Protein AF-A0A962JYR1-F1 (afdb_monomer_lite)

Radius of gyration: 22.57 Å; chains: 1; bounding box: 61×52×55 Å

Secondary structure (DSSP, 8-state):
-HHHHHHHHHHHHHHHHT-TT--HHHHHHHHHHHHHHHHHHHT-S---HHHHHHHHHHHHHHHHHHHHH--TT--HHHHHHHHHHHHHHHHHHHHTT----HHHHHHHHHHHHHHHHHHHHTS-HHHHTTPPP-TT-HHHHHHHHHHHHH-HHHHHHHHHHSPEEEE--TTTTGGGGSHHHHHHHHHHHHHHHIIIII--S---------S-TTS--SPPPEE-TT-TTEEEETTEEEEEEEEEEEE--TTS-SEEEE-TTSPEEEEETTEEEEEEE--S-HHHHHHHHHHTT-EEEE-TTSEEEEE-GGG-EEEEEE-----TT------SEEEE---S-TTSTT--EEEEETTS-EEEEEE--S-TTHHHHHHHTT--EEEETTTTEEEETTTEEEEEEEEEEPPPHHHHHHHHHH--TTS-EEEEE-SSSSSSPEEEEEETTEEEEEEE-

Sequence (453 aa):
QALEFLSTATNALSKTSTATSSTLAANTEILKGISSAISSLSSRTDLTTAQKTTLTNLVSTTVSSSTTLIKNDSPRSQVLGSVDSISTLLTSLKGTGTTIPDTLRNQAAELGKSAGVAVTNSLPSSITGGSAFDVNSIDSINALKSLAVSKPAVTQIIEKAAPKLCEKEPNLFLELLNPGLYYYKKQEYDDCIASGGIVDDSIIFDPDANGSVLAATAEKPVVLSGNANLVQYAGNKYPASASSLRISSDLLSDGFYTLADGRTLYVNNGRSMDLTGDAINPVAMNSAISNAGFTLSGQQNGSLQIDLGSAGRFAGAFALSSVGSAGTTCDSVTFAAPTGNPTSSNYVFTMTCNDGLVQRITPFPDSSVFFDTVINAGFNLSTDRNTGVISIEGVGNVRPSFFVTPLTLADTAYLNANKTTEGIAVRSSDVNGDGKVDFEVISDNGVQVMYGL

Foldseek 3Di:
DLLVLLVVLLVVLLVLLPDPPHALVVNLVSLLVNLVSLLVLLQDQPDDPVNLVSLLVSLLSLLLSNLSNQDLQHDLVSLLSSLASNLSSLQSSVSNVHQNDVSSLVSLLSSLLSSLLNQLQLFDCLLLVVDRADSPDPVSLVSLLVSVQVFLQSVQSSVSSFRFQAFQDQFLQVCLVPVVVSVVSVVVRVVSVCSVPPDPPDPDDDAADDDDPPDFDPHDWDQDPPQNLWIDDRQFTWRKHWGTKGQHHPSYDATWDAHQQGWIWGDDDRMIITIFHADLDVSQVQVQQVVVVWGWGGGSSQWIKIQPDQQAIFIWHWARDTLGPDDSPQVHWDKDAADDDQQWLRRWIWIAGPVGRIITIFGGDPDPCVSVVLRNVNWGWHARNSRQWIQTPPQGIWHKDRGFHADDPVLVVQQVVAPDPSSWHKDWDQPPPPPDIWIWIRGNRHTMITHHD

pLDDT: mean 82.05, std 17.56, range [23.2, 98.12]

Structure (mmCIF, N/CA/C/O backbone):
data_AF-A0A962JYR1-F1
#
_entry.id   AF-A0A962JYR1-F1
#
loop_
_atom_site.group_PDB
_atom_site.id
_atom_site.type_symbol
_atom_site.label_atom_id
_atom_site.label_alt_id
_atom_site.label_comp_id
_atom_site.label_asym_id
_atom_site.label_entity_id
_atom_site.label_seq_id
_atom_site.pdbx_PDB_ins_code
_atom_site.Cartn_x
_atom_site.Cartn_y
_atom_site.Cartn_z
_atom_site.occupancy
_atom_site.B_iso_or_equiv
_atom_site.auth_seq_id
_atom_site.auth_comp_id
_atom_site.auth_asym_id
_atom_site.auth_atom_id
_atom_site.pdbx_PDB_model_num
ATOM 1 N N . GLN A 1 1 ? -36.182 0.760 13.831 1.00 76.44 1 GLN A N 1
ATOM 2 C CA . GLN A 1 1 ? -35.800 0.128 12.548 1.00 76.44 1 GLN A CA 1
ATOM 3 C C . GLN A 1 1 ? -34.282 0.086 12.351 1.00 76.44 1 GLN A C 1
ATOM 5 O O . GLN A 1 1 ? -33.700 -0.832 12.898 1.00 76.44 1 GLN A O 1
ATOM 10 N N . ALA A 1 2 ? -33.594 1.035 11.693 1.00 78.88 2 ALA A N 1
ATOM 11 C CA . ALA A 1 2 ? -32.137 0.900 11.451 1.00 78.88 2 ALA A CA 1
ATOM 12 C C . ALA A 1 2 ? -31.296 0.744 12.740 1.00 78.88 2 ALA A C 1
ATOM 14 O O . ALA A 1 2 ? -30.514 -0.192 12.861 1.00 78.88 2 ALA A O 1
ATOM 15 N N . LEU A 1 3 ? -31.525 1.590 13.752 1.00 80.31 3 LEU A N 1
ATOM 16 C CA . LEU A 1 3 ? -30.851 1.482 15.061 1.00 80.31 3 LEU A CA 1
ATOM 17 C C . LEU A 1 3 ? -31.197 0.198 15.834 1.00 80.31 3 LEU A C 1
ATOM 19 O O . LEU A 1 3 ? -30.401 -0.285 16.628 1.00 80.31 3 LEU A O 1
ATOM 23 N N . GLU A 1 4 ? -32.378 -0.362 15.599 1.00 83.75 4 GLU A N 1
ATOM 24 C CA . GLU A 1 4 ? -32.855 -1.584 16.254 1.00 83.75 4 GLU A CA 1
ATOM 25 C C . GLU A 1 4 ? -32.236 -2.832 15.615 1.00 83.75 4 GLU A C 1
ATOM 27 O O . GLU A 1 4 ? -31.785 -3.736 16.321 1.00 83.75 4 GLU A O 1
ATOM 32 N N . PHE A 1 5 ? -32.119 -2.835 14.283 1.00 85.56 5 PHE A N 1
ATOM 33 C CA . PHE A 1 5 ? -31.319 -3.808 13.546 1.00 85.56 5 PHE A CA 1
ATOM 34 C C . PHE A 1 5 ? -29.859 -3.768 14.006 1.00 85.56 5 PHE A C 1
ATOM 36 O O . PHE A 1 5 ? -29.314 -4.804 14.379 1.00 85.56 5 PHE A O 1
ATOM 43 N N . LEU A 1 6 ? -29.255 -2.573 14.057 1.00 87.50 6 LEU A N 1
ATOM 44 C CA . LEU A 1 6 ? -27.880 -2.392 14.527 1.00 87.50 6 LEU A CA 1
ATOM 45 C C . LEU A 1 6 ? -27.706 -2.902 15.959 1.00 87.50 6 LEU A C 1
ATOM 47 O O . LEU A 1 6 ? -26.793 -3.674 16.217 1.00 87.50 6 LEU A O 1
ATOM 51 N N . SER A 1 7 ? -28.612 -2.549 16.874 1.00 87.50 7 SER A N 1
ATOM 52 C CA . SER A 1 7 ? -28.570 -3.053 18.249 1.00 87.50 7 SER A CA 1
ATOM 53 C C . SER A 1 7 ? -28.643 -4.580 18.310 1.00 87.50 7 SER A C 1
ATOM 55 O O . SER A 1 7 ? -27.864 -5.205 19.028 1.00 87.50 7 SER A O 1
ATOM 57 N N . THR A 1 8 ? -29.519 -5.199 17.517 1.00 88.44 8 THR A N 1
ATOM 58 C CA . THR A 1 8 ? -29.648 -6.662 17.450 1.00 88.44 8 THR A CA 1
ATOM 59 C C . THR A 1 8 ? -28.374 -7.318 16.913 1.00 88.44 8 THR A C 1
ATOM 61 O O . THR A 1 8 ? -27.875 -8.270 17.515 1.00 88.44 8 THR A O 1
ATOM 64 N N . ALA A 1 9 ? -27.818 -6.787 15.822 1.00 86.56 9 ALA A N 1
ATOM 65 C CA . ALA A 1 9 ? -26.601 -7.296 15.198 1.00 86.56 9 ALA A CA 1
ATOM 66 C C . ALA A 1 9 ? -25.371 -7.126 16.107 1.00 86.56 9 ALA A C 1
ATOM 68 O O . ALA A 1 9 ? -24.619 -8.079 16.305 1.00 86.56 9 ALA A O 1
ATOM 69 N N . THR A 1 10 ? -25.202 -5.957 16.733 1.00 86.00 10 THR A N 1
ATOM 70 C CA . THR A 1 10 ? -24.125 -5.700 17.700 1.00 86.00 10 THR A CA 1
ATOM 71 C C . THR A 1 10 ? -24.240 -6.622 18.917 1.00 86.00 10 THR A C 1
ATOM 73 O O . THR A 1 10 ? -23.244 -7.207 19.334 1.00 86.00 10 THR A O 1
ATOM 76 N N . ASN A 1 11 ? -25.449 -6.847 19.444 1.00 86.88 11 ASN A N 1
ATOM 77 C CA . ASN A 1 11 ? -25.662 -7.789 20.547 1.00 86.88 11 ASN A CA 1
ATOM 78 C C . ASN A 1 11 ? -25.331 -9.238 20.156 1.00 86.88 11 ASN A C 1
ATOM 80 O O . ASN A 1 11 ? -24.789 -9.987 20.971 1.00 86.88 11 ASN A O 1
ATOM 84 N N . ALA A 1 12 ? -25.661 -9.650 18.927 1.00 85.06 12 ALA A N 1
ATOM 85 C CA . ALA A 1 12 ? -25.280 -10.963 18.413 1.00 85.06 12 ALA A CA 1
ATOM 86 C C . ALA A 1 12 ? -23.752 -11.093 18.334 1.00 85.06 12 ALA A C 1
ATOM 88 O O . ALA A 1 12 ? -23.198 -12.065 18.849 1.00 85.06 12 ALA A O 1
ATOM 89 N N . LEU A 1 13 ? -23.071 -10.076 17.797 1.00 86.31 13 LEU A N 1
ATOM 90 C CA . LEU A 1 13 ? -21.613 -10.035 17.724 1.00 86.31 13 LEU A CA 1
ATOM 91 C C . LEU A 1 13 ? -20.970 -10.154 19.115 1.00 86.31 13 LEU A C 1
ATOM 93 O O . LEU A 1 13 ? -20.136 -11.032 19.320 1.00 86.31 13 LEU A O 1
ATOM 97 N N . SER A 1 14 ? -21.403 -9.361 20.098 1.00 85.75 14 SER A N 1
ATOM 98 C CA . SER A 1 14 ? -20.852 -9.419 21.464 1.00 85.75 14 SER A CA 1
ATOM 99 C C . SER A 1 14 ? -21.074 -10.768 22.155 1.00 85.75 14 SER A C 1
ATOM 101 O O . SER A 1 14 ? -20.221 -11.243 22.904 1.00 85.75 14 SER A O 1
ATOM 103 N N . LYS A 1 15 ? -22.203 -11.437 21.894 1.00 84.94 15 LYS A N 1
ATOM 104 C CA . LYS A 1 15 ? -22.424 -12.804 22.393 1.00 84.94 15 LYS A CA 1
ATOM 105 C C . LYS A 1 15 ? -21.452 -13.792 21.759 1.00 84.94 15 LYS A C 1
ATOM 107 O O . LYS A 1 15 ? -20.889 -14.627 22.456 1.00 84.94 15 LYS A O 1
ATOM 112 N N . THR A 1 16 ? -21.227 -13.695 20.450 1.00 82.62 16 THR A N 1
ATOM 113 C CA . THR A 1 16 ? -20.279 -14.591 19.774 1.00 82.62 16 THR A CA 1
ATOM 114 C C . THR A 1 16 ? -18.834 -14.331 20.188 1.00 82.62 16 THR A C 1
ATOM 116 O O . THR A 1 16 ? -18.062 -15.279 20.284 1.00 82.62 16 THR A O 1
ATOM 119 N N . SER A 1 17 ? -18.462 -13.087 20.493 1.00 78.69 17 SER A N 1
ATOM 120 C CA . SER A 1 17 ? -17.087 -12.735 20.857 1.00 78.69 17 SER A CA 1
ATOM 121 C C . SER A 1 17 ? -16.636 -13.294 22.208 1.00 78.69 17 SER A C 1
ATOM 123 O O . SER A 1 17 ? -15.440 -13.401 22.470 1.00 78.69 17 SER A O 1
ATOM 125 N N . THR A 1 18 ? -17.588 -13.714 23.042 1.00 78.44 18 THR A N 1
ATOM 126 C CA . THR A 1 18 ? -17.345 -14.394 24.322 1.00 78.44 18 THR A CA 1
ATOM 127 C C . THR A 1 18 ? -17.519 -15.915 24.241 1.00 78.44 18 THR A C 1
ATOM 129 O O . THR A 1 18 ? -17.223 -16.619 25.205 1.00 78.44 18 THR A O 1
ATOM 132 N N . ALA A 1 19 ? -17.972 -16.444 23.100 1.00 74.69 19 ALA A N 1
ATOM 133 C CA . ALA A 1 19 ? -18.158 -17.875 22.895 1.00 74.69 19 ALA A CA 1
ATOM 134 C C . ALA A 1 19 ? -16.833 -18.564 22.532 1.00 74.69 19 ALA A C 1
ATOM 136 O O . ALA A 1 19 ? -16.066 -18.074 21.710 1.00 74.69 19 ALA A O 1
ATOM 137 N N . THR A 1 20 ? -16.590 -19.748 23.093 1.00 63.88 20 THR A N 1
ATOM 138 C CA . THR A 1 20 ? -15.362 -20.535 22.872 1.00 63.88 20 THR A CA 1
ATOM 139 C C . THR A 1 20 ? -15.251 -21.157 21.478 1.00 63.88 20 THR A C 1
ATOM 141 O O . THR A 1 20 ? -14.164 -21.569 21.091 1.00 63.88 20 THR A O 1
ATOM 144 N N . SER A 1 21 ? -16.351 -21.237 20.722 1.00 60.84 21 SER A N 1
ATOM 145 C CA . SER A 1 21 ? -16.417 -21.884 19.403 1.00 60.84 21 SER A CA 1
ATOM 146 C C . SER A 1 21 ? -16.699 -20.918 18.246 1.00 60.84 21 SER A C 1
ATOM 148 O O . SER A 1 21 ? -17.033 -21.369 17.150 1.00 60.84 21 SER A O 1
ATOM 150 N N . SER A 1 22 ? -16.657 -19.602 18.474 1.00 63.78 22 SER A N 1
ATOM 151 C CA . SER A 1 22 ? -16.900 -18.628 17.408 1.00 63.78 22 SER A CA 1
ATOM 152 C C . SER A 1 22 ? -15.677 -18.496 16.503 1.00 63.78 22 SER A C 1
ATOM 154 O O . SER A 1 22 ? -14.534 -18.510 16.956 1.00 63.78 22 SER A O 1
ATOM 156 N N . THR A 1 23 ? -15.920 -18.381 15.199 1.00 70.06 23 THR A N 1
ATOM 157 C CA . THR A 1 23 ? -14.867 -18.135 14.213 1.00 70.06 23 THR A CA 1
ATOM 158 C C . THR A 1 23 ? -14.927 -16.684 13.762 1.00 70.06 23 THR A C 1
ATOM 160 O O . THR A 1 23 ? -16.011 -16.121 13.582 1.00 70.06 23 THR A O 1
ATOM 163 N N . LEU A 1 24 ? -13.760 -16.075 13.546 1.00 76.25 24 LEU A N 1
ATOM 164 C CA . LEU A 1 24 ? -13.665 -14.723 12.995 1.00 76.25 24 LEU A CA 1
ATOM 165 C C . LEU A 1 24 ? -14.414 -14.623 11.652 1.00 76.25 24 LEU A C 1
ATOM 167 O O . LEU A 1 24 ? -15.156 -13.668 11.441 1.00 76.25 24 LEU A O 1
ATOM 171 N N . ALA A 1 25 ? -14.328 -15.667 10.818 1.00 73.00 25 ALA A N 1
ATOM 172 C CA . ALA A 1 25 ? -15.036 -15.789 9.542 1.00 73.00 25 ALA A CA 1
ATOM 173 C C . ALA A 1 25 ? -16.557 -15.568 9.632 1.00 73.00 25 ALA A C 1
ATOM 175 O O . ALA A 1 25 ? -17.108 -14.778 8.868 1.00 73.00 25 ALA A O 1
ATOM 176 N N . ALA A 1 26 ? -17.245 -16.248 10.559 1.00 72.56 26 ALA A N 1
ATOM 177 C CA . ALA A 1 26 ? -18.700 -16.123 10.704 1.00 72.56 26 ALA A CA 1
ATOM 178 C C . ALA A 1 26 ? -19.114 -14.708 11.145 1.00 72.56 26 ALA A C 1
ATOM 180 O O . ALA A 1 26 ? -20.188 -14.220 10.793 1.00 72.56 26 ALA A O 1
ATOM 181 N N . ASN A 1 27 ? -18.234 -14.029 11.880 1.00 78.62 27 ASN A N 1
ATOM 182 C CA . ASN A 1 27 ? -18.478 -12.695 12.408 1.00 78.62 27 ASN A CA 1
ATOM 183 C C . ASN A 1 27 ? -18.119 -11.579 11.421 1.00 78.62 27 ASN A C 1
ATOM 185 O O . ASN A 1 27 ? -18.691 -10.493 11.515 1.00 78.62 27 ASN A O 1
ATOM 189 N N . THR A 1 28 ? -17.260 -11.840 10.429 1.00 77.06 28 THR A N 1
ATOM 190 C CA . THR A 1 28 ? -16.979 -10.892 9.340 1.00 77.06 28 THR A CA 1
ATOM 191 C C . THR A 1 28 ? -18.252 -10.514 8.574 1.00 77.06 28 THR A C 1
ATOM 193 O O . THR A 1 28 ? -18.435 -9.348 8.235 1.00 77.06 28 THR A O 1
ATOM 196 N N . GLU A 1 29 ? -19.182 -11.447 8.354 1.00 79.06 29 GLU A N 1
ATOM 197 C CA . GLU A 1 29 ? -20.455 -11.141 7.681 1.00 79.06 29 GLU A CA 1
ATOM 198 C C . GLU A 1 29 ? -21.394 -10.285 8.547 1.00 79.06 29 GLU A C 1
ATOM 200 O O . GLU A 1 29 ? -22.022 -9.350 8.046 1.00 79.06 29 GLU A O 1
ATOM 205 N N . ILE A 1 30 ? -21.430 -10.522 9.866 1.00 83.81 30 ILE A N 1
ATOM 206 C CA . ILE A 1 30 ? -22.162 -9.654 10.805 1.00 83.81 30 ILE A CA 1
ATOM 207 C C . ILE A 1 30 ? -21.575 -8.237 10.765 1.00 83.81 30 ILE A C 1
ATOM 209 O O . ILE A 1 30 ? -22.323 -7.263 10.679 1.00 83.81 30 ILE A O 1
ATOM 213 N N . LEU A 1 31 ? -20.244 -8.115 10.764 1.00 85.00 31 LEU A N 1
ATOM 214 C CA . LEU A 1 31 ? -19.549 -6.829 10.684 1.00 85.00 31 LEU A CA 1
ATOM 215 C C . LEU A 1 31 ? -19.859 -6.073 9.393 1.00 85.00 31 LEU A C 1
ATOM 217 O O . LEU A 1 31 ? -20.162 -4.882 9.455 1.00 85.00 31 LEU A O 1
ATOM 221 N N . LYS A 1 32 ? -19.863 -6.753 8.243 1.00 83.19 32 LYS A N 1
ATOM 222 C CA . LYS A 1 32 ? -20.275 -6.155 6.963 1.00 83.19 32 LYS A CA 1
ATOM 223 C C . LYS A 1 32 ? -21.719 -5.656 7.003 1.00 83.19 32 LYS A C 1
ATOM 225 O O . LYS A 1 32 ? -22.002 -4.568 6.499 1.00 83.19 32 LYS A O 1
ATOM 230 N N . GLY A 1 33 ? -22.623 -6.413 7.630 1.00 84.25 33 GLY A N 1
ATOM 231 C CA . GLY A 1 33 ? -24.021 -6.018 7.814 1.00 84.25 33 GLY A CA 1
ATOM 232 C C . GLY A 1 33 ? -24.181 -4.769 8.688 1.00 84.25 33 GLY A C 1
ATOM 233 O O . GLY A 1 33 ? -24.899 -3.842 8.307 1.00 84.25 33 GLY A O 1
ATOM 234 N N . ILE A 1 34 ? -23.474 -4.707 9.824 1.00 86.81 34 ILE A N 1
ATOM 235 C CA . ILE A 1 34 ? -23.444 -3.515 10.692 1.00 86.81 34 ILE A CA 1
ATOM 236 C C . ILE A 1 34 ? -22.859 -2.329 9.914 1.00 86.81 34 ILE A C 1
ATOM 238 O O . ILE A 1 34 ? -23.473 -1.265 9.885 1.00 86.81 34 ILE A O 1
ATOM 242 N N . SER A 1 35 ? -21.722 -2.524 9.238 1.00 85.19 35 SER A N 1
ATOM 243 C CA . SER A 1 35 ? -21.046 -1.502 8.428 1.00 85.19 35 SER A CA 1
ATOM 244 C C . SER A 1 35 ? -21.978 -0.889 7.389 1.00 85.19 35 SER A C 1
ATOM 246 O O . SER A 1 35 ? -22.233 0.314 7.422 1.00 85.19 35 SER A O 1
ATOM 248 N N . SER A 1 36 ? -22.611 -1.731 6.573 1.00 84.56 36 SER A N 1
ATOM 249 C CA . SER A 1 36 ? -23.554 -1.301 5.534 1.00 84.56 36 SER A CA 1
ATOM 250 C C . SER A 1 36 ? -24.735 -0.512 6.109 1.00 84.56 36 SER A C 1
ATOM 252 O O . SER A 1 36 ? -25.149 0.507 5.552 1.00 84.56 36 SER A O 1
ATOM 254 N N . ALA A 1 37 ? -25.272 -0.947 7.255 1.00 85.62 37 ALA A N 1
ATOM 255 C CA . ALA A 1 37 ? -26.367 -0.249 7.917 1.00 85.62 37 ALA A CA 1
ATOM 256 C C . ALA A 1 37 ? -25.941 1.133 8.448 1.00 85.62 37 ALA A C 1
ATOM 258 O O . ALA A 1 37 ? -26.704 2.088 8.300 1.00 85.62 37 ALA A O 1
ATOM 259 N N . ILE A 1 38 ? -24.734 1.286 9.003 1.00 84.56 38 ILE A N 1
ATOM 260 C CA . ILE A 1 38 ? -24.228 2.604 9.429 1.00 84.56 38 ILE A CA 1
ATOM 261 C C . ILE A 1 38 ? -23.914 3.496 8.227 1.00 84.56 38 ILE A C 1
ATOM 263 O O . ILE A 1 38 ? -24.257 4.676 8.260 1.00 84.56 38 ILE A O 1
ATOM 267 N N . SER A 1 39 ? -23.347 2.960 7.145 1.00 85.12 39 SER A N 1
ATOM 268 C CA . SER A 1 39 ? -23.129 3.725 5.910 1.00 85.12 39 SER A CA 1
ATOM 269 C C . SER A 1 39 ? -24.437 4.275 5.335 1.00 85.12 39 SER A C 1
ATOM 271 O O . SER A 1 39 ? -24.468 5.396 4.848 1.00 85.12 39 SER A O 1
ATOM 273 N N . SER A 1 40 ? -25.559 3.561 5.471 1.00 84.50 40 SER A N 1
ATOM 274 C CA . SER A 1 40 ? -26.870 4.109 5.076 1.00 84.50 40 SER A CA 1
ATOM 275 C C . SER A 1 40 ? -27.350 5.277 5.955 1.00 84.50 40 SER A C 1
ATOM 277 O O . SER A 1 40 ? -28.189 6.074 5.539 1.00 84.50 40 SER A O 1
ATOM 279 N N . LEU A 1 41 ? -26.838 5.380 7.186 1.00 84.94 41 LEU A N 1
ATOM 280 C CA . LEU A 1 41 ? -27.147 6.465 8.118 1.00 84.94 41 LEU A CA 1
ATOM 281 C C . LEU A 1 41 ? -26.186 7.650 7.976 1.00 84.94 41 LEU A C 1
ATOM 283 O O . LEU A 1 41 ? -26.551 8.747 8.390 1.00 84.94 41 LEU A O 1
ATOM 287 N N . SER A 1 42 ? -24.993 7.460 7.404 1.00 81.12 42 SER A N 1
ATOM 288 C CA . SER A 1 42 ? -23.984 8.521 7.269 1.00 81.12 42 SER A CA 1
ATOM 289 C C . SER A 1 42 ? -24.444 9.668 6.371 1.00 81.12 42 SER A C 1
ATOM 291 O O . SER A 1 42 ? -24.073 10.809 6.611 1.00 81.12 42 SER A O 1
ATOM 293 N N . SER A 1 43 ? -25.325 9.402 5.403 1.00 78.69 43 SER A N 1
ATOM 294 C CA . SER A 1 43 ? -25.902 10.424 4.525 1.00 78.69 43 SER A CA 1
ATOM 295 C C . SER A 1 43 ? -27.061 11.208 5.157 1.00 78.69 43 SER A C 1
ATOM 297 O O . SER A 1 43 ? -27.632 12.089 4.512 1.00 78.69 43 SER A O 1
ATOM 299 N N . ARG A 1 44 ? -27.471 10.879 6.391 1.00 81.81 44 ARG A N 1
ATOM 300 C CA . ARG A 1 44 ? -28.591 11.541 7.072 1.00 81.81 44 ARG A CA 1
ATOM 301 C C . ARG A 1 44 ? -28.123 12.743 7.879 1.00 81.81 44 ARG A C 1
ATOM 303 O O . ARG A 1 44 ? -27.376 12.614 8.845 1.00 81.81 44 ARG A O 1
ATOM 310 N N . THR A 1 45 ? -28.663 13.909 7.546 1.00 78.94 45 THR A N 1
ATOM 311 C CA . THR A 1 45 ? -28.408 15.168 8.262 1.00 78.94 45 THR A CA 1
ATOM 312 C C . THR A 1 45 ? -29.357 15.399 9.441 1.00 78.94 45 THR A C 1
ATOM 314 O O . THR A 1 45 ? -29.111 16.272 10.268 1.00 78.94 45 THR A O 1
ATOM 317 N N . ASP A 1 46 ? -30.421 14.602 9.560 1.00 86.75 46 ASP A N 1
ATOM 318 C CA . ASP A 1 46 ? -31.508 14.765 10.531 1.00 86.75 46 ASP A CA 1
ATOM 319 C C . ASP A 1 46 ? -31.361 13.896 11.796 1.00 86.75 46 ASP A C 1
ATOM 321 O O . ASP A 1 46 ? -32.293 13.777 12.594 1.00 86.75 46 ASP A O 1
ATOM 325 N N . LEU A 1 47 ? -30.192 13.281 12.004 1.00 86.75 47 LEU A N 1
ATOM 326 C CA . LEU A 1 47 ? -29.920 12.483 13.199 1.00 86.75 47 LEU A CA 1
ATOM 327 C C . LEU A 1 47 ? -29.847 13.367 14.450 1.00 86.75 47 LEU A C 1
ATOM 329 O O . LEU A 1 47 ? -29.012 14.266 14.562 1.00 86.75 47 LEU A O 1
ATOM 333 N N . THR A 1 48 ? -30.687 13.051 15.434 1.00 90.75 48 THR A N 1
ATOM 334 C CA . THR A 1 48 ? -30.679 13.711 16.746 1.00 90.75 48 THR A CA 1
ATOM 335 C C . THR A 1 48 ? -29.408 13.381 17.532 1.00 90.75 48 THR A C 1
ATOM 337 O O . THR A 1 48 ? -28.802 12.322 17.353 1.00 90.75 48 THR A O 1
ATOM 340 N N . THR A 1 49 ? -29.039 14.237 18.488 1.00 88.81 49 THR A N 1
ATOM 341 C CA . THR A 1 49 ? -27.900 13.999 19.392 1.00 88.81 49 THR A CA 1
ATOM 342 C C . THR A 1 49 ? -27.996 12.649 20.106 1.00 88.81 49 THR A C 1
ATOM 344 O O . THR A 1 49 ? -27.011 11.922 20.176 1.00 88.81 49 THR A O 1
ATOM 347 N N . ALA A 1 50 ? -29.189 12.264 20.574 1.00 89.06 50 ALA A N 1
ATOM 348 C CA . ALA A 1 50 ? -29.411 10.967 21.214 1.00 89.06 50 ALA A CA 1
ATOM 349 C C . ALA A 1 50 ? -29.121 9.794 20.261 1.00 89.06 50 ALA A C 1
ATOM 351 O O . ALA A 1 50 ? -28.451 8.840 20.651 1.00 89.06 50 ALA A O 1
ATOM 352 N N . GLN A 1 51 ? -29.567 9.879 19.002 1.00 90.38 51 GLN A N 1
ATOM 353 C CA . GLN A 1 51 ? -29.296 8.849 17.994 1.00 90.38 51 GLN A CA 1
ATOM 354 C C . GLN A 1 51 ? -27.805 8.756 17.659 1.00 90.38 51 GLN A C 1
ATOM 356 O O . GLN A 1 51 ? -27.290 7.645 17.541 1.00 90.38 51 GLN A O 1
ATOM 361 N N . LYS A 1 52 ? -27.103 9.894 17.562 1.00 88.88 52 LYS A N 1
ATOM 362 C CA . LYS A 1 52 ? -25.644 9.926 17.366 1.00 88.88 52 LYS A CA 1
ATOM 363 C C . LYS A 1 52 ? -24.914 9.255 18.532 1.00 88.88 52 LYS A C 1
ATOM 365 O O . LYS A 1 52 ? -24.065 8.402 18.301 1.00 88.88 52 LYS A O 1
ATOM 370 N N . THR A 1 53 ? -25.310 9.534 19.776 1.00 89.50 53 THR A N 1
ATOM 371 C CA . THR A 1 53 ? -24.758 8.860 20.965 1.00 89.50 53 THR A CA 1
ATOM 372 C C . THR A 1 53 ? -25.004 7.351 20.941 1.00 89.50 53 THR A C 1
ATOM 374 O O . THR A 1 53 ? -24.085 6.571 21.193 1.00 89.50 53 THR A O 1
ATOM 377 N N . THR A 1 54 ? -26.223 6.910 20.608 1.00 89.94 54 THR A N 1
ATOM 378 C CA . THR A 1 54 ? -26.525 5.477 20.465 1.00 89.94 54 THR A CA 1
ATOM 379 C C . THR A 1 54 ? -25.652 4.831 19.393 1.00 89.94 54 THR A C 1
ATOM 381 O O . THR A 1 54 ? -25.103 3.756 19.625 1.00 89.94 54 THR A O 1
ATOM 384 N N . LEU A 1 55 ? -25.485 5.490 18.245 1.00 89.75 55 LEU A N 1
ATOM 385 C CA . LEU A 1 55 ? -24.654 4.998 17.153 1.00 89.75 55 LEU A CA 1
ATOM 386 C C . LEU A 1 55 ? -23.188 4.854 17.583 1.00 89.75 55 LEU A C 1
ATOM 388 O O . LEU A 1 55 ? -22.601 3.794 17.377 1.00 89.75 55 LEU A O 1
ATOM 392 N N . THR A 1 56 ? -22.626 5.857 18.261 1.00 88.44 56 THR A N 1
ATOM 393 C CA . THR A 1 56 ? -21.265 5.801 18.817 1.00 88.44 56 THR A CA 1
ATOM 394 C C . THR A 1 56 ? -21.084 4.631 19.784 1.00 88.44 56 THR A C 1
ATOM 396 O O . THR A 1 56 ? -20.091 3.911 19.694 1.00 88.44 56 THR A O 1
ATOM 399 N N . ASN A 1 57 ? -22.052 4.385 20.672 1.00 91.06 57 ASN A N 1
ATOM 400 C CA . ASN A 1 57 ? -21.993 3.266 21.622 1.00 91.06 57 ASN A CA 1
ATOM 401 C C . ASN A 1 57 ? -22.053 1.897 20.921 1.00 91.06 57 ASN A C 1
ATOM 403 O O . ASN A 1 57 ? -21.357 0.958 21.318 1.00 91.06 57 ASN A O 1
ATOM 407 N N . LEU A 1 58 ? -22.861 1.780 19.862 1.00 90.75 58 LEU A N 1
ATOM 408 C CA . LEU A 1 58 ? -22.943 0.568 19.043 1.00 90.75 58 LEU A CA 1
ATOM 409 C C . LEU A 1 58 ? -21.634 0.310 18.292 1.00 90.75 58 LEU A C 1
ATOM 411 O O . LEU A 1 58 ? -21.141 -0.820 18.296 1.00 90.75 58 LEU A O 1
ATOM 415 N N . VAL A 1 59 ? -21.032 1.350 17.708 1.00 91.25 59 VAL A N 1
ATOM 416 C CA . VAL A 1 59 ? -19.715 1.255 17.058 1.00 91.25 59 VAL A CA 1
ATOM 417 C C . VAL A 1 59 ? -18.647 0.858 18.076 1.00 91.25 59 VAL A C 1
ATOM 419 O O . VAL A 1 59 ? -17.910 -0.089 17.829 1.00 91.25 59 VAL A O 1
ATOM 422 N N . SER A 1 60 ? -18.619 1.491 19.250 1.00 92.31 60 SER A N 1
ATOM 423 C CA . SER A 1 60 ? -17.705 1.150 20.351 1.00 92.31 60 SER A CA 1
ATOM 424 C C . SER A 1 60 ? -17.789 -0.324 20.747 1.00 92.31 60 SER A C 1
ATOM 426 O O . SER A 1 60 ? -16.778 -1.026 20.782 1.00 92.31 60 SER A O 1
ATOM 428 N N . THR A 1 61 ? -19.005 -0.836 20.932 1.00 92.56 61 THR A N 1
ATOM 429 C CA . THR A 1 61 ? -19.230 -2.247 21.273 1.00 92.56 61 THR A CA 1
ATOM 430 C C . THR A 1 61 ? -18.805 -3.179 20.133 1.00 92.56 61 THR A C 1
ATOM 432 O O . THR A 1 61 ? -18.228 -4.243 20.374 1.00 92.56 61 THR A O 1
ATOM 435 N N . THR A 1 62 ? -19.047 -2.773 18.885 1.00 92.56 62 THR A N 1
ATOM 436 C CA . THR A 1 62 ? -18.656 -3.525 17.684 1.00 92.56 62 THR A CA 1
ATOM 437 C C . THR A 1 62 ? -17.134 -3.621 17.555 1.00 92.56 62 THR A C 1
ATOM 439 O O . THR A 1 62 ? -16.614 -4.716 17.332 1.00 92.56 62 THR A O 1
ATOM 442 N N . VAL A 1 63 ? -16.413 -2.514 17.769 1.00 93.75 63 VAL A N 1
ATOM 443 C CA . VAL A 1 63 ? -14.941 -2.481 17.768 1.00 93.75 63 VAL A CA 1
ATOM 444 C C . VAL A 1 63 ? -14.395 -3.398 18.856 1.00 93.75 63 VAL A C 1
ATOM 446 O O . VAL A 1 63 ? -13.644 -4.314 18.540 1.00 93.75 63 VAL A O 1
ATOM 449 N N . SER A 1 64 ? -14.833 -3.243 20.111 1.00 93.56 64 SER A N 1
ATOM 450 C CA . SER A 1 64 ? -14.348 -4.092 21.211 1.00 93.56 64 SER A CA 1
ATOM 451 C C . SER A 1 64 ? -14.638 -5.578 20.994 1.00 93.56 64 SER A C 1
ATOM 453 O O . SER A 1 64 ? -13.770 -6.416 21.234 1.00 93.56 64 SER A O 1
ATOM 455 N N . SER A 1 65 ? -15.830 -5.919 20.492 1.00 91.19 65 SER A N 1
ATOM 456 C CA . SER A 1 65 ? -16.175 -7.314 20.185 1.00 91.19 65 SER A CA 1
ATOM 457 C C . SER A 1 65 ? -15.269 -7.876 19.083 1.00 91.19 65 SER A C 1
ATOM 459 O O . SER A 1 65 ? -14.784 -9.001 19.198 1.00 91.19 65 SER A O 1
ATOM 461 N N . SER A 1 66 ? -14.970 -7.075 18.057 1.00 91.81 66 SER A N 1
ATOM 462 C CA . SER A 1 66 ? -14.054 -7.456 16.973 1.00 91.81 66 SER A CA 1
ATOM 463 C C . SER A 1 66 ? -12.629 -7.670 17.478 1.00 91.81 66 SER A C 1
ATOM 465 O O . SER A 1 66 ? -12.022 -8.684 17.149 1.00 91.81 66 SER A O 1
ATOM 467 N N . THR A 1 67 ? -12.125 -6.790 18.351 1.00 93.19 67 T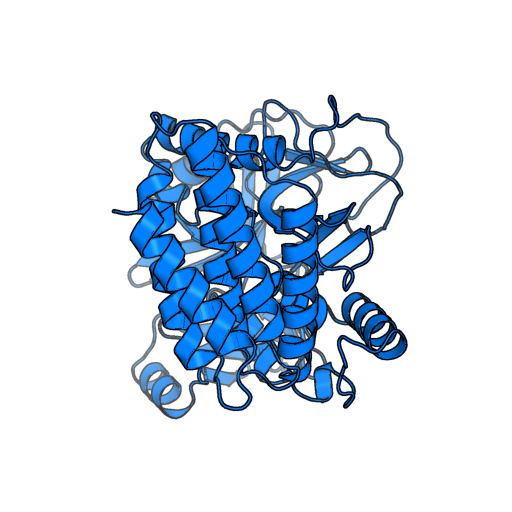HR A N 1
ATOM 468 C CA . THR A 1 67 ? -10.809 -6.952 18.990 1.00 93.19 67 THR A CA 1
ATOM 469 C C . THR A 1 67 ? -10.710 -8.293 19.711 1.00 93.19 67 THR A C 1
ATOM 471 O O . THR A 1 67 ? -9.750 -9.028 19.518 1.00 93.19 67 THR A O 1
ATOM 474 N N . THR A 1 68 ? -11.733 -8.670 20.488 1.00 90.19 68 THR A N 1
ATOM 475 C CA . THR A 1 68 ? -11.718 -9.945 21.229 1.00 90.19 68 THR A CA 1
ATOM 476 C C . THR A 1 68 ? -11.777 -11.186 20.336 1.00 90.19 68 THR A C 1
ATOM 478 O O . THR A 1 68 ? -11.344 -12.259 20.762 1.00 90.19 68 THR A O 1
ATOM 481 N N . LEU A 1 69 ? -12.297 -11.060 19.112 1.00 90.00 69 LEU A N 1
ATOM 482 C CA . LEU A 1 69 ? -12.376 -12.149 18.135 1.00 90.00 69 LEU A CA 1
ATOM 483 C C . LEU A 1 69 ? -11.060 -12.378 17.393 1.00 90.00 69 LEU A C 1
ATOM 485 O O . LEU A 1 69 ? -10.824 -13.489 16.925 1.00 90.00 69 LEU A O 1
ATOM 489 N N . ILE A 1 70 ? -10.207 -11.358 17.297 1.00 91.75 70 ILE A N 1
ATOM 490 C CA . ILE A 1 70 ? -8.885 -11.488 16.691 1.00 91.75 70 ILE A CA 1
ATOM 491 C C . ILE A 1 70 ? -7.979 -12.236 17.669 1.00 91.75 70 ILE A C 1
ATOM 493 O O . ILE A 1 70 ? -7.704 -11.783 18.780 1.00 91.75 70 ILE A O 1
ATOM 497 N N . LYS A 1 71 ? -7.528 -13.413 17.247 1.00 87.94 71 LYS A N 1
ATOM 498 C CA . LYS A 1 71 ? -6.562 -14.258 17.957 1.00 87.94 71 LYS A CA 1
ATOM 499 C C . LYS A 1 71 ? -5.215 -14.232 17.241 1.00 87.94 71 LYS A C 1
ATOM 501 O O . LYS A 1 71 ? -5.158 -13.937 16.049 1.00 87.94 71 LYS A O 1
ATOM 506 N N . ASN A 1 72 ? -4.146 -14.587 17.952 1.00 84.38 72 ASN A N 1
ATOM 507 C CA . ASN A 1 72 ? -2.775 -14.570 17.423 1.00 84.38 72 ASN A CA 1
ATOM 508 C C . ASN A 1 72 ? -2.586 -15.456 16.172 1.00 84.38 72 ASN A C 1
ATOM 510 O O . ASN A 1 72 ? -1.670 -15.200 15.399 1.00 84.38 72 ASN A O 1
ATOM 514 N N . ASP A 1 73 ? -3.438 -16.467 15.980 1.00 81.75 73 ASP A N 1
ATOM 515 C CA . ASP A 1 73 ? -3.456 -17.428 14.868 1.00 81.75 73 ASP A CA 1
ATOM 516 C C . ASP A 1 73 ? -4.587 -17.173 13.851 1.00 81.75 73 ASP A C 1
ATOM 518 O O . ASP A 1 73 ? -4.836 -17.991 12.962 1.00 81.75 73 ASP A O 1
ATOM 522 N N . SER A 1 74 ? -5.300 -16.047 13.969 1.00 88.00 74 SER A N 1
ATOM 523 C CA . SER A 1 74 ? -6.404 -15.726 13.063 1.00 88.00 74 SER A CA 1
ATOM 524 C C . SER A 1 74 ? -5.921 -15.578 11.614 1.00 88.00 74 SER A C 1
ATOM 526 O O . SER A 1 74 ? -4.910 -14.913 11.374 1.00 88.00 74 SER A O 1
ATOM 528 N N . PRO A 1 75 ? -6.649 -16.124 10.617 1.00 87.25 75 PRO A N 1
ATOM 529 C CA . PRO A 1 75 ? -6.253 -16.006 9.218 1.00 87.25 75 PRO A CA 1
ATOM 530 C C . PRO A 1 75 ? -6.139 -14.544 8.783 1.00 87.25 75 PRO A C 1
ATOM 532 O O . PRO A 1 75 ? -7.083 -13.766 8.939 1.00 87.25 75 PRO A O 1
ATOM 535 N N . ARG A 1 76 ? -5.006 -14.180 8.173 1.00 88.88 76 ARG A N 1
ATOM 536 C CA . ARG A 1 76 ? -4.691 -12.795 7.785 1.00 88.88 76 ARG A CA 1
ATOM 537 C C . ARG A 1 76 ? -5.793 -12.114 6.978 1.00 88.88 76 ARG A C 1
ATOM 539 O O . ARG A 1 76 ? -6.136 -10.974 7.271 1.00 88.88 76 ARG A O 1
ATOM 546 N N . SER A 1 77 ? -6.373 -12.798 5.993 1.00 87.56 77 SER A N 1
ATOM 547 C CA . SER A 1 77 ? -7.451 -12.238 5.167 1.00 87.56 77 SER A CA 1
ATOM 548 C C . SER A 1 77 ? -8.708 -11.898 5.976 1.00 87.56 77 SER A C 1
ATOM 550 O O . SER A 1 77 ? -9.360 -10.895 5.701 1.00 87.56 77 SER A O 1
ATOM 552 N N . GLN A 1 78 ? -9.028 -12.686 7.007 1.00 89.88 78 GLN A N 1
ATOM 553 C CA . GLN A 1 78 ? -10.170 -12.432 7.891 1.00 89.88 78 GLN A CA 1
ATOM 554 C C . GLN A 1 78 ? -9.888 -11.276 8.852 1.00 89.88 78 GLN A C 1
ATOM 556 O O . GLN A 1 78 ? -10.765 -10.445 9.081 1.00 89.88 78 GLN A O 1
ATOM 561 N N . VAL A 1 79 ? -8.660 -11.195 9.378 1.00 93.44 79 VAL A N 1
ATOM 562 C CA . VAL A 1 79 ? -8.226 -10.072 10.222 1.00 93.44 79 VAL A CA 1
ATOM 563 C C . VAL A 1 79 ? -8.295 -8.765 9.435 1.00 93.44 79 VAL A C 1
ATOM 565 O O . VAL A 1 79 ? -8.953 -7.829 9.880 1.00 93.44 79 VAL A O 1
ATOM 568 N N . LEU A 1 80 ? -7.699 -8.719 8.240 1.00 91.88 80 LEU A N 1
ATOM 569 C CA . LEU A 1 80 ? -7.726 -7.526 7.389 1.00 91.88 80 LEU A CA 1
ATOM 570 C C . LEU A 1 80 ? -9.156 -7.163 6.959 1.00 91.88 80 LEU A C 1
ATOM 572 O O . LEU A 1 80 ? -9.544 -6.009 7.087 1.00 91.88 80 LEU A O 1
ATOM 576 N N . GLY A 1 81 ? -9.993 -8.140 6.590 1.00 90.19 81 GLY A N 1
ATOM 577 C CA . GLY A 1 81 ? -11.406 -7.880 6.285 1.00 90.19 81 GLY A CA 1
ATOM 578 C C . GLY A 1 81 ? -12.210 -7.335 7.477 1.00 90.19 81 GLY A C 1
ATOM 579 O O . GLY A 1 81 ? -13.1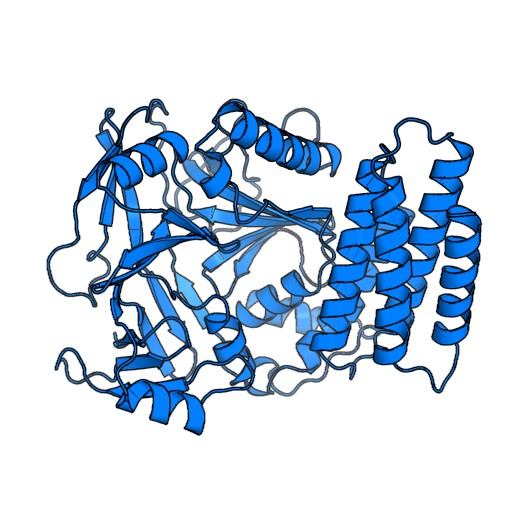26 -6.523 7.301 1.00 90.19 81 GLY A O 1
ATOM 580 N N . SER A 1 82 ? -11.862 -7.737 8.706 1.00 91.31 82 SER A N 1
ATOM 581 C CA . SER A 1 82 ? -12.426 -7.153 9.928 1.00 91.31 82 SER A CA 1
ATOM 582 C C . SER A 1 82 ? -11.954 -5.711 10.128 1.00 91.31 82 SER A C 1
ATOM 584 O O . SER A 1 82 ? -12.777 -4.848 10.433 1.00 91.31 82 SER A O 1
ATOM 586 N N . VAL A 1 83 ? -10.660 -5.431 9.938 1.00 93.81 83 VAL A N 1
ATOM 587 C CA . VAL A 1 83 ? -10.092 -4.072 10.020 1.00 93.81 83 VAL A CA 1
ATOM 588 C C . VAL A 1 83 ? -10.743 -3.147 8.988 1.00 93.81 83 VAL A C 1
ATOM 590 O O . VAL A 1 83 ? -11.132 -2.033 9.337 1.00 93.81 83 VAL A O 1
ATOM 593 N N . ASP A 1 84 ? -10.950 -3.607 7.755 1.00 90.75 84 ASP A N 1
ATOM 594 C CA . ASP A 1 84 ? -11.611 -2.833 6.694 1.00 90.75 84 ASP A CA 1
ATOM 595 C C . ASP A 1 84 ? -13.081 -2.538 7.029 1.00 90.75 84 ASP A C 1
ATOM 597 O O . ASP A 1 84 ? -13.565 -1.413 6.856 1.00 90.75 84 ASP A O 1
ATOM 601 N N . SER A 1 85 ? -13.791 -3.522 7.591 1.00 89.75 85 SER A N 1
ATOM 602 C CA . SER A 1 85 ? -15.177 -3.339 8.044 1.00 89.75 85 SER A CA 1
ATOM 603 C C . SER A 1 85 ? -15.267 -2.305 9.171 1.00 89.75 85 SER A C 1
ATOM 605 O O . SER A 1 85 ? -16.142 -1.440 9.152 1.00 89.75 85 SER A O 1
ATOM 607 N N . ILE A 1 86 ? -14.337 -2.350 10.132 1.00 91.94 86 ILE A N 1
ATOM 608 C CA . ILE A 1 86 ? -14.233 -1.358 11.211 1.00 91.94 86 ILE A CA 1
ATOM 609 C C . ILE A 1 86 ? -13.841 0.021 10.673 1.00 91.94 86 ILE A C 1
ATOM 611 O O . ILE A 1 86 ? -14.406 1.021 11.107 1.00 91.94 86 ILE A O 1
ATOM 615 N N . SER A 1 87 ? -12.933 0.092 9.703 1.00 90.62 87 SER A N 1
ATOM 616 C CA . SER A 1 87 ? -12.553 1.352 9.053 1.00 90.62 87 SER A CA 1
ATOM 617 C C . SER A 1 87 ? -13.773 2.012 8.404 1.00 90.62 87 SER A C 1
ATOM 619 O O . SER A 1 87 ? -14.087 3.166 8.685 1.00 90.62 87 SER A O 1
ATOM 621 N N . THR A 1 88 ? -14.557 1.233 7.652 1.00 87.69 88 THR A N 1
ATOM 622 C CA . THR A 1 88 ? -15.811 1.699 7.035 1.00 87.69 88 THR A CA 1
ATOM 623 C C . THR A 1 88 ? -16.817 2.194 8.080 1.00 87.69 88 THR A C 1
ATOM 625 O O . THR A 1 88 ? -17.461 3.228 7.882 1.00 87.69 88 THR A O 1
ATOM 628 N N . LEU A 1 89 ? -16.932 1.500 9.219 1.00 89.00 89 LEU A N 1
ATOM 629 C CA . LEU A 1 89 ? -17.778 1.912 10.344 1.00 89.00 89 LEU A CA 1
ATOM 630 C C . LEU A 1 89 ? -17.341 3.258 10.935 1.00 89.00 89 LEU A C 1
ATOM 632 O O . LEU A 1 89 ? -18.188 4.122 11.166 1.00 89.00 89 LEU A O 1
ATOM 636 N N . LEU A 1 90 ? -16.039 3.449 11.165 1.00 86.56 90 LEU A N 1
ATOM 637 C CA . LEU A 1 90 ? -15.482 4.685 11.724 1.00 86.56 90 LEU A CA 1
ATOM 638 C C . LEU A 1 90 ? -15.683 5.870 10.771 1.00 86.56 90 LEU A C 1
ATOM 640 O O . LEU A 1 90 ? -16.163 6.925 11.196 1.00 86.56 90 LEU A O 1
ATOM 644 N N . THR A 1 91 ? -15.389 5.685 9.482 1.00 82.81 91 THR A N 1
ATOM 645 C CA . THR A 1 91 ? -15.604 6.713 8.453 1.00 82.81 91 THR A CA 1
ATOM 646 C C . THR A 1 91 ? -17.092 7.041 8.297 1.00 82.81 91 THR A C 1
ATOM 648 O O . THR A 1 91 ? -17.468 8.212 8.255 1.00 82.81 91 THR A O 1
ATOM 651 N N . SER A 1 92 ? -17.973 6.035 8.319 1.00 84.19 92 SER A N 1
ATOM 652 C CA . SER A 1 92 ? -19.426 6.247 8.232 1.00 84.19 92 SER A CA 1
ATOM 653 C C . SER A 1 92 ? -19.991 6.960 9.465 1.00 84.19 92 SER A C 1
ATOM 655 O O . SER A 1 92 ? -20.828 7.853 9.329 1.00 84.19 92 SER A O 1
ATOM 657 N N . LEU A 1 93 ? -19.516 6.622 10.672 1.00 83.75 93 LEU A N 1
ATOM 658 C CA . LEU A 1 93 ? -19.889 7.322 11.906 1.00 83.75 93 LEU A CA 1
ATOM 659 C C . LEU A 1 93 ? -19.511 8.801 11.822 1.00 83.75 93 LEU A C 1
ATOM 661 O O . LEU A 1 93 ? -20.329 9.663 12.139 1.00 83.75 93 LEU A O 1
ATOM 665 N N . LYS A 1 94 ? -18.304 9.102 11.344 1.00 78.06 94 LYS A N 1
ATOM 666 C CA . LYS A 1 94 ? -17.865 10.480 11.128 1.00 78.06 94 LYS A CA 1
ATOM 667 C C . LYS A 1 94 ? -18.752 11.216 10.122 1.00 78.06 94 LYS A C 1
ATOM 669 O O . LYS A 1 94 ? -19.126 12.355 10.387 1.00 78.06 94 LYS A O 1
ATOM 674 N N . GLY A 1 95 ? -19.164 10.547 9.041 1.00 75.75 95 GLY A N 1
ATOM 675 C CA . GLY A 1 95 ? -20.090 11.090 8.038 1.00 75.75 95 GLY A CA 1
ATOM 676 C C . GLY A 1 95 ? -21.423 11.589 8.616 1.00 75.75 95 GLY A C 1
ATOM 677 O O . GLY A 1 95 ? -21.986 12.553 8.115 1.00 75.75 95 GLY A O 1
ATOM 678 N N . THR A 1 96 ? -21.873 11.047 9.756 1.00 78.44 96 THR A N 1
ATOM 679 C CA . THR A 1 96 ? -23.053 11.564 10.488 1.00 78.44 96 THR A CA 1
ATOM 680 C C . THR A 1 96 ? -22.825 12.916 11.195 1.00 78.44 96 THR A C 1
ATOM 682 O O . THR A 1 96 ? -23.702 13.416 11.913 1.00 78.44 96 THR A O 1
ATOM 685 N N . GLY A 1 97 ? -21.632 13.505 11.069 1.00 72.75 97 GLY A N 1
ATOM 686 C CA . GLY A 1 97 ? -21.192 14.680 11.822 1.00 72.75 97 GLY A CA 1
ATOM 687 C C . GLY A 1 97 ? -20.910 14.375 13.295 1.00 72.75 97 GLY A C 1
ATOM 688 O O . GLY A 1 97 ? -21.095 15.245 14.144 1.00 72.75 97 GLY A O 1
ATOM 689 N N . THR A 1 98 ? -20.550 13.129 13.620 1.00 73.31 98 THR A N 1
ATOM 690 C CA . THR A 1 98 ? -20.219 12.701 14.987 1.00 73.31 98 THR A CA 1
ATOM 691 C C . THR A 1 98 ? -18.707 12.701 15.182 1.00 73.31 98 THR A C 1
ATOM 693 O O . THR A 1 98 ? -17.977 12.076 14.414 1.00 73.31 98 THR A O 1
ATOM 696 N N . THR A 1 99 ? -18.225 13.362 16.234 1.00 72.31 99 THR A N 1
ATOM 697 C CA . THR A 1 99 ? -16.812 13.298 16.629 1.00 72.31 99 THR A CA 1
ATOM 698 C C . THR A 1 99 ? -16.493 11.924 17.213 1.00 72.31 99 THR A C 1
ATOM 700 O O . THR A 1 99 ? -17.243 11.413 18.043 1.00 72.31 99 THR A O 1
ATOM 703 N N . ILE A 1 100 ? -15.363 11.334 16.817 1.00 76.62 100 ILE A N 1
ATOM 704 C CA . ILE A 1 100 ? -14.879 10.070 17.385 1.00 76.62 100 ILE A CA 1
ATOM 705 C C . ILE A 1 100 ? -14.304 10.348 18.785 1.00 76.62 100 ILE A C 1
ATOM 707 O O . ILE A 1 100 ? -13.275 11.031 18.872 1.00 76.62 100 ILE A O 1
ATOM 711 N N . PRO A 1 101 ? -14.928 9.843 19.869 1.00 77.69 101 PRO A N 1
ATOM 712 C CA . PRO A 1 101 ? -14.433 10.057 21.225 1.00 77.69 101 PRO A CA 1
ATOM 713 C C . PRO A 1 101 ? -13.149 9.260 21.477 1.00 77.69 101 PRO A C 1
ATOM 715 O O . PRO A 1 101 ? -12.904 8.233 20.841 1.00 77.69 101 PRO A O 1
ATOM 718 N N . ASP A 1 102 ? -12.354 9.688 22.457 1.00 76.69 102 ASP A N 1
ATOM 719 C CA . ASP A 1 102 ? -11.075 9.038 22.774 1.00 76.69 102 ASP A CA 1
ATOM 720 C C . ASP A 1 102 ? -11.236 7.595 23.244 1.00 76.69 102 ASP A C 1
ATOM 722 O O . ASP A 1 102 ? -10.399 6.752 22.940 1.00 76.69 102 ASP A O 1
ATOM 726 N N . THR A 1 103 ? -12.351 7.266 23.897 1.00 81.62 103 THR A N 1
ATOM 727 C CA . THR A 1 103 ? -12.684 5.879 24.244 1.00 81.62 103 THR A CA 1
ATOM 728 C C . THR A 1 103 ? -12.760 4.986 23.006 1.00 81.62 103 THR A C 1
ATOM 730 O O . THR A 1 103 ? -12.137 3.927 22.977 1.00 81.62 103 THR A O 1
ATOM 733 N N . LEU A 1 104 ? -13.462 5.432 21.960 1.00 84.88 104 LEU A N 1
ATOM 734 C CA . LEU A 1 104 ? -13.571 4.706 20.695 1.00 84.88 104 LEU A CA 1
ATOM 735 C C . LEU A 1 104 ? -12.234 4.676 19.945 1.00 84.88 104 LEU A C 1
ATOM 737 O O . LEU A 1 104 ? -11.877 3.656 19.358 1.00 84.88 104 LEU A O 1
ATOM 741 N N . ARG A 1 105 ? -11.468 5.771 19.999 1.00 84.06 105 ARG A N 1
ATOM 742 C CA . ARG A 1 105 ? -10.120 5.841 19.420 1.00 84.06 105 ARG A CA 1
ATOM 743 C C . ARG A 1 105 ? -9.185 4.809 20.051 1.00 84.06 105 ARG A C 1
ATOM 745 O O . ARG A 1 105 ? -8.544 4.059 19.325 1.00 84.06 105 ARG A O 1
ATOM 752 N N . ASN A 1 106 ? -9.164 4.725 21.379 1.00 85.38 106 ASN A N 1
ATOM 753 C CA . ASN A 1 106 ? -8.344 3.766 22.118 1.00 85.38 106 ASN A CA 1
ATOM 754 C C . ASN A 1 106 ? -8.773 2.324 21.818 1.00 85.38 106 ASN A C 1
ATOM 756 O O . ASN A 1 106 ? -7.928 1.468 21.588 1.00 85.38 106 ASN A O 1
ATOM 760 N N . GLN A 1 107 ? -10.080 2.054 21.730 1.00 92.31 107 GLN A N 1
ATOM 761 C CA . GLN A 1 107 ? -10.583 0.735 21.328 1.00 92.31 107 GLN A CA 1
ATOM 762 C C . GLN A 1 107 ? -10.141 0.344 19.911 1.00 92.31 107 GLN A C 1
ATOM 764 O O . GLN A 1 107 ? -9.795 -0.812 19.673 1.00 92.31 107 GLN A O 1
ATOM 769 N N . ALA A 1 108 ? -10.140 1.290 18.971 1.00 90.62 108 ALA A N 1
ATOM 770 C CA . ALA A 1 108 ? -9.662 1.052 17.614 1.00 90.62 108 ALA A CA 1
ATOM 771 C C . ALA A 1 108 ? -8.134 0.875 17.555 1.00 90.62 108 ALA A C 1
ATOM 773 O O . ALA A 1 108 ? -7.655 0.045 16.786 1.00 90.62 108 ALA A O 1
ATOM 774 N N . ALA A 1 109 ? -7.372 1.586 18.393 1.00 89.19 109 ALA A N 1
ATOM 775 C CA . ALA A 1 109 ? -5.930 1.380 18.531 1.00 89.19 109 ALA A CA 1
ATOM 776 C C . ALA A 1 109 ? -5.610 -0.027 19.072 1.00 89.19 109 ALA A C 1
ATOM 778 O O . ALA A 1 109 ? -4.750 -0.712 18.521 1.00 89.19 109 ALA A O 1
ATOM 779 N N . GLU A 1 110 ? -6.359 -0.500 20.076 1.00 94.56 110 GLU A N 1
ATOM 780 C CA . GLU A 1 110 ? -6.253 -1.875 20.587 1.00 94.56 110 GLU A CA 1
ATOM 781 C C . GLU A 1 110 ? -6.644 -2.915 19.531 1.00 94.56 110 GLU A C 1
ATOM 783 O O . GLU A 1 110 ? -5.977 -3.938 19.388 1.00 94.56 110 GLU A O 1
ATOM 788 N N . LEU A 1 111 ? -7.677 -2.644 18.722 1.00 95.62 111 LEU A N 1
ATOM 789 C CA . LEU A 1 111 ? -7.992 -3.486 17.566 1.00 95.62 111 LEU A CA 1
ATOM 790 C C . LEU A 1 111 ? -6.810 -3.564 16.594 1.00 95.62 111 LEU A C 1
ATOM 792 O O . LEU A 1 111 ? -6.436 -4.661 16.188 1.00 95.62 111 LEU A O 1
ATOM 796 N N . GLY A 1 112 ? -6.205 -2.421 16.254 1.00 95.94 112 GLY A N 1
ATOM 797 C CA . GLY A 1 112 ? -5.026 -2.357 15.389 1.00 95.94 112 GLY A CA 1
ATOM 798 C C . GLY A 1 112 ? -3.816 -3.087 15.977 1.00 95.94 112 GLY A C 1
ATOM 799 O O . GLY A 1 112 ? -3.044 -3.697 15.240 1.00 95.94 112 GLY A O 1
ATOM 800 N N . LYS A 1 113 ? -3.667 -3.089 17.306 1.00 95.75 113 LYS A N 1
ATOM 801 C CA . LYS A 1 113 ? -2.631 -3.847 18.016 1.00 95.75 113 LYS A CA 1
ATOM 802 C C . LYS A 1 113 ? -2.857 -5.353 17.889 1.00 95.75 113 LYS A C 1
ATOM 804 O O . LYS A 1 113 ? -1.962 -6.066 17.435 1.00 95.75 113 LYS A O 1
ATOM 809 N N . SER A 1 114 ? -4.053 -5.839 18.231 1.00 95.69 114 SER A N 1
ATOM 810 C CA . SER A 1 114 ? -4.406 -7.260 18.092 1.00 95.69 114 SER A CA 1
ATOM 811 C C . SER A 1 114 ? -4.301 -7.726 16.641 1.00 95.69 114 SER A C 1
ATOM 813 O O . SER A 1 114 ? -3.731 -8.784 16.372 1.00 95.69 114 SER A O 1
ATOM 815 N N . ALA A 1 115 ? -4.799 -6.919 15.702 1.00 96.62 115 ALA A N 1
ATOM 816 C CA . ALA A 1 115 ? -4.708 -7.192 14.276 1.00 96.62 115 ALA A CA 1
ATOM 817 C C . ALA A 1 115 ? -3.248 -7.255 13.820 1.00 96.62 115 ALA A C 1
ATOM 819 O O . ALA A 1 115 ? -2.861 -8.250 13.217 1.00 96.62 115 ALA A O 1
ATOM 820 N N . GLY A 1 116 ? -2.433 -6.249 14.160 1.00 96.12 116 GLY A N 1
ATOM 821 C CA . GLY A 1 116 ? -1.018 -6.158 13.794 1.00 96.12 116 GLY A CA 1
ATOM 822 C C . GLY A 1 116 ? -0.192 -7.353 14.272 1.00 96.12 116 GLY A C 1
ATOM 823 O O . GLY A 1 116 ? 0.590 -7.907 13.497 1.00 96.12 116 GLY A O 1
ATOM 824 N N . VAL A 1 117 ? -0.417 -7.810 15.507 1.00 95.75 117 VAL A N 1
ATOM 825 C CA . VAL A 1 117 ? 0.208 -9.034 16.037 1.00 95.75 117 VAL A CA 1
ATOM 826 C C . VAL A 1 117 ? -0.230 -10.262 15.235 1.00 95.75 117 VAL A C 1
ATOM 828 O O . VAL A 1 117 ? 0.620 -11.002 14.740 1.00 95.75 117 VAL A O 1
ATOM 831 N N . ALA A 1 118 ? -1.539 -10.458 15.045 1.00 94.88 118 ALA A N 1
ATOM 832 C CA . ALA A 1 118 ? -2.075 -11.616 14.331 1.00 94.88 118 ALA A CA 1
ATOM 833 C C . ALA A 1 118 ? -1.590 -11.686 12.872 1.00 94.88 118 ALA A C 1
ATOM 835 O O . ALA A 1 118 ? -1.143 -12.736 12.408 1.00 94.88 118 ALA A O 1
ATOM 836 N N . VAL A 1 119 ? -1.609 -10.562 12.144 1.00 94.81 119 VAL A N 1
ATOM 837 C CA . VAL A 1 119 ? -1.130 -10.540 10.755 1.00 94.81 119 VAL A CA 1
ATOM 838 C C . VAL A 1 119 ? 0.382 -10.715 10.667 1.00 94.81 119 VAL A C 1
ATOM 840 O O . VAL A 1 119 ? 0.844 -11.370 9.735 1.00 94.81 119 VAL A O 1
ATOM 843 N N . THR A 1 120 ? 1.157 -10.216 11.634 1.00 95.31 120 THR A N 1
ATOM 844 C CA . THR A 1 120 ? 2.613 -10.426 11.638 1.00 95.31 120 THR A CA 1
ATOM 845 C C . THR A 1 120 ? 2.957 -11.887 11.908 1.00 95.31 120 THR A C 1
ATOM 847 O O . THR A 1 120 ? 3.814 -12.441 11.227 1.00 95.31 120 THR A O 1
ATOM 850 N N . ASN A 1 121 ? 2.247 -12.551 12.823 1.00 94.19 121 ASN A N 1
ATOM 851 C CA . ASN A 1 121 ? 2.427 -13.983 13.091 1.00 94.19 121 ASN A CA 1
ATOM 852 C C . ASN A 1 121 ? 2.111 -14.875 11.884 1.00 94.19 121 ASN A C 1
ATOM 854 O O . ASN A 1 121 ? 2.611 -15.993 11.803 1.00 94.19 121 ASN A O 1
ATOM 858 N N . SER A 1 122 ? 1.294 -14.391 10.946 1.00 91.25 122 SER A N 1
ATOM 859 C CA . SER A 1 122 ? 1.009 -15.107 9.699 1.00 91.25 122 SER A CA 1
ATOM 860 C C . SER A 1 122 ? 2.128 -15.008 8.655 1.00 91.25 122 SER A C 1
ATOM 862 O O . SER A 1 122 ? 2.059 -15.684 7.628 1.00 91.25 122 SER A O 1
ATOM 864 N N . LEU A 1 123 ? 3.136 -14.155 8.878 1.00 92.50 123 LEU A N 1
ATOM 865 C CA . LEU A 1 123 ? 4.255 -13.992 7.955 1.00 92.50 123 LEU A CA 1
ATOM 866 C C . LEU A 1 123 ? 5.250 -15.156 8.068 1.00 92.50 123 LEU A C 1
ATOM 868 O O . LEU A 1 123 ? 5.413 -15.735 9.145 1.00 92.50 123 LEU A O 1
ATOM 872 N N . PRO A 1 124 ? 5.979 -15.472 6.983 1.00 93.56 124 PRO A N 1
ATOM 873 C CA . PRO A 1 124 ? 7.037 -16.473 7.027 1.00 93.56 124 PRO A CA 1
ATOM 874 C C . PRO A 1 124 ? 8.124 -16.150 8.060 1.00 93.56 124 PRO A C 1
ATOM 876 O O . PRO A 1 124 ? 8.462 -14.989 8.308 1.00 93.56 124 PRO A O 1
ATOM 879 N N . SER A 1 125 ? 8.731 -17.198 8.623 1.00 93.62 125 SER A N 1
ATOM 880 C CA . SER A 1 125 ? 9.765 -17.082 9.662 1.00 93.62 125 SER A CA 1
ATOM 881 C C . SER A 1 125 ? 11.017 -16.329 9.212 1.00 93.62 125 SER A C 1
ATOM 883 O O . SER A 1 125 ? 11.714 -15.758 10.048 1.00 93.62 125 SER A O 1
ATOM 885 N N . SER A 1 126 ? 11.284 -16.277 7.906 1.00 94.00 126 SER A N 1
ATOM 886 C CA . SER A 1 126 ? 12.339 -15.456 7.305 1.00 94.00 126 SER A CA 1
ATOM 887 C C . SER A 1 126 ? 12.133 -13.953 7.525 1.00 94.00 126 SER A C 1
ATOM 889 O O . SER A 1 126 ? 13.110 -13.211 7.569 1.00 94.00 126 SER A O 1
ATOM 891 N N . ILE A 1 127 ? 10.887 -13.502 7.712 1.00 93.56 127 ILE A N 1
ATOM 892 C CA . ILE A 1 127 ? 10.562 -12.110 8.047 1.00 93.56 127 ILE A CA 1
ATOM 893 C C . ILE A 1 127 ? 10.493 -11.921 9.565 1.00 93.56 127 ILE A C 1
ATOM 895 O O . ILE A 1 127 ? 11.031 -10.944 10.081 1.00 93.56 127 ILE A O 1
ATOM 899 N N . THR A 1 128 ? 9.856 -12.847 10.290 1.00 93.44 128 THR A N 1
ATOM 900 C CA . THR A 1 128 ? 9.626 -12.706 11.743 1.00 93.44 128 THR A CA 1
ATOM 901 C C . THR A 1 128 ? 10.823 -13.097 12.611 1.00 93.44 128 THR A C 1
ATOM 903 O O . THR A 1 128 ? 10.787 -12.918 13.828 1.00 93.44 128 THR A O 1
ATOM 906 N N . GLY A 1 129 ? 11.873 -13.674 12.020 1.00 88.69 129 GLY A N 1
ATOM 907 C CA . GLY A 1 129 ? 12.989 -14.265 12.762 1.00 88.69 129 GLY A CA 1
ATOM 908 C C . GLY A 1 129 ? 12.598 -15.534 13.529 1.00 88.69 129 GLY A C 1
ATOM 909 O O . GLY A 1 129 ? 13.254 -15.888 14.505 1.00 88.69 129 GLY A O 1
ATOM 910 N N . GLY A 1 130 ? 11.505 -16.198 13.131 1.00 84.62 130 GLY A N 1
ATOM 911 C CA . GLY A 1 130 ? 11.009 -17.432 13.754 1.00 84.62 130 GLY A CA 1
ATOM 912 C C . GLY A 1 130 ? 10.299 -17.248 15.098 1.00 84.62 130 GLY A C 1
ATOM 913 O O . GLY A 1 130 ? 9.969 -18.242 15.742 1.00 84.62 130 GLY A O 1
ATOM 914 N N . SER A 1 131 ? 10.051 -16.007 15.522 1.00 83.19 131 SER A N 1
ATOM 915 C CA . SER A 1 131 ? 9.344 -15.706 16.771 1.00 83.19 131 SER A CA 1
ATOM 916 C C . SER A 1 131 ? 7.842 -15.562 16.531 1.00 83.19 131 SER A C 1
ATOM 918 O O . SER A 1 131 ? 7.423 -14.938 15.557 1.00 83.19 131 SER A O 1
ATOM 920 N N . ALA A 1 132 ? 7.037 -16.119 17.437 1.00 89.50 132 ALA A N 1
ATOM 921 C CA . ALA A 1 132 ? 5.618 -15.802 17.537 1.00 89.50 132 ALA A CA 1
ATOM 922 C C . ALA A 1 132 ? 5.437 -14.666 18.549 1.00 89.50 132 ALA A C 1
ATOM 924 O O . ALA A 1 132 ? 6.022 -14.694 19.633 1.00 89.50 132 ALA A O 1
ATOM 925 N N . PHE A 1 133 ? 4.622 -13.681 18.199 1.00 93.62 133 PHE A N 1
ATOM 926 C CA . PHE A 1 133 ? 4.328 -12.522 19.028 1.00 93.62 133 PHE A CA 1
ATOM 927 C C . PHE A 1 133 ? 3.012 -12.725 19.784 1.00 93.62 133 PHE A C 1
ATOM 929 O O . PHE A 1 133 ? 2.027 -13.206 19.219 1.00 93.62 133 PHE A O 1
ATOM 936 N N . ASP A 1 134 ? 2.983 -12.329 21.055 1.00 92.88 134 ASP A N 1
ATOM 937 C CA . ASP A 1 134 ? 1.773 -12.317 21.877 1.00 92.88 134 ASP A CA 1
ATOM 938 C C . ASP A 1 134 ? 1.359 -10.885 22.230 1.00 92.88 134 ASP A C 1
ATOM 940 O O . ASP A 1 134 ? 2.134 -10.121 22.808 1.00 92.88 134 ASP A O 1
ATOM 944 N N . VAL A 1 135 ? 0.106 -10.539 21.922 1.00 91.19 135 VAL A N 1
ATOM 945 C CA . VAL A 1 135 ? -0.487 -9.225 22.200 1.00 91.19 135 VAL A CA 1
ATOM 946 C C . VAL A 1 135 ? -0.478 -8.862 23.692 1.00 91.19 135 VAL A C 1
ATOM 948 O O . VAL A 1 135 ? -0.453 -7.680 24.036 1.00 91.19 135 VAL A O 1
ATOM 951 N N . ASN A 1 136 ? -0.452 -9.866 24.576 1.00 91.44 136 ASN A N 1
ATOM 952 C CA . ASN A 1 136 ? -0.456 -9.680 26.030 1.00 91.44 136 ASN A CA 1
ATOM 953 C C . ASN A 1 136 ? 0.952 -9.625 26.651 1.00 91.44 136 ASN A C 1
ATOM 955 O O . ASN A 1 136 ? 1.083 -9.418 27.858 1.00 91.44 136 ASN A O 1
ATOM 959 N N . SER A 1 137 ? 2.010 -9.814 25.856 1.00 94.56 137 SER A N 1
ATOM 960 C CA . SER A 1 137 ? 3.398 -9.850 26.324 1.00 94.56 137 SER A CA 1
ATOM 961 C C . SER A 1 137 ? 4.132 -8.566 25.946 1.00 94.56 137 SER A C 1
ATOM 963 O O . SER A 1 137 ? 4.398 -8.314 24.774 1.00 94.56 137 SER A O 1
ATOM 965 N N . ILE A 1 138 ? 4.518 -7.764 26.942 1.00 93.06 138 ILE A N 1
ATOM 966 C CA . ILE A 1 138 ? 5.276 -6.518 26.724 1.00 93.06 138 ILE A CA 1
ATOM 967 C C . ILE A 1 138 ? 6.584 -6.788 25.963 1.00 93.06 138 ILE A C 1
ATOM 969 O O . ILE A 1 138 ? 6.934 -6.028 25.063 1.00 93.06 138 ILE A O 1
ATOM 973 N N . ASP A 1 139 ? 7.266 -7.894 26.263 1.00 94.38 139 ASP A N 1
ATOM 974 C CA . ASP A 1 139 ? 8.498 -8.281 25.569 1.00 94.38 139 ASP A CA 1
ATOM 975 C C . ASP A 1 139 ? 8.236 -8.621 24.098 1.00 94.38 139 ASP A C 1
ATOM 977 O O . ASP A 1 139 ? 8.982 -8.177 23.225 1.00 94.38 139 ASP A O 1
ATOM 981 N N . SER A 1 140 ? 7.137 -9.329 23.803 1.00 94.12 140 SER A N 1
ATOM 982 C CA . SER A 1 140 ? 6.722 -9.600 22.419 1.00 94.12 140 SER A CA 1
ATOM 983 C C . S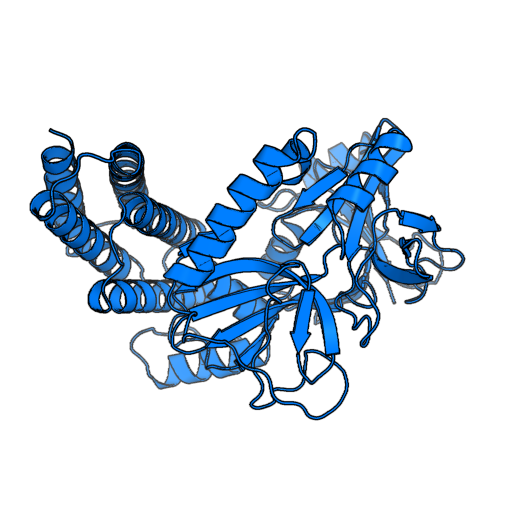ER A 1 140 ? 6.409 -8.311 21.662 1.00 94.12 140 SER A C 1
ATOM 985 O O . SER A 1 140 ? 6.821 -8.153 20.515 1.00 94.12 140 SER A O 1
ATOM 987 N N . ILE A 1 141 ? 5.719 -7.366 22.305 1.00 94.31 141 ILE A N 1
ATOM 988 C CA . ILE A 1 141 ? 5.400 -6.063 21.711 1.00 94.31 141 ILE A CA 1
ATOM 989 C C . ILE A 1 141 ? 6.675 -5.257 21.436 1.00 94.31 141 ILE A C 1
ATOM 991 O O . ILE A 1 141 ? 6.821 -4.685 20.357 1.00 94.31 141 ILE A O 1
ATOM 995 N N . ASN A 1 142 ? 7.631 -5.239 22.365 1.00 94.00 142 ASN A N 1
ATOM 996 C CA . ASN A 1 142 ? 8.908 -4.547 22.174 1.00 94.00 142 ASN A CA 1
ATOM 997 C C . ASN A 1 142 ? 9.764 -5.195 21.075 1.00 94.00 142 ASN A C 1
ATOM 999 O O . ASN A 1 142 ? 10.380 -4.485 20.278 1.00 94.00 142 ASN A O 1
ATOM 1003 N N . ALA A 1 143 ? 9.764 -6.527 20.985 1.00 94.69 143 ALA A N 1
ATOM 1004 C CA . ALA A 1 143 ? 10.416 -7.246 19.895 1.00 94.69 143 ALA A CA 1
ATOM 1005 C C . ALA A 1 143 ? 9.778 -6.904 18.539 1.00 94.69 143 ALA A C 1
ATOM 1007 O O . ALA A 1 143 ? 10.493 -6.609 17.581 1.00 94.69 143 ALA A O 1
ATOM 1008 N N . LEU A 1 144 ? 8.443 -6.855 18.470 1.00 94.94 144 LEU A N 1
ATOM 1009 C CA . LEU A 1 144 ? 7.718 -6.486 17.255 1.00 94.94 144 LEU A CA 1
ATOM 1010 C C . LEU A 1 144 ? 7.997 -5.037 16.827 1.00 94.94 144 LEU A C 1
ATOM 1012 O O . LEU A 1 144 ? 8.220 -4.788 15.645 1.00 94.94 144 LEU A O 1
ATOM 1016 N N . LYS A 1 145 ? 8.081 -4.092 17.772 1.00 94.06 145 LYS A N 1
ATOM 1017 C CA . LYS A 1 145 ? 8.506 -2.705 17.497 1.00 94.06 145 LYS A CA 1
ATOM 1018 C C . LYS A 1 145 ? 9.887 -2.646 16.856 1.00 94.06 145 LYS A C 1
ATOM 1020 O O . LYS A 1 145 ? 10.079 -1.986 15.837 1.00 94.06 145 LYS A O 1
ATOM 1025 N N . SER A 1 146 ? 10.853 -3.351 17.445 1.00 93.38 146 SER A N 1
ATOM 1026 C CA . SER A 1 146 ? 12.219 -3.408 16.916 1.00 93.38 146 SER A CA 1
ATOM 1027 C C . SER A 1 146 ? 12.260 -4.051 15.526 1.00 93.38 146 SER A C 1
ATOM 1029 O O . SER A 1 146 ? 12.998 -3.598 14.644 1.00 93.38 146 SER A O 1
ATOM 1031 N N . LEU A 1 147 ? 11.426 -5.068 15.302 1.00 94.19 147 LEU A N 1
ATOM 1032 C CA . LEU A 1 147 ? 11.299 -5.705 14.001 1.00 94.19 147 LEU A CA 1
ATOM 1033 C C . LEU A 1 147 ? 10.690 -4.757 12.958 1.00 94.19 147 LEU A C 1
ATOM 1035 O O . LEU A 1 147 ? 11.223 -4.660 11.858 1.00 94.19 147 LEU A O 1
ATOM 1039 N N . ALA A 1 148 ? 9.639 -4.008 13.299 1.00 93.25 148 ALA A N 1
ATOM 1040 C CA . ALA A 1 148 ? 9.019 -3.034 12.400 1.00 93.25 148 ALA A CA 1
ATOM 1041 C C . ALA A 1 148 ? 10.026 -1.973 11.926 1.00 93.25 148 ALA A C 1
ATOM 1043 O O . ALA A 1 148 ? 10.146 -1.730 10.726 1.00 93.25 148 ALA A O 1
ATOM 1044 N N . VAL A 1 149 ? 10.830 -1.426 12.847 1.00 88.69 149 VAL A N 1
ATOM 1045 C CA . VAL A 1 149 ? 11.895 -0.456 12.526 1.00 88.69 149 VAL A CA 1
ATOM 1046 C C . VAL A 1 149 ? 12.924 -1.032 11.544 1.00 88.69 149 VAL A C 1
ATOM 1048 O O . VAL A 1 149 ? 13.413 -0.319 10.672 1.00 88.69 149 VAL A O 1
ATOM 1051 N N . SER A 1 150 ? 13.263 -2.317 11.670 1.00 89.88 150 SER A N 1
ATOM 1052 C CA . SER A 1 150 ? 14.304 -2.956 10.849 1.00 89.88 150 SER A CA 1
ATOM 1053 C C . SER A 1 150 ? 13.792 -3.585 9.549 1.00 89.88 150 SER A C 1
ATOM 1055 O O . SER A 1 150 ? 14.586 -3.834 8.638 1.00 89.88 150 SER A O 1
ATOM 1057 N N . LYS A 1 151 ? 12.487 -3.852 9.439 1.00 93.56 151 LYS A N 1
ATOM 1058 C CA . LYS A 1 151 ? 11.867 -4.558 8.311 1.00 93.56 151 LYS A CA 1
ATOM 1059 C C . LYS A 1 151 ? 10.680 -3.747 7.764 1.00 93.56 151 LYS A C 1
ATOM 1061 O O . LYS A 1 151 ? 9.579 -3.830 8.317 1.00 93.56 151 LYS A O 1
ATOM 1066 N N . PRO A 1 152 ? 10.845 -3.015 6.645 1.00 94.06 152 PRO A N 1
ATOM 1067 C CA . PRO A 1 152 ? 9.758 -2.264 6.003 1.00 94.06 152 PRO A CA 1
ATOM 1068 C C . PRO A 1 152 ? 8.524 -3.111 5.669 1.00 94.06 152 PRO A C 1
ATOM 1070 O O . PRO A 1 152 ? 7.397 -2.624 5.764 1.00 94.06 152 PRO A O 1
ATOM 1073 N N . ALA A 1 153 ? 8.714 -4.399 5.357 1.00 94.81 153 ALA A N 1
ATOM 1074 C CA . ALA A 1 153 ? 7.614 -5.347 5.195 1.00 94.81 153 ALA A CA 1
ATOM 1075 C C . ALA A 1 153 ? 6.748 -5.451 6.460 1.00 94.81 153 ALA A C 1
ATOM 1077 O O . ALA A 1 153 ? 5.525 -5.414 6.372 1.00 94.81 153 ALA A O 1
ATOM 1078 N N . VAL A 1 154 ? 7.363 -5.524 7.643 1.00 95.62 154 VAL A N 1
ATOM 1079 C CA . VAL A 1 154 ? 6.643 -5.626 8.922 1.00 95.62 154 VAL A CA 1
ATOM 1080 C C . VAL A 1 154 ? 5.926 -4.320 9.246 1.00 95.62 154 VAL A C 1
ATOM 1082 O O . VAL A 1 154 ? 4.750 -4.357 9.599 1.00 95.62 154 VAL A O 1
ATOM 1085 N N . THR A 1 155 ? 6.571 -3.167 9.032 1.00 94.75 155 THR A N 1
ATOM 1086 C CA . THR A 1 155 ? 5.898 -1.862 9.174 1.00 94.75 155 THR A CA 1
ATOM 1087 C C . THR A 1 155 ? 4.672 -1.768 8.264 1.00 94.75 155 THR A C 1
ATOM 1089 O O . THR A 1 155 ? 3.595 -1.403 8.729 1.00 94.75 155 THR A O 1
ATOM 1092 N N . GLN A 1 156 ? 4.794 -2.147 6.989 1.00 94.12 156 GLN A N 1
ATOM 1093 C CA . GLN A 1 156 ? 3.671 -2.137 6.045 1.00 94.12 156 GLN A CA 1
ATOM 1094 C C . GLN A 1 156 ? 2.532 -3.066 6.477 1.00 94.12 156 GLN A C 1
ATOM 1096 O O . GLN A 1 156 ? 1.361 -2.741 6.295 1.00 94.12 156 GLN A O 1
ATOM 1101 N N . ILE A 1 157 ? 2.851 -4.218 7.060 1.00 94.06 157 ILE A N 1
ATOM 1102 C CA . ILE A 1 157 ? 1.847 -5.163 7.553 1.00 94.06 157 ILE A CA 1
ATOM 1103 C C . ILE A 1 157 ? 1.113 -4.614 8.781 1.00 94.06 157 ILE A C 1
ATOM 1105 O O . ILE A 1 157 ? -0.114 -4.713 8.848 1.00 94.06 157 ILE A O 1
ATOM 1109 N N . ILE A 1 158 ? 1.834 -3.986 9.713 1.00 95.19 158 ILE A N 1
ATOM 1110 C CA . ILE A 1 158 ? 1.238 -3.321 10.879 1.00 95.19 158 ILE A CA 1
ATOM 1111 C C . ILE A 1 158 ? 0.366 -2.136 10.443 1.00 95.19 158 ILE A C 1
ATOM 1113 O O . ILE A 1 158 ? -0.753 -1.993 10.930 1.00 95.19 158 ILE A O 1
ATOM 1117 N N . GLU A 1 159 ? 0.830 -1.327 9.486 1.00 92.81 159 GLU A N 1
ATOM 1118 C CA . GLU A 1 159 ? 0.063 -0.212 8.915 1.00 92.81 159 GLU A CA 1
ATOM 1119 C C . GLU A 1 159 ? -1.240 -0.696 8.268 1.00 92.81 159 GLU A C 1
ATOM 1121 O O . GLU A 1 159 ? -2.306 -0.142 8.543 1.00 92.81 159 GLU A O 1
ATOM 1126 N N . LYS A 1 160 ? -1.195 -1.785 7.488 1.00 92.12 160 LYS A N 1
ATOM 1127 C CA . LYS A 1 160 ? -2.395 -2.372 6.870 1.00 92.12 160 LYS A CA 1
ATOM 1128 C C . LYS A 1 160 ? -3.408 -2.857 7.903 1.00 92.12 160 LYS A C 1
ATOM 1130 O O . LYS A 1 160 ? -4.606 -2.783 7.643 1.00 92.12 160 LYS A O 1
ATOM 1135 N N . ALA A 1 161 ? -2.938 -3.326 9.057 1.00 95.31 161 ALA A N 1
ATOM 1136 C CA . ALA A 1 161 ? -3.773 -3.785 10.161 1.00 95.31 161 ALA A CA 1
ATOM 1137 C C . ALA A 1 161 ? -4.338 -2.649 11.038 1.00 95.31 161 ALA A C 1
ATOM 1139 O O . ALA A 1 161 ? -5.191 -2.904 11.890 1.00 95.31 161 ALA A O 1
ATOM 1140 N N . ALA A 1 162 ? -3.899 -1.405 10.836 1.00 93.56 162 ALA A N 1
ATOM 1141 C CA . ALA A 1 162 ? -4.412 -0.248 11.556 1.00 93.56 162 ALA A CA 1
ATOM 1142 C C . ALA A 1 162 ? -5.734 0.259 10.935 1.00 93.56 162 ALA A C 1
ATOM 1144 O O . ALA A 1 162 ? -5.800 0.445 9.712 1.00 93.56 162 ALA A O 1
ATOM 1145 N N . PRO A 1 163 ? -6.787 0.529 11.735 1.00 92.19 163 PRO A N 1
ATOM 1146 C CA . PRO A 1 163 ? -8.050 1.054 11.217 1.00 92.19 163 PRO A CA 1
ATOM 1147 C C . PRO A 1 163 ? -7.881 2.409 10.529 1.00 92.19 163 PRO A C 1
ATOM 1149 O O . PRO A 1 163 ? -7.319 3.344 11.108 1.00 92.19 163 PRO A O 1
ATOM 1152 N N . LYS A 1 164 ? -8.409 2.535 9.311 1.00 87.88 164 LYS A N 1
ATOM 1153 C CA . LYS A 1 164 ? -8.426 3.797 8.567 1.00 87.88 164 LYS A CA 1
ATOM 1154 C C . LYS A 1 164 ? -9.547 4.702 9.074 1.00 87.88 164 LYS A C 1
ATOM 1156 O O . LYS A 1 164 ? -10.644 4.250 9.390 1.00 87.88 164 LYS A O 1
ATOM 1161 N N . LEU A 1 165 ? -9.252 5.994 9.134 1.00 78.31 165 LEU A N 1
ATOM 1162 C CA . LEU A 1 165 ? -10.206 7.073 9.391 1.00 78.31 165 LEU A CA 1
ATOM 1163 C C . LEU A 1 165 ? -10.532 7.842 8.118 1.00 78.31 165 LEU A C 1
ATOM 1165 O O . LEU A 1 165 ? -11.691 8.185 7.885 1.00 78.31 165 LEU A O 1
ATOM 1169 N N . CYS A 1 166 ? -9.496 8.115 7.328 1.00 72.06 166 CYS A N 1
ATOM 1170 C CA . CYS A 1 166 ? -9.577 8.829 6.066 1.00 72.06 166 CYS A CA 1
ATOM 1171 C C . CYS A 1 166 ? -8.783 8.051 5.027 1.00 72.06 166 CYS A C 1
ATOM 1173 O O . CYS A 1 166 ? -7.712 7.523 5.327 1.00 72.06 166 CYS A O 1
ATOM 1175 N N . GLU A 1 167 ? -9.289 8.017 3.806 1.00 70.81 167 GLU A N 1
ATOM 1176 C CA . GLU A 1 167 ? -8.615 7.413 2.669 1.00 70.81 167 GLU A CA 1
ATOM 1177 C C . GLU A 1 167 ? -8.868 8.293 1.453 1.00 70.81 167 GLU A C 1
ATOM 1179 O O . GLU A 1 167 ? -9.992 8.744 1.224 1.00 70.81 167 GLU A O 1
ATOM 1184 N N . LYS A 1 168 ? -7.805 8.582 0.706 1.00 65.06 168 LYS A N 1
ATOM 1185 C CA . LYS A 1 168 ? -7.906 9.274 -0.570 1.00 65.06 168 LYS A CA 1
ATOM 1186 C C . LYS A 1 168 ? -8.503 8.294 -1.575 1.00 65.06 168 LYS A C 1
ATOM 1188 O O . LYS A 1 168 ? -7.976 7.200 -1.775 1.00 65.06 168 LYS A O 1
ATOM 1193 N N . GLU A 1 169 ? -9.597 8.690 -2.215 1.00 59.47 169 GLU A N 1
ATOM 1194 C CA . GLU A 1 169 ? -10.235 7.888 -3.257 1.00 59.47 169 GLU A CA 1
ATOM 1195 C C . GLU A 1 169 ? -9.231 7.590 -4.393 1.00 59.47 169 GLU A C 1
ATOM 1197 O O . GLU A 1 169 ? -8.649 8.527 -4.956 1.00 59.47 169 GLU A O 1
ATOM 1202 N N . PRO A 1 170 ? -9.023 6.312 -4.773 1.00 47.19 170 PRO A N 1
ATOM 1203 C CA . PRO A 1 170 ? -8.031 5.927 -5.782 1.00 47.19 170 PRO A CA 1
ATOM 1204 C C . PRO A 1 170 ? -8.300 6.526 -7.173 1.00 47.19 170 PRO A C 1
ATOM 1206 O O . PRO A 1 170 ? -7.381 6.664 -7.975 1.00 47.19 170 PRO A O 1
ATOM 1209 N N . ASN A 1 171 ? -9.543 6.941 -7.446 1.00 46.06 171 ASN A N 1
ATOM 1210 C CA . ASN A 1 171 ? -10.002 7.399 -8.758 1.00 46.06 171 ASN A CA 1
ATOM 1211 C C . ASN A 1 171 ? -10.240 8.915 -8.867 1.00 46.06 171 ASN A C 1
ATOM 1213 O O . ASN A 1 171 ? -10.968 9.338 -9.768 1.00 46.06 171 ASN A O 1
ATOM 1217 N N . LEU A 1 172 ? -9.598 9.756 -8.041 1.00 46.34 172 LEU A N 1
ATOM 1218 C CA . LEU A 1 172 ? -9.669 11.220 -8.234 1.00 46.34 172 LEU A CA 1
ATOM 1219 C C . LEU A 1 172 ? -9.281 11.639 -9.671 1.00 46.34 172 LEU A C 1
ATOM 1221 O O . LEU A 1 172 ? -9.751 12.658 -10.166 1.00 46.34 172 LEU A O 1
ATOM 1225 N N . PHE A 1 173 ? -8.477 10.835 -10.378 1.00 43.09 173 PHE A N 1
ATOM 1226 C CA . PHE A 1 173 ? -8.065 11.105 -11.758 1.00 43.09 173 PHE A CA 1
ATOM 1227 C C . PHE A 1 173 ? -9.194 10.994 -12.798 1.00 43.09 173 PHE A C 1
ATOM 1229 O O . PHE A 1 173 ? -9.231 11.798 -13.725 1.00 43.09 173 PHE A O 1
ATOM 1236 N N . LEU A 1 174 ? -10.165 10.086 -12.624 1.00 37.81 174 LEU A N 1
ATOM 1237 C CA . LEU A 1 174 ? -11.363 10.019 -13.483 1.00 37.81 174 LEU A CA 1
ATOM 1238 C C . LEU A 1 174 ? -12.273 11.246 -13.290 1.00 37.81 174 LEU A C 1
ATOM 1240 O O . LEU A 1 174 ? -13.025 11.621 -14.188 1.00 37.81 174 LEU A O 1
ATOM 1244 N N . GLU A 1 175 ? -12.161 11.911 -12.140 1.00 41.09 175 GLU A N 1
ATOM 1245 C CA . GLU A 1 175 ? -12.909 13.121 -11.797 1.00 41.09 175 GLU A CA 1
ATOM 1246 C C . GLU A 1 175 ? -12.192 14.412 -12.210 1.00 41.09 175 GLU A C 1
ATOM 1248 O O . GLU A 1 175 ? -12.811 15.470 -12.194 1.00 41.09 175 GLU A O 1
ATOM 1253 N N . LEU A 1 176 ? -10.939 14.351 -12.682 1.00 37.06 176 LEU A N 1
ATOM 1254 C CA . LEU A 1 176 ? -10.219 15.502 -13.256 1.00 37.06 176 LEU A CA 1
ATOM 1255 C C . LEU A 1 176 ? -10.819 15.999 -14.579 1.00 37.06 176 LEU A C 1
ATOM 1257 O O . LEU A 1 176 ? -10.507 17.107 -15.010 1.00 37.06 176 LEU A O 1
ATOM 1261 N N . LEU A 1 177 ? -11.715 15.224 -15.200 1.00 40.56 177 LEU A N 1
ATOM 1262 C CA . LEU A 1 177 ? -12.575 15.703 -16.288 1.00 40.56 177 LEU A CA 1
ATOM 1263 C C . LEU A 1 177 ? -13.592 16.756 -15.801 1.00 40.56 177 LEU A C 1
ATOM 1265 O O . LEU A 1 177 ? -14.164 17.484 -16.611 1.00 40.56 177 LEU A O 1
ATOM 1269 N N . ASN A 1 178 ? -13.799 16.864 -14.482 1.00 43.44 178 ASN A N 1
ATOM 1270 C CA . ASN A 1 178 ? -14.573 17.908 -13.823 1.00 43.44 178 ASN A CA 1
ATOM 1271 C C . ASN A 1 178 ? -13.788 18.472 -12.617 1.00 43.44 178 ASN A C 1
ATOM 1273 O O . ASN A 1 178 ? -13.934 17.978 -11.495 1.00 43.44 178 ASN A O 1
ATOM 1277 N N . PRO A 1 179 ? -12.998 19.545 -12.811 1.00 40.03 179 PRO A N 1
ATOM 1278 C CA . PRO A 1 179 ? -12.164 20.137 -11.765 1.00 40.03 179 PRO A CA 1
ATOM 1279 C C . PRO A 1 179 ? -12.917 20.401 -10.451 1.00 40.03 179 PRO A C 1
ATOM 1281 O O . PRO A 1 179 ? -12.361 20.193 -9.377 1.00 40.03 179 PRO A O 1
ATOM 1284 N N . GLY A 1 180 ? -14.199 20.783 -10.516 1.00 31.80 180 GLY A N 1
ATOM 1285 C CA . GLY A 1 180 ? -15.025 21.032 -9.331 1.00 31.80 180 GLY A CA 1
ATOM 1286 C C . GLY A 1 180 ? -15.254 19.798 -8.449 1.00 31.80 180 GLY A C 1
ATOM 1287 O O . GLY A 1 180 ? -15.268 19.929 -7.229 1.00 31.80 180 GLY A O 1
ATOM 1288 N N . LEU A 1 181 ? -15.381 18.603 -9.037 1.00 33.31 181 LEU A N 1
ATOM 1289 C CA . LEU A 1 181 ? -15.546 17.347 -8.290 1.00 33.31 181 LEU A CA 1
ATOM 1290 C C . LEU A 1 181 ? -14.227 16.880 -7.663 1.00 33.31 181 LEU A C 1
ATOM 1292 O O . LEU A 1 181 ? -14.216 16.498 -6.493 1.00 33.31 181 LEU A O 1
ATOM 1296 N N . TYR A 1 182 ? -13.115 17.008 -8.396 1.00 40.91 182 TYR A N 1
ATOM 1297 C CA . TYR A 1 182 ? -11.773 16.726 -7.879 1.00 40.91 182 TYR A CA 1
ATOM 1298 C C . TYR A 1 182 ? -11.464 17.558 -6.625 1.00 40.91 182 TYR A C 1
ATOM 1300 O O . TYR A 1 182 ? -11.059 17.012 -5.599 1.00 40.91 182 TYR A O 1
ATOM 1308 N N . TYR A 1 183 ? -11.693 18.878 -6.679 1.00 43.03 183 TYR A N 1
ATOM 1309 C CA . TYR A 1 183 ? -11.467 19.750 -5.523 1.00 43.03 183 TYR A CA 1
ATOM 1310 C C . TYR A 1 183 ? -12.438 19.461 -4.373 1.00 43.03 183 TYR A C 1
ATOM 1312 O O . TYR A 1 183 ? -12.024 19.560 -3.223 1.00 43.03 183 TYR A O 1
ATOM 1320 N N . TYR A 1 184 ? -13.682 19.056 -4.654 1.00 36.78 184 TYR A N 1
ATOM 1321 C CA . TYR A 1 184 ? -14.667 18.707 -3.625 1.00 36.78 184 TYR A CA 1
ATOM 1322 C C . TYR A 1 184 ? -14.274 17.451 -2.836 1.00 36.78 184 TYR A C 1
ATOM 1324 O O . TYR A 1 184 ? -14.138 17.525 -1.619 1.00 36.78 184 TYR A O 1
ATOM 1332 N N . LYS A 1 185 ? -13.997 16.322 -3.505 1.00 49.00 185 LYS A N 1
ATOM 1333 C CA . LYS A 1 185 ? -13.591 15.082 -2.812 1.00 49.00 185 LYS A CA 1
ATOM 1334 C C . LYS A 1 185 ? -12.240 15.205 -2.120 1.00 49.00 185 LYS A C 1
ATOM 1336 O O . LYS A 1 185 ? -12.005 14.622 -1.064 1.00 49.00 185 LYS A O 1
ATOM 1341 N N . LYS A 1 186 ? -11.341 15.998 -2.705 1.00 55.00 186 LYS A N 1
ATOM 1342 C CA . LYS A 1 186 ? -10.086 16.368 -2.058 1.00 55.00 186 LYS A CA 1
ATOM 1343 C C . LYS A 1 186 ? -10.337 17.197 -0.795 1.00 55.00 186 LYS A C 1
ATOM 1345 O O . LYS A 1 186 ? -9.713 16.918 0.220 1.00 55.00 186 LYS A O 1
ATOM 1350 N N . GLN A 1 187 ? -11.245 18.172 -0.837 1.00 56.47 187 GLN A N 1
ATOM 1351 C CA . GLN A 1 187 ? -11.616 18.957 0.339 1.00 56.47 187 GLN A CA 1
ATOM 1352 C C . GLN A 1 187 ? -12.236 18.069 1.421 1.00 56.47 187 GLN A C 1
ATOM 1354 O O . GLN A 1 187 ? -11.868 18.209 2.576 1.00 56.47 187 GLN A O 1
ATOM 1359 N N . GLU A 1 188 ? -13.088 17.102 1.068 1.00 58.38 188 GLU A N 1
ATOM 1360 C CA . GLU A 1 188 ? -13.623 16.129 2.032 1.00 58.38 188 GLU A CA 1
ATOM 1361 C C . GLU A 1 188 ? -12.511 15.312 2.707 1.00 58.38 188 GLU A C 1
ATOM 1363 O O . GLU A 1 188 ? -12.560 15.077 3.916 1.00 58.38 188 GLU A O 1
ATOM 1368 N N . TYR A 1 189 ? -11.486 14.903 1.953 1.00 59.88 189 TYR A N 1
ATOM 1369 C CA . TYR A 1 189 ? -10.316 14.224 2.507 1.00 59.88 189 TYR A CA 1
ATOM 1370 C C . TYR A 1 189 ? -9.476 15.151 3.396 1.00 59.88 189 TYR A C 1
ATOM 1372 O O . TYR A 1 189 ? -9.139 14.773 4.516 1.00 59.88 189 TYR A O 1
ATOM 1380 N N . ASP A 1 190 ? -9.189 16.373 2.955 1.00 58.34 190 ASP A N 1
ATOM 1381 C CA . ASP A 1 190 ? -8.419 17.354 3.725 1.00 58.34 190 ASP A CA 1
ATOM 1382 C C . ASP A 1 190 ? -9.157 17.744 5.020 1.00 58.34 190 ASP A C 1
ATOM 1384 O O . ASP A 1 190 ? -8.567 17.744 6.102 1.00 58.34 190 ASP A O 1
ATOM 1388 N N . ASP A 1 191 ? -10.473 17.960 4.945 1.00 61.62 191 ASP A N 1
ATOM 1389 C CA . ASP A 1 191 ? -11.363 18.164 6.090 1.00 61.62 191 ASP A CA 1
ATOM 1390 C C . ASP A 1 191 ? -11.380 16.925 6.990 1.00 61.62 191 ASP A C 1
ATOM 1392 O O . ASP A 1 191 ? -11.469 17.031 8.219 1.00 61.62 191 ASP A O 1
ATOM 1396 N N . CYS A 1 192 ? -11.270 15.727 6.406 1.00 63.59 192 CYS A N 1
ATOM 1397 C CA . CYS A 1 192 ? -11.175 14.484 7.153 1.00 63.59 192 CYS A CA 1
ATOM 1398 C C . CYS A 1 192 ? -9.866 14.411 7.949 1.00 63.59 192 CYS A C 1
ATOM 1400 O O . CYS A 1 192 ? -9.916 14.109 9.147 1.00 63.59 192 CYS A O 1
ATOM 1402 N N . ILE A 1 193 ? -8.725 14.726 7.335 1.00 59.50 193 ILE A N 1
ATOM 1403 C CA . ILE A 1 193 ? -7.428 14.824 8.019 1.00 59.50 193 ILE A CA 1
ATOM 1404 C C . ILE A 1 193 ? -7.495 15.878 9.126 1.00 59.50 193 ILE A C 1
ATOM 1406 O O . ILE A 1 193 ? -7.089 15.613 10.263 1.00 59.50 193 ILE A O 1
ATOM 1410 N N . ALA A 1 194 ? -8.095 17.030 8.821 1.00 57.97 194 ALA A N 1
ATOM 1411 C CA . ALA A 1 194 ? -8.216 18.145 9.740 1.00 57.97 194 ALA A CA 1
ATOM 1412 C C . ALA A 1 194 ? -9.046 17.771 10.991 1.00 57.97 194 ALA A C 1
ATOM 1414 O O . ALA A 1 194 ? -8.572 17.758 12.129 1.00 57.97 194 ALA A O 1
ATOM 1415 N N . SER A 1 195 ? -10.283 17.329 10.784 1.00 55.66 195 SER A N 1
ATOM 1416 C CA . SER A 1 195 ? -11.180 16.862 11.856 1.00 55.66 195 SER A CA 1
ATOM 1417 C C . SER A 1 195 ? -10.708 15.581 12.550 1.00 55.66 195 SER A C 1
ATOM 1419 O O . SER A 1 195 ? -11.174 15.250 13.641 1.00 55.66 195 SER A O 1
ATOM 1421 N N . GLY A 1 196 ? -9.767 14.854 11.943 1.00 52.00 196 GLY A N 1
ATOM 1422 C CA . GLY A 1 196 ? -9.049 13.757 12.572 1.00 52.00 196 GLY A CA 1
ATOM 1423 C C . GLY A 1 196 ? -8.260 14.192 13.802 1.00 52.00 196 GLY A C 1
ATOM 1424 O O . GLY A 1 196 ? -7.884 13.314 14.565 1.00 52.00 196 GLY A O 1
ATOM 1425 N N . GLY A 1 197 ? -8.065 15.500 14.028 1.00 43.53 197 GLY A N 1
ATOM 1426 C CA . GLY A 1 197 ? -7.403 16.086 15.193 1.00 43.53 197 GLY A CA 1
ATOM 1427 C C . GLY A 1 197 ? -5.891 16.229 15.030 1.00 43.53 197 GLY A C 1
ATOM 1428 O O . GLY A 1 197 ? -5.190 16.323 16.034 1.00 43.53 197 GLY A O 1
ATOM 1429 N N . ILE A 1 198 ? -5.368 16.137 13.800 1.00 43.84 198 ILE A N 1
ATOM 1430 C CA . ILE A 1 198 ? -3.997 16.589 13.470 1.00 43.84 198 ILE A CA 1
ATOM 1431 C C . ILE A 1 198 ? -3.988 18.128 13.314 1.00 43.84 198 ILE A C 1
ATOM 1433 O O . ILE A 1 198 ? -2.989 18.736 12.957 1.00 43.84 198 ILE A O 1
ATOM 1437 N N . VAL A 1 199 ? -5.109 18.778 13.633 1.00 33.97 199 VAL A N 1
ATOM 1438 C CA . VAL A 1 199 ? -5.235 20.225 13.758 1.00 33.97 199 VAL A CA 1
ATOM 1439 C C . VAL A 1 199 ? -5.059 20.541 15.229 1.00 33.97 199 VAL A C 1
ATOM 1441 O O . VAL A 1 199 ? -6.018 20.551 15.996 1.00 33.97 199 VAL A O 1
ATOM 1444 N N . ASP A 1 200 ? -3.808 20.736 15.625 1.00 31.20 200 ASP A N 1
ATOM 1445 C CA . ASP A 1 200 ? -3.586 21.874 16.500 1.00 31.20 200 ASP A CA 1
ATOM 1446 C C . ASP A 1 200 ? -3.642 23.099 15.583 1.00 31.20 200 ASP A C 1
ATOM 1448 O O . ASP A 1 200 ? -3.099 23.061 14.470 1.00 31.20 200 ASP A O 1
ATOM 1452 N N . ASP A 1 201 ? -4.397 24.118 15.989 1.00 28.50 201 ASP A N 1
ATOM 1453 C CA . ASP A 1 201 ? -4.556 25.355 15.230 1.00 28.50 201 ASP A CA 1
ATOM 1454 C C . ASP A 1 201 ? -3.160 25.870 14.896 1.00 28.50 201 ASP A C 1
ATOM 1456 O O . ASP A 1 201 ? -2.391 26.221 15.786 1.00 28.50 201 ASP A O 1
ATOM 1460 N N . SER A 1 202 ? -2.836 25.863 13.603 1.00 28.62 202 SER A N 1
ATOM 1461 C CA . SER A 1 202 ? -1.498 26.052 13.053 1.00 28.62 202 SER A CA 1
ATOM 1462 C C . SER A 1 202 ? -0.536 24.886 13.342 1.00 28.62 202 SER A C 1
ATOM 1464 O O . SER A 1 202 ? 0.203 24.835 14.324 1.00 28.62 202 SER A O 1
ATOM 1466 N N . ILE A 1 203 ? -0.439 23.968 12.377 1.00 33.31 203 ILE A N 1
ATOM 1467 C CA . ILE A 1 203 ? 0.858 23.347 12.169 1.00 33.31 203 ILE A CA 1
ATOM 1468 C C . ILE A 1 203 ? 1.783 24.519 11.762 1.00 33.31 203 ILE A C 1
ATOM 1470 O O . ILE A 1 203 ? 1.546 25.175 10.748 1.00 33.31 203 ILE A O 1
ATOM 1474 N N . ILE A 1 204 ? 2.741 24.873 12.619 1.00 25.27 204 ILE A N 1
ATOM 1475 C CA . ILE A 1 204 ? 3.795 25.894 12.437 1.00 25.27 204 ILE A CA 1
ATOM 1476 C C . ILE A 1 204 ? 5.115 25.104 12.562 1.00 25.27 204 ILE A C 1
ATOM 1478 O O . ILE A 1 204 ? 5.241 24.331 13.510 1.00 25.27 204 ILE A O 1
ATOM 1482 N N . PHE A 1 205 ? 6.089 25.155 11.636 1.00 40.19 205 PHE A N 1
ATOM 1483 C CA . PHE A 1 205 ? 6.518 26.357 10.897 1.00 40.19 205 PHE A CA 1
ATOM 1484 C C . PHE A 1 205 ? 7.846 26.918 11.408 1.00 40.19 205 PHE A C 1
ATOM 1486 O O . PHE A 1 205 ? 7.912 28.136 11.440 1.00 40.19 205 PHE A O 1
ATOM 1493 N N . ASP A 1 206 ? 8.872 26.137 11.785 1.00 23.20 206 ASP A N 1
ATOM 1494 C CA . ASP A 1 206 ? 10.204 26.714 12.084 1.00 23.20 206 ASP A CA 1
ATOM 1495 C C . ASP A 1 206 ? 11.357 25.805 11.599 1.00 23.20 206 ASP A C 1
ATOM 1497 O O . ASP A 1 206 ? 11.206 24.584 11.690 1.00 23.20 206 ASP A O 1
ATOM 1501 N N . PRO A 1 207 ? 12.441 26.360 11.007 1.00 28.83 207 PRO A N 1
ATOM 1502 C CA . PRO A 1 207 ? 13.402 25.645 10.182 1.00 28.83 207 PRO A CA 1
ATOM 1503 C C . PRO A 1 207 ? 14.633 25.221 10.988 1.00 28.83 207 PRO A C 1
ATOM 1505 O O . PRO A 1 207 ? 15.136 25.997 11.792 1.00 28.83 207 PRO A O 1
ATOM 1508 N N . ASP A 1 208 ? 15.191 24.045 10.705 1.00 25.20 208 ASP A N 1
ATOM 1509 C CA . ASP A 1 208 ? 16.556 23.956 10.180 1.00 25.20 208 ASP A CA 1
ATOM 1510 C C . ASP A 1 208 ? 16.955 22.535 9.723 1.00 25.20 208 ASP A C 1
ATOM 1512 O O . ASP A 1 208 ? 16.734 21.533 10.394 1.00 25.20 208 ASP A O 1
ATOM 1516 N N . ALA A 1 209 ? 17.702 22.531 8.610 1.00 27.88 209 ALA A N 1
ATOM 1517 C CA . ALA A 1 209 ? 18.641 21.518 8.105 1.00 27.88 209 ALA A CA 1
ATOM 1518 C C . ALA A 1 209 ? 18.138 20.325 7.248 1.00 27.88 209 ALA A C 1
ATOM 1520 O O . ALA A 1 209 ? 17.782 19.254 7.717 1.00 27.88 209 ALA A O 1
ATOM 1521 N N . ASN A 1 210 ? 18.354 20.497 5.936 1.00 28.34 210 ASN A N 1
ATOM 1522 C CA . ASN A 1 210 ? 19.019 19.575 5.001 1.00 28.34 210 ASN A CA 1
ATOM 1523 C C . ASN A 1 210 ? 18.597 18.089 4.947 1.00 28.34 210 ASN A C 1
ATOM 1525 O O . ASN A 1 210 ? 19.210 17.237 5.578 1.00 28.34 210 ASN A O 1
ATOM 1529 N N . GLY A 1 211 ? 17.768 17.780 3.942 1.00 33.56 211 GLY A N 1
ATOM 1530 C CA . GLY A 1 211 ? 18.071 16.730 2.960 1.00 33.56 211 GLY A CA 1
ATOM 1531 C C . GLY A 1 211 ? 17.781 15.277 3.360 1.00 33.56 211 GLY A C 1
ATOM 1532 O O . GLY A 1 211 ? 18.538 14.657 4.093 1.00 33.56 211 GLY A O 1
ATOM 1533 N N . SER A 1 212 ? 16.775 14.703 2.687 1.00 33.44 212 SER A N 1
ATOM 1534 C CA . SER A 1 212 ? 16.198 13.355 2.843 1.00 33.44 212 SER A CA 1
ATOM 1535 C C . SER A 1 212 ? 15.109 13.266 3.917 1.00 33.44 212 SER A C 1
ATOM 1537 O O . SER A 1 212 ? 15.330 13.588 5.076 1.00 33.44 212 SER A O 1
ATOM 1539 N N . VAL A 1 213 ? 13.931 12.756 3.536 1.00 38.16 213 VAL A N 1
ATOM 1540 C CA . VAL A 1 213 ? 12.765 12.502 4.419 1.00 38.16 213 VAL A CA 1
ATOM 1541 C C . VAL A 1 213 ? 13.066 11.413 5.480 1.00 38.16 213 VAL A C 1
ATOM 1543 O O . VAL A 1 213 ? 12.202 11.021 6.253 1.00 38.16 213 VAL A O 1
ATOM 1546 N N . LEU A 1 214 ? 14.299 10.897 5.522 1.00 38.12 214 LEU A N 1
ATOM 1547 C CA . LEU A 1 214 ? 14.686 9.686 6.249 1.00 38.12 214 LEU A CA 1
ATOM 1548 C C . LEU A 1 214 ? 15.468 9.929 7.550 1.00 38.12 214 LEU A C 1
ATOM 1550 O O . LEU A 1 214 ? 15.854 8.961 8.201 1.00 38.12 214 LEU A O 1
ATOM 1554 N N . ALA A 1 215 ? 15.721 11.174 7.953 1.00 31.78 215 ALA A N 1
ATOM 1555 C CA . ALA A 1 215 ? 16.323 11.454 9.255 1.00 31.78 215 ALA A CA 1
ATOM 1556 C C . ALA A 1 215 ? 15.221 11.857 10.235 1.00 31.78 215 ALA A C 1
ATOM 1558 O O . ALA A 1 215 ? 14.614 12.900 10.058 1.00 31.78 215 ALA A O 1
ATOM 1559 N N . ALA A 1 216 ? 14.958 11.047 11.263 1.00 34.62 216 ALA A N 1
ATOM 1560 C CA . ALA A 1 216 ? 14.043 11.409 12.342 1.00 34.62 216 ALA A CA 1
ATOM 1561 C C . ALA A 1 216 ? 14.554 12.667 13.072 1.00 34.62 216 ALA A C 1
ATOM 1563 O O . ALA A 1 216 ? 15.335 12.583 14.018 1.00 34.62 216 ALA A O 1
ATOM 1564 N N . THR A 1 217 ? 14.143 13.841 12.606 1.00 37.41 217 THR A N 1
ATOM 1565 C CA . THR A 1 217 ? 14.273 15.103 13.331 1.00 37.41 217 THR A CA 1
ATOM 1566 C C . THR A 1 217 ? 13.031 15.309 14.202 1.00 37.41 217 THR A C 1
ATOM 1568 O O . THR A 1 217 ? 11.989 14.687 13.994 1.00 37.41 217 THR A O 1
ATOM 1571 N N . ALA A 1 218 ? 13.126 16.192 15.198 1.00 40.44 218 ALA A N 1
ATOM 1572 C CA . ALA A 1 218 ? 11.972 16.628 15.991 1.00 40.44 218 ALA A CA 1
ATOM 1573 C C . ALA A 1 218 ? 10.946 17.442 15.167 1.00 40.44 218 ALA A C 1
ATOM 1575 O O . ALA A 1 218 ? 9.904 17.841 15.693 1.00 40.44 218 ALA A O 1
ATOM 1576 N N . GLU A 1 219 ? 11.239 17.713 13.891 1.00 47.81 219 GLU A N 1
ATOM 1577 C CA . GLU A 1 219 ? 10.390 18.482 12.992 1.00 47.81 219 GLU A CA 1
ATOM 1578 C C . GLU A 1 219 ? 9.268 17.616 12.407 1.00 47.81 219 GLU A C 1
ATOM 1580 O O . GLU A 1 219 ? 9.444 16.444 12.068 1.00 47.81 219 GLU A O 1
ATOM 1585 N N . LYS A 1 220 ? 8.086 18.219 12.266 1.00 53.62 220 LYS A N 1
ATOM 1586 C CA . LYS A 1 220 ? 6.878 17.565 11.752 1.00 53.62 220 LYS A CA 1
ATOM 1587 C C . LYS A 1 220 ? 6.648 17.974 10.288 1.00 53.62 220 LYS A C 1
ATOM 1589 O O . LYS A 1 220 ? 6.844 19.145 9.964 1.00 53.62 220 LYS A O 1
ATOM 1594 N N . PRO A 1 221 ? 6.225 17.055 9.401 1.00 54.09 221 PRO A N 1
ATOM 1595 C CA . PRO A 1 221 ? 5.947 17.379 8.004 1.00 54.09 221 PRO A CA 1
ATOM 1596 C C . PRO A 1 221 ? 4.619 18.137 7.885 1.00 54.09 221 PRO A C 1
ATOM 1598 O O . PRO A 1 221 ? 3.690 17.841 8.641 1.00 54.09 221 PRO A O 1
ATOM 1601 N N . VAL A 1 222 ? 4.488 19.055 6.915 1.00 54.66 222 VAL A N 1
ATOM 1602 C CA . VAL A 1 222 ? 3.230 19.791 6.696 1.00 54.66 222 VAL A CA 1
ATOM 1603 C C . VAL A 1 222 ? 2.755 20.010 5.305 1.00 54.66 222 VAL A C 1
ATOM 1605 O O . VAL A 1 222 ? 3.437 20.571 4.465 1.00 54.66 222 VAL A O 1
ATOM 1608 N N . VAL A 1 223 ? 1.470 19.732 5.164 1.00 56.72 223 VAL A N 1
ATOM 1609 C CA . VAL A 1 223 ? 0.650 20.090 4.025 1.00 56.72 223 VAL A CA 1
ATOM 1610 C C . VAL A 1 223 ? 0.392 21.600 4.017 1.00 56.72 223 VAL A C 1
ATOM 1612 O O . VAL A 1 223 ? -0.278 22.135 4.901 1.00 56.72 223 VAL A O 1
ATOM 1615 N N . LEU A 1 224 ? 0.927 22.298 3.016 1.00 52.94 224 LEU A N 1
ATOM 1616 C CA . LEU A 1 224 ? 0.792 23.750 2.901 1.00 52.94 224 LEU A CA 1
ATOM 1617 C C . LEU A 1 224 ? -0.645 24.157 2.539 1.00 52.94 224 LEU A C 1
ATOM 1619 O O . LEU A 1 224 ? -1.230 23.668 1.566 1.00 52.94 224 LEU A O 1
ATOM 1623 N N . SER A 1 225 ? -1.207 25.112 3.286 1.00 41.25 225 SER A N 1
ATOM 1624 C CA . SER A 1 225 ? -2.512 25.699 2.976 1.00 41.25 225 SER A CA 1
ATOM 1625 C C . SER A 1 225 ? -2.457 26.426 1.623 1.00 41.25 225 SER A C 1
ATOM 1627 O O . SER A 1 225 ? -1.571 27.236 1.360 1.00 41.25 225 SER A O 1
ATOM 1629 N N . GLY A 1 226 ? -3.380 26.090 0.716 1.00 47.91 226 GLY A N 1
ATOM 1630 C CA . GLY A 1 226 ? -3.418 26.619 -0.656 1.00 47.91 226 GLY A CA 1
ATOM 1631 C C . GLY A 1 226 ? -2.753 25.738 -1.726 1.00 47.91 226 GLY A C 1
ATOM 1632 O O . GLY A 1 226 ? -3.069 25.903 -2.902 1.00 47.91 226 GLY A O 1
ATOM 1633 N N . ASN A 1 227 ? -1.921 24.755 -1.353 1.00 53.03 227 ASN A N 1
ATOM 1634 C CA . ASN A 1 227 ? -1.489 23.678 -2.255 1.00 53.03 227 ASN A CA 1
ATOM 1635 C C . ASN A 1 227 ? -1.234 22.383 -1.468 1.00 53.03 227 ASN A C 1
ATOM 1637 O O . ASN A 1 227 ? -0.121 22.118 -1.020 1.00 53.03 227 ASN A O 1
ATOM 1641 N N . ALA A 1 228 ? -2.267 21.549 -1.336 1.00 53.12 228 ALA A N 1
ATOM 1642 C CA . ALA A 1 228 ? -2.173 20.329 -0.532 1.00 53.12 228 ALA A CA 1
ATOM 1643 C C . ALA A 1 228 ? -1.340 19.198 -1.163 1.00 53.12 228 ALA A C 1
ATOM 1645 O O . ALA A 1 228 ? -1.219 18.136 -0.563 1.00 53.12 228 ALA A O 1
ATOM 1646 N N . ASN A 1 229 ? -0.778 19.411 -2.358 1.00 63.97 229 ASN A N 1
ATOM 1647 C CA . ASN A 1 229 ? 0.201 18.495 -2.946 1.00 63.97 229 ASN A CA 1
ATOM 1648 C C . ASN A 1 229 ? 1.637 18.908 -2.600 1.00 63.97 229 ASN A C 1
ATOM 1650 O O . ASN A 1 229 ? 2.578 18.402 -3.202 1.00 63.97 229 ASN A O 1
ATOM 1654 N N . LEU A 1 230 ? 1.820 19.862 -1.683 1.00 68.12 230 LEU A N 1
ATOM 1655 C CA . LEU A 1 230 ? 3.124 20.264 -1.179 1.00 68.12 230 LEU A CA 1
ATOM 1656 C C . LEU A 1 230 ? 3.211 20.011 0.316 1.00 68.12 230 LEU A C 1
ATOM 1658 O O . LEU A 1 230 ? 2.492 20.615 1.114 1.00 68.12 230 LEU A O 1
ATOM 1662 N N . VAL A 1 231 ? 4.157 19.150 0.669 1.00 69.56 231 VAL A N 1
ATOM 1663 C CA . VAL A 1 231 ? 4.549 18.871 2.042 1.00 69.56 231 VAL A CA 1
ATOM 1664 C C . VAL A 1 231 ? 5.861 19.591 2.337 1.00 69.56 231 VAL A C 1
ATOM 1666 O O . VAL A 1 231 ? 6.855 19.369 1.655 1.00 69.56 231 VAL A O 1
ATOM 1669 N N . GLN A 1 232 ? 5.892 20.456 3.342 1.00 68.75 232 GLN A N 1
ATOM 1670 C CA . GLN A 1 232 ? 7.107 21.052 3.869 1.00 68.75 232 GLN A CA 1
ATOM 1671 C C . GLN A 1 232 ? 7.690 20.172 4.977 1.00 68.75 232 GLN A C 1
ATOM 1673 O O . GLN A 1 232 ? 6.992 19.813 5.920 1.00 68.75 232 GLN A O 1
ATOM 1678 N N . TYR A 1 233 ? 8.970 19.834 4.873 1.00 64.25 233 TYR A N 1
ATOM 1679 C CA . TYR A 1 233 ? 9.703 19.060 5.872 1.00 64.25 233 TYR A CA 1
ATOM 1680 C C . TYR A 1 233 ? 11.169 19.505 5.890 1.00 64.25 233 TYR A C 1
ATOM 1682 O O . TYR A 1 233 ? 11.755 19.681 4.822 1.00 64.25 233 TYR A O 1
ATOM 1690 N N . ALA A 1 234 ? 11.752 19.743 7.068 1.00 63.66 234 ALA A N 1
ATOM 1691 C CA . ALA A 1 234 ? 13.139 20.205 7.217 1.00 63.66 234 ALA A CA 1
ATOM 1692 C C . ALA A 1 234 ? 13.514 21.381 6.296 1.00 63.66 234 ALA A C 1
ATOM 1694 O O . ALA A 1 234 ? 14.477 21.328 5.524 1.00 63.66 234 ALA A O 1
ATOM 1695 N N . GLY A 1 235 ? 12.668 22.420 6.284 1.00 66.81 235 GLY A N 1
ATOM 1696 C CA . GLY A 1 235 ? 12.836 23.617 5.446 1.00 66.81 235 GLY A CA 1
ATOM 1697 C C . GLY A 1 235 ? 12.658 23.407 3.932 1.00 66.81 235 GLY A C 1
ATOM 1698 O O . GLY A 1 235 ? 12.717 24.370 3.170 1.00 66.81 235 GLY A O 1
ATOM 1699 N N . ASN A 1 236 ? 12.411 22.177 3.478 1.00 70.38 236 ASN A N 1
ATOM 1700 C CA . ASN A 1 236 ? 12.265 21.804 2.074 1.00 70.38 236 ASN A CA 1
ATOM 1701 C C . ASN A 1 236 ? 10.801 21.559 1.712 1.00 70.38 236 ASN A C 1
ATOM 1703 O O . ASN A 1 236 ? 10.035 21.084 2.545 1.00 70.38 236 ASN A O 1
ATOM 1707 N N . LYS A 1 237 ? 10.411 21.837 0.464 1.00 77.25 237 LYS A N 1
ATOM 1708 C CA . LYS A 1 237 ? 9.086 21.487 -0.063 1.00 77.25 237 LYS A CA 1
ATOM 1709 C C . LYS A 1 237 ? 9.175 20.221 -0.904 1.00 77.25 237 LYS A C 1
ATOM 1711 O O . LYS A 1 237 ? 10.059 20.105 -1.748 1.00 77.25 237 LYS A O 1
ATOM 1716 N N . TYR A 1 238 ? 8.227 19.319 -0.719 1.00 77.75 238 TYR A N 1
ATOM 1717 C CA . TYR A 1 238 ? 8.126 18.037 -1.402 1.00 77.75 238 TYR A CA 1
ATOM 1718 C C . TYR A 1 238 ? 6.764 17.944 -2.081 1.00 77.75 238 TYR A C 1
ATOM 1720 O O . TYR A 1 238 ? 5.747 18.060 -1.395 1.00 77.75 238 TYR A O 1
ATOM 1728 N N . PRO A 1 239 ? 6.712 17.723 -3.402 1.00 78.69 239 PRO A N 1
ATOM 1729 C CA . PRO A 1 239 ? 5.483 17.351 -4.072 1.00 78.69 239 PRO A CA 1
ATOM 1730 C C . PRO A 1 239 ? 5.054 15.968 -3.592 1.00 78.69 239 PRO A C 1
ATOM 1732 O O . PRO A 1 239 ? 5.675 14.955 -3.923 1.00 78.69 239 PRO A O 1
ATOM 1735 N N . ALA A 1 240 ? 4.049 15.937 -2.734 1.00 76.12 240 ALA A N 1
ATOM 1736 C CA . ALA A 1 240 ? 3.629 14.732 -2.054 1.00 76.12 240 ALA A CA 1
ATOM 1737 C C . ALA A 1 240 ? 2.145 14.804 -1.734 1.00 76.12 240 ALA A C 1
ATOM 1739 O O . ALA A 1 240 ? 1.603 15.882 -1.490 1.00 76.12 240 ALA A O 1
ATOM 1740 N N . SER A 1 241 ? 1.505 13.644 -1.686 1.00 71.62 241 SER A N 1
ATOM 1741 C CA . SER A 1 241 ? 0.150 13.522 -1.178 1.00 71.62 241 SER A CA 1
ATOM 1742 C C . SER A 1 241 ? 0.092 12.561 -0.005 1.00 71.62 241 SER A C 1
ATOM 1744 O O . SER A 1 241 ? 0.835 11.581 0.074 1.00 71.62 241 SER A O 1
ATOM 1746 N N . ALA A 1 242 ? -0.799 12.884 0.929 1.00 70.31 242 ALA A N 1
ATOM 1747 C CA . ALA A 1 242 ? -1.228 11.946 1.944 1.00 70.31 242 ALA A CA 1
ATOM 1748 C C . ALA A 1 242 ? -2.309 11.040 1.348 1.00 70.31 242 ALA A C 1
ATOM 1750 O O . ALA A 1 242 ? -3.273 11.552 0.771 1.00 70.31 242 ALA A O 1
ATOM 1751 N N . SER A 1 243 ? -2.171 9.725 1.491 1.00 70.25 243 SER A N 1
ATOM 1752 C CA . SER A 1 243 ? -3.131 8.760 0.922 1.00 70.25 243 SER A CA 1
ATOM 1753 C C . SER A 1 243 ? -4.101 8.196 1.954 1.00 70.25 243 SER A C 1
ATOM 1755 O O . SER A 1 243 ? -5.223 7.832 1.601 1.00 70.25 243 SER A O 1
ATOM 1757 N N . SER A 1 244 ? -3.720 8.147 3.226 1.00 75.19 244 SER A N 1
ATOM 1758 C CA . SER A 1 244 ? -4.596 7.722 4.306 1.00 75.19 244 SER A CA 1
ATOM 1759 C C . SER A 1 244 ? -4.222 8.340 5.650 1.00 75.19 244 SER A C 1
ATOM 1761 O O . SER A 1 244 ? -3.089 8.751 5.903 1.00 75.19 244 SER A O 1
ATOM 1763 N N . LEU A 1 245 ? -5.210 8.369 6.541 1.00 77.50 245 LEU A N 1
ATOM 1764 C CA . LEU A 1 245 ? -5.029 8.598 7.968 1.00 77.50 245 LEU A CA 1
ATOM 1765 C C . LEU A 1 245 ? -5.604 7.414 8.717 1.00 77.50 245 LEU A C 1
ATOM 1767 O O . LEU A 1 245 ? -6.763 7.046 8.512 1.00 77.50 245 LEU A O 1
ATOM 1771 N N . ARG A 1 246 ? -4.816 6.864 9.633 1.00 86.19 246 ARG A N 1
ATOM 1772 C CA . ARG A 1 246 ? -5.188 5.709 10.442 1.00 86.19 246 ARG A CA 1
ATOM 1773 C C . ARG A 1 246 ? -5.058 5.993 11.924 1.00 86.19 246 ARG A C 1
ATOM 1775 O O . ARG A 1 246 ? -4.309 6.875 12.348 1.00 86.19 246 ARG A O 1
ATOM 1782 N N . ILE A 1 247 ? -5.786 5.210 12.710 1.00 82.94 247 ILE A N 1
ATOM 1783 C CA . ILE A 1 247 ? -5.549 5.083 14.146 1.00 82.94 247 ILE A CA 1
ATOM 1784 C C . ILE A 1 247 ? -4.389 4.109 14.308 1.00 82.94 247 ILE A C 1
ATOM 1786 O O . ILE A 1 247 ? -4.550 2.912 14.073 1.00 82.94 247 ILE A O 1
ATOM 1790 N N . SER A 1 248 ? -3.221 4.631 14.675 1.00 84.88 248 SER A N 1
ATOM 1791 C CA . SER A 1 248 ? -2.036 3.805 14.883 1.00 84.88 248 SER A CA 1
ATOM 1792 C C . SER A 1 248 ? -2.181 3.032 16.184 1.00 84.88 248 SER A C 1
ATOM 1794 O O . SER A 1 248 ? -2.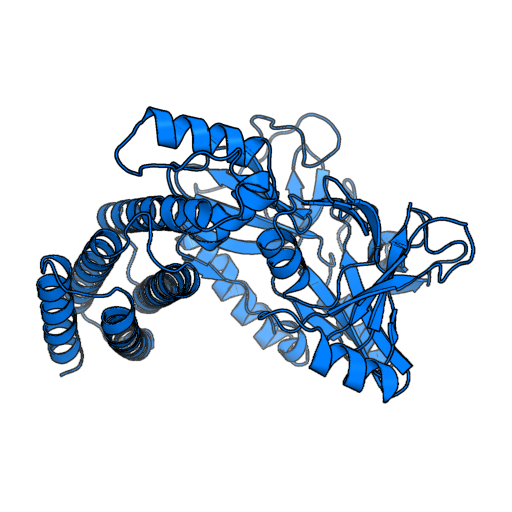618 3.576 17.200 1.00 84.88 248 SER A O 1
ATOM 1796 N N . SER A 1 249 ? -1.783 1.765 16.156 1.00 86.31 249 SER A N 1
ATOM 1797 C CA . SER A 1 249 ? -1.581 1.003 17.380 1.00 86.31 249 SER A CA 1
ATOM 1798 C C . SER A 1 249 ? -0.284 1.428 18.064 1.00 86.31 249 SER A C 1
ATOM 1800 O O . SER A 1 249 ? 0.564 2.107 17.478 1.00 86.31 249 SER A O 1
ATOM 1802 N N . ASP A 1 250 ? -0.110 0.974 19.301 1.00 87.69 250 ASP A N 1
ATOM 1803 C CA . ASP A 1 250 ? 1.131 1.148 20.048 1.00 87.69 250 ASP A CA 1
ATOM 1804 C C . ASP A 1 250 ? 2.288 0.303 19.496 1.00 87.69 250 ASP A C 1
ATOM 1806 O O . ASP A 1 250 ? 3.370 0.382 20.062 1.00 87.69 250 ASP A O 1
ATOM 1810 N N . LEU A 1 251 ? 2.089 -0.486 18.427 1.00 92.31 251 LEU A N 1
ATOM 1811 C CA . LEU A 1 251 ? 3.119 -1.301 17.768 1.00 92.31 251 LEU A CA 1
ATOM 1812 C C . LEU A 1 251 ? 4.121 -0.472 16.961 1.00 92.31 251 LEU A C 1
ATOM 1814 O O . LEU A 1 251 ? 5.207 -0.961 16.655 1.00 92.31 251 LEU A O 1
ATOM 1818 N N . LEU A 1 252 ? 3.763 0.765 16.624 1.00 88.88 252 LEU A N 1
ATOM 1819 C CA . LEU A 1 252 ? 4.650 1.739 16.007 1.00 88.88 252 LEU A CA 1
ATOM 1820 C C . LEU A 1 252 ? 4.805 2.908 16.975 1.00 88.88 252 LEU A C 1
ATOM 1822 O O . LEU A 1 252 ? 3.822 3.508 17.406 1.00 88.88 252 LEU A O 1
ATOM 1826 N N . SER A 1 253 ? 6.046 3.213 17.336 1.00 86.12 253 SER A N 1
ATOM 1827 C CA . SER A 1 253 ? 6.365 4.424 18.093 1.00 86.12 253 SER A CA 1
ATOM 1828 C C . SER A 1 253 ? 6.216 5.658 17.203 1.00 86.12 253 SER A C 1
ATOM 1830 O O . SER A 1 253 ? 6.310 5.551 15.979 1.00 86.12 253 SER A O 1
ATOM 1832 N N . ASP A 1 254 ? 6.062 6.830 17.811 1.00 79.19 254 ASP A N 1
ATOM 1833 C CA . ASP A 1 254 ? 6.086 8.094 17.075 1.00 79.19 254 ASP A CA 1
ATOM 1834 C C . ASP A 1 254 ? 7.392 8.244 16.277 1.00 79.19 254 ASP A C 1
ATOM 1836 O O . ASP A 1 254 ? 8.477 7.909 16.762 1.00 79.19 254 ASP A O 1
ATOM 1840 N N . GLY A 1 255 ? 7.285 8.741 15.045 1.00 71.44 255 GLY A N 1
ATOM 1841 C CA . GLY A 1 255 ? 8.418 8.908 14.141 1.00 71.44 255 GLY A CA 1
ATOM 1842 C C . GLY A 1 255 ? 8.081 8.636 12.678 1.00 71.44 255 GLY A C 1
ATOM 1843 O O . GLY A 1 255 ? 6.918 8.611 12.275 1.00 71.44 255 GLY A O 1
ATOM 1844 N N . PHE A 1 256 ? 9.130 8.442 11.882 1.00 76.62 256 PHE A N 1
ATOM 1845 C CA . PHE A 1 256 ? 9.041 8.136 10.459 1.00 76.62 256 PHE A CA 1
ATOM 1846 C C . PHE A 1 256 ? 9.475 6.704 10.180 1.00 76.62 256 PHE A C 1
ATOM 1848 O O . PHE A 1 256 ? 10.474 6.231 10.721 1.00 76.62 256 PHE A O 1
ATOM 1855 N N . TYR A 1 257 ? 8.750 6.051 9.280 1.00 83.56 257 TYR A N 1
ATOM 1856 C CA . TYR A 1 257 ? 9.061 4.717 8.794 1.00 83.56 257 TYR A CA 1
ATOM 1857 C C . TYR A 1 257 ? 8.971 4.681 7.274 1.00 83.56 257 TYR A C 1
ATOM 1859 O O . TYR A 1 257 ? 8.199 5.420 6.665 1.00 83.56 257 TYR A O 1
ATOM 1867 N N . THR A 1 258 ? 9.715 3.768 6.664 1.00 83.94 258 THR A N 1
ATOM 1868 C CA . THR A 1 258 ? 9.582 3.449 5.241 1.00 83.94 258 THR A CA 1
ATOM 1869 C C . THR A 1 258 ? 8.739 2.188 5.102 1.00 83.94 258 THR A C 1
ATOM 1871 O O . THR A 1 258 ? 9.016 1.180 5.754 1.00 83.94 258 THR A O 1
ATOM 1874 N N . LEU A 1 259 ? 7.706 2.238 4.264 1.00 92.12 259 LEU A N 1
ATOM 1875 C CA . LEU A 1 259 ? 6.929 1.061 3.875 1.00 92.12 259 LEU A CA 1
ATOM 1876 C C . LEU A 1 259 ? 7.674 0.275 2.786 1.00 92.12 259 LEU A C 1
ATOM 1878 O O . LEU A 1 259 ? 8.551 0.812 2.113 1.00 92.12 259 LEU A O 1
ATOM 1882 N N . ALA A 1 260 ? 7.329 -0.996 2.574 1.00 94.38 260 ALA A N 1
ATOM 1883 C CA . ALA A 1 260 ? 8.013 -1.829 1.578 1.00 94.38 260 ALA A CA 1
ATOM 1884 C C . ALA A 1 260 ? 7.878 -1.270 0.147 1.00 94.38 260 ALA A C 1
ATOM 1886 O O . ALA A 1 260 ? 8.802 -1.361 -0.664 1.00 94.38 260 ALA A O 1
ATOM 1887 N N . ASP A 1 261 ? 6.747 -0.622 -0.136 1.00 92.50 261 ASP A N 1
ATOM 1888 C CA . ASP A 1 261 ? 6.489 0.096 -1.385 1.00 92.50 261 ASP A CA 1
ATOM 1889 C C . ASP A 1 261 ? 7.182 1.469 -1.482 1.00 92.50 261 ASP A C 1
ATOM 1891 O O . ASP A 1 261 ? 7.000 2.179 -2.468 1.00 92.50 261 ASP A O 1
ATOM 1895 N N . GLY A 1 262 ? 7.974 1.869 -0.487 1.00 88.62 262 GLY A N 1
ATOM 1896 C CA . GLY A 1 262 ? 8.735 3.116 -0.483 1.00 88.62 262 GLY A CA 1
ATOM 1897 C C . GLY A 1 262 ? 7.942 4.369 -0.113 1.00 88.62 262 GLY A C 1
ATOM 1898 O O . GLY A 1 262 ? 8.502 5.463 -0.179 1.00 88.62 262 GLY A O 1
ATOM 1899 N N . ARG A 1 263 ? 6.662 4.249 0.269 1.00 87.38 263 ARG A N 1
ATOM 1900 C CA . ARG A 1 263 ? 5.947 5.350 0.933 1.00 87.38 263 ARG A CA 1
ATOM 1901 C C . ARG A 1 263 ? 6.555 5.627 2.306 1.00 87.38 263 ARG A C 1
ATOM 1903 O O . ARG A 1 263 ? 7.046 4.716 2.976 1.00 87.38 263 ARG A O 1
ATOM 1910 N N . THR A 1 264 ? 6.462 6.875 2.743 1.00 81.44 264 THR A N 1
ATOM 1911 C CA . THR A 1 264 ? 6.849 7.281 4.095 1.00 81.44 264 THR A CA 1
ATOM 1912 C C . THR A 1 264 ? 5.628 7.229 4.999 1.00 81.44 264 THR A C 1
ATOM 1914 O O . THR A 1 264 ? 4.633 7.884 4.720 1.00 81.44 264 THR A O 1
ATOM 1917 N N . LEU A 1 265 ? 5.699 6.503 6.107 1.00 83.06 265 LEU A N 1
ATOM 1918 C CA . LEU A 1 265 ? 4.689 6.519 7.157 1.00 83.06 265 LEU A CA 1
ATOM 1919 C C . LEU A 1 265 ? 5.140 7.453 8.279 1.00 83.06 265 LEU A C 1
ATOM 1921 O O . LEU A 1 265 ? 6.190 7.241 8.882 1.00 83.06 265 LEU A O 1
ATOM 1925 N N . TYR A 1 266 ? 4.334 8.462 8.580 1.00 79.56 266 TYR A N 1
ATOM 1926 C CA . TYR A 1 266 ? 4.500 9.320 9.746 1.00 79.56 266 TYR A CA 1
ATOM 1927 C C . TYR A 1 266 ? 3.559 8.857 10.855 1.00 79.56 266 TYR A C 1
ATOM 1929 O O . TYR A 1 266 ? 2.355 8.769 10.627 1.00 79.56 266 TYR A O 1
ATOM 1937 N N . VAL A 1 267 ? 4.093 8.579 12.043 1.00 78.38 267 VAL A N 1
ATOM 1938 C CA . VAL A 1 267 ? 3.338 8.172 13.234 1.00 78.38 267 VAL A CA 1
ATOM 1939 C C . VAL A 1 267 ? 3.492 9.242 14.307 1.00 78.38 267 VAL A C 1
ATOM 1941 O O . VAL A 1 267 ? 4.607 9.673 14.602 1.00 78.38 267 VAL A O 1
ATOM 1944 N N . ASN A 1 268 ? 2.379 9.687 14.883 1.00 72.38 268 ASN A N 1
ATOM 1945 C CA . ASN A 1 268 ? 2.376 10.653 15.975 1.00 72.38 268 ASN A CA 1
ATOM 1946 C C . ASN A 1 268 ? 1.088 10.539 16.795 1.00 72.38 268 ASN A C 1
ATOM 1948 O O . ASN A 1 268 ? -0.013 10.608 16.238 1.00 72.38 268 ASN A O 1
ATOM 1952 N N . ASN A 1 269 ? 1.226 10.415 18.116 1.00 71.12 269 ASN A N 1
ATOM 1953 C CA . ASN A 1 269 ? 0.128 10.478 19.079 1.00 71.12 269 ASN A CA 1
ATOM 1954 C C . ASN A 1 269 ? -1.035 9.522 18.734 1.00 71.12 269 ASN A C 1
ATOM 1956 O O . ASN A 1 269 ? -2.201 9.920 18.637 1.00 71.12 269 ASN A O 1
ATOM 1960 N N . GLY A 1 270 ? -0.702 8.251 18.478 1.00 70.00 270 GLY A N 1
ATOM 1961 C CA . GLY A 1 270 ? -1.687 7.201 18.180 1.00 70.00 270 GLY A CA 1
ATOM 1962 C C . GLY A 1 270 ? -2.358 7.338 16.810 1.00 70.00 270 GLY A C 1
ATOM 1963 O O . GLY A 1 270 ? -3.441 6.796 16.578 1.00 70.00 270 GLY A O 1
ATOM 1964 N N . ARG A 1 271 ? -1.743 8.075 15.883 1.00 76.75 271 ARG A N 1
ATOM 1965 C CA . ARG A 1 271 ? -2.203 8.217 14.498 1.00 76.75 271 ARG A CA 1
ATOM 1966 C C . ARG A 1 271 ? -1.064 8.015 13.533 1.00 76.75 271 ARG A C 1
ATOM 1968 O O . ARG A 1 271 ? 0.082 8.296 13.869 1.00 76.75 271 ARG A O 1
ATOM 1975 N N . SER A 1 272 ? -1.396 7.567 12.332 1.00 77.44 272 SER A N 1
ATOM 1976 C CA . SER A 1 272 ? -0.420 7.439 11.264 1.00 77.44 272 SER A CA 1
ATOM 1977 C C . SER A 1 272 ? -0.950 7.960 9.939 1.00 77.44 272 SER A C 1
ATOM 1979 O O . SER A 1 272 ? -2.127 7.785 9.626 1.00 77.44 272 SER A O 1
ATOM 1981 N N . MET A 1 273 ? -0.070 8.580 9.165 1.00 78.25 273 MET A N 1
ATOM 1982 C CA . MET A 1 273 ? -0.355 9.117 7.842 1.00 78.25 273 MET A CA 1
ATOM 1983 C C . MET A 1 273 ? 0.735 8.667 6.884 1.00 78.25 273 MET A C 1
ATOM 1985 O O . MET A 1 273 ? 1.921 8.841 7.165 1.00 78.25 273 MET A O 1
ATOM 1989 N N . ASP A 1 274 ? 0.346 8.086 5.760 1.00 79.31 274 ASP A N 1
ATOM 1990 C CA . ASP A 1 274 ? 1.272 7.730 4.698 1.00 79.31 274 ASP A CA 1
ATOM 1991 C C . ASP A 1 274 ? 1.407 8.876 3.695 1.00 79.31 274 ASP A C 1
ATOM 1993 O O . ASP A 1 274 ? 0.429 9.498 3.288 1.00 79.31 274 ASP A O 1
ATOM 1997 N N . LEU A 1 275 ? 2.647 9.138 3.311 1.00 76.31 275 LEU A N 1
ATOM 1998 C CA . LEU A 1 275 ? 3.072 10.168 2.384 1.00 76.31 275 LEU A CA 1
ATOM 1999 C C . LEU A 1 275 ? 3.730 9.496 1.183 1.00 76.31 275 LEU A C 1
ATOM 2001 O O . LEU A 1 275 ? 4.631 8.662 1.324 1.00 76.31 275 LEU A O 1
ATOM 2005 N N . THR A 1 276 ? 3.295 9.886 -0.007 1.00 80.50 276 THR A N 1
ATOM 2006 C CA . THR A 1 276 ? 3.846 9.410 -1.276 1.00 80.50 276 THR A CA 1
ATOM 2007 C C . THR A 1 276 ? 4.177 10.585 -2.184 1.00 80.50 276 THR A C 1
ATOM 2009 O O . THR A 1 276 ? 3.573 11.648 -2.056 1.00 80.50 276 THR A O 1
ATOM 2012 N N . GLY A 1 277 ? 5.146 10.414 -3.086 1.00 79.69 277 GLY A N 1
ATOM 2013 C CA . GLY A 1 277 ? 5.445 11.426 -4.100 1.00 79.69 277 GLY A CA 1
ATOM 2014 C C . GLY A 1 277 ? 4.247 11.625 -5.030 1.00 79.69 277 GLY A C 1
ATOM 2015 O O . GLY A 1 277 ? 3.603 10.653 -5.423 1.00 79.69 277 GLY A O 1
ATOM 2016 N N . ASP A 1 278 ? 3.954 12.871 -5.396 1.00 82.00 278 ASP A N 1
ATOM 2017 C CA . ASP A 1 278 ? 2.841 13.213 -6.293 1.00 82.00 278 ASP A CA 1
ATOM 2018 C C . ASP A 1 278 ? 3.230 14.361 -7.239 1.00 82.00 278 ASP A C 1
ATOM 2020 O O . ASP A 1 278 ? 4.247 15.037 -7.055 1.00 82.00 278 ASP A O 1
ATOM 2024 N N . ALA A 1 279 ? 2.422 14.607 -8.266 1.00 84.69 279 ALA A N 1
ATOM 2025 C CA . ALA A 1 279 ? 2.563 15.788 -9.102 1.00 84.69 279 ALA A CA 1
ATOM 2026 C C . ALA A 1 279 ? 2.278 17.046 -8.271 1.00 84.69 279 ALA A C 1
ATOM 2028 O O . ALA A 1 279 ? 1.265 17.130 -7.577 1.00 84.69 279 ALA A O 1
ATOM 2029 N N . ILE A 1 280 ? 3.119 18.074 -8.408 1.00 80.31 280 ILE A N 1
ATOM 2030 C CA . ILE A 1 280 ? 2.874 19.378 -7.777 1.00 80.31 280 ILE A CA 1
ATOM 2031 C C . ILE A 1 280 ? 1.549 19.991 -8.263 1.00 80.31 280 ILE A C 1
ATOM 2033 O O . ILE A 1 280 ? 0.847 20.654 -7.499 1.00 80.31 280 ILE A O 1
ATOM 2037 N N . ASN A 1 281 ? 1.183 19.717 -9.523 1.00 82.19 281 ASN A N 1
ATOM 2038 C CA . ASN A 1 281 ? -0.113 20.031 -10.109 1.00 82.19 281 ASN A CA 1
ATOM 2039 C C . ASN A 1 281 ? -0.665 18.822 -10.900 1.00 82.19 281 ASN A C 1
ATOM 2041 O O . ASN A 1 281 ? -0.368 18.664 -12.090 1.00 82.19 281 ASN A O 1
ATOM 2045 N N . PRO A 1 282 ? -1.488 17.964 -10.269 1.00 81.06 282 PRO A N 1
ATOM 2046 C CA . PRO A 1 282 ? -2.052 16.782 -10.917 1.00 81.06 282 PRO A CA 1
ATOM 2047 C C . PRO A 1 282 ? -3.066 17.126 -12.018 1.00 81.06 282 PRO A C 1
ATOM 2049 O O . PRO A 1 282 ? -3.231 16.341 -12.949 1.00 81.06 282 PRO A O 1
ATOM 2052 N N . VAL A 1 283 ? -3.699 18.308 -11.970 1.00 81.25 283 VAL A N 1
ATOM 2053 C CA . VAL A 1 283 ? -4.624 18.780 -13.016 1.00 81.25 283 VAL A CA 1
ATOM 2054 C C . VAL A 1 283 ? -3.857 19.097 -14.299 1.00 81.25 283 VAL A C 1
ATOM 2056 O O . VAL A 1 283 ? -4.231 18.629 -15.378 1.00 81.25 283 VAL A O 1
ATOM 2059 N N . ALA A 1 284 ? -2.757 19.849 -14.187 1.00 86.62 284 ALA A N 1
ATOM 2060 C CA . ALA A 1 284 ? -1.894 20.172 -15.322 1.00 86.62 284 ALA A CA 1
ATOM 2061 C C . ALA A 1 284 ? -1.246 18.908 -15.909 1.00 86.62 284 ALA A C 1
ATOM 2063 O O . ALA A 1 284 ? -1.252 18.723 -17.127 1.00 86.62 284 ALA A O 1
ATOM 2064 N N . MET A 1 285 ? -0.769 18.003 -15.045 1.00 90.44 285 MET A N 1
ATOM 2065 C CA . MET A 1 285 ? -0.237 16.698 -15.447 1.00 90.44 285 MET A CA 1
ATOM 2066 C C . MET A 1 285 ? -1.260 15.886 -16.250 1.00 90.44 285 MET A C 1
ATOM 2068 O O . MET A 1 285 ? -0.971 15.462 -17.371 1.00 90.44 285 MET A O 1
ATOM 2072 N N . ASN A 1 286 ? -2.464 15.694 -15.706 1.00 87.75 286 ASN A N 1
ATOM 2073 C CA . ASN A 1 286 ? -3.504 14.910 -16.365 1.00 87.75 286 ASN A CA 1
ATOM 2074 C C . ASN A 1 286 ? -3.947 15.539 -17.692 1.00 87.75 286 ASN A C 1
ATOM 2076 O O . ASN A 1 286 ? -4.160 14.824 -18.670 1.00 87.75 286 ASN A O 1
ATOM 2080 N N . SER A 1 287 ? -4.028 16.872 -17.750 1.00 88.62 287 SER A N 1
ATOM 2081 C CA . SER A 1 287 ? -4.349 17.601 -18.982 1.00 88.62 287 SER A CA 1
ATOM 2082 C C . SER A 1 287 ? -3.295 17.363 -20.065 1.00 88.62 287 SER A C 1
ATOM 2084 O O . SER A 1 287 ? -3.644 17.083 -21.209 1.00 88.62 287 SER A O 1
ATOM 2086 N N . ALA A 1 288 ? -2.006 17.410 -19.716 1.00 92.12 288 ALA A N 1
ATOM 2087 C CA . ALA A 1 288 ? -0.921 17.153 -20.660 1.00 92.12 288 ALA A CA 1
ATOM 2088 C C . ALA A 1 288 ? -0.921 15.701 -21.180 1.00 92.12 288 ALA A C 1
ATOM 2090 O O . ALA A 1 288 ? -0.750 15.488 -22.380 1.00 92.12 288 ALA A O 1
ATOM 2091 N N . ILE A 1 289 ? -1.176 14.714 -20.312 1.00 91.25 289 ILE A N 1
ATOM 2092 C CA . ILE A 1 289 ? -1.279 13.293 -20.699 1.00 91.25 289 ILE A CA 1
ATOM 2093 C C . ILE A 1 289 ? -2.507 13.050 -21.592 1.00 91.25 289 ILE A C 1
ATOM 2095 O O . ILE A 1 289 ? -2.397 12.399 -22.632 1.00 91.25 289 ILE A O 1
ATOM 2099 N N . SER A 1 290 ? -3.653 13.633 -21.234 1.00 90.12 290 SER A N 1
ATOM 2100 C CA . SER A 1 290 ? -4.895 13.517 -22.012 1.00 90.12 290 SER A CA 1
ATOM 2101 C C . SER A 1 290 ? -4.762 14.161 -23.392 1.00 90.12 290 SER A C 1
ATOM 2103 O O . SER A 1 290 ? -5.177 13.579 -24.392 1.00 90.12 290 SER A O 1
ATOM 2105 N N . ASN A 1 291 ? -4.112 15.327 -23.478 1.00 91.25 291 ASN A N 1
ATOM 2106 C CA . ASN A 1 291 ? -3.825 15.999 -24.749 1.00 91.25 291 ASN A CA 1
ATOM 2107 C C . ASN A 1 291 ? -2.865 15.196 -25.641 1.00 91.25 291 ASN A C 1
ATOM 2109 O O . ASN A 1 291 ? -2.915 15.327 -26.862 1.00 91.25 291 ASN A O 1
ATOM 2113 N N . ALA A 1 292 ? -2.015 14.352 -25.049 1.00 90.38 292 ALA A N 1
ATOM 2114 C CA . ALA A 1 292 ? -1.179 13.401 -25.777 1.00 90.38 292 ALA A CA 1
ATOM 2115 C C . ALA A 1 292 ? -1.945 12.139 -26.234 1.00 90.38 292 ALA A C 1
ATOM 2117 O O . ALA A 1 292 ? -1.361 11.282 -26.893 1.00 90.38 292 ALA A O 1
ATOM 2118 N N . GLY A 1 293 ? -3.243 12.033 -25.927 1.00 91.12 293 GLY A N 1
ATOM 2119 C CA . GLY A 1 293 ? -4.115 10.939 -26.357 1.00 91.12 293 GLY A CA 1
ATOM 2120 C C . GLY A 1 293 ? -4.142 9.737 -25.414 1.00 91.12 293 GLY A C 1
ATOM 2121 O O . GLY A 1 293 ? -4.615 8.674 -25.811 1.00 91.12 293 GLY A O 1
ATOM 2122 N N . PHE A 1 294 ? -3.649 9.885 -24.184 1.00 91.38 294 PHE A N 1
ATOM 2123 C CA . PHE A 1 294 ? -3.566 8.795 -23.218 1.00 91.38 294 PHE A CA 1
ATOM 2124 C C . PHE A 1 294 ? -4.477 9.007 -22.008 1.00 91.38 294 PHE A C 1
ATOM 2126 O O . PHE A 1 294 ? -4.822 10.133 -21.661 1.00 91.38 294 PHE A O 1
ATOM 2133 N N . THR A 1 295 ? -4.829 7.916 -21.326 1.00 87.12 295 THR A N 1
ATOM 2134 C CA . THR A 1 295 ? -5.609 7.962 -20.080 1.00 87.12 295 THR A CA 1
ATOM 2135 C C . THR A 1 295 ? -4.723 7.599 -18.898 1.00 87.12 295 THR A C 1
ATOM 2137 O O . THR A 1 295 ? -4.121 6.526 -18.884 1.00 87.12 295 THR A O 1
ATOM 2140 N N . LEU A 1 296 ? -4.659 8.490 -17.909 1.00 86.88 296 LEU A N 1
ATOM 2141 C CA . LEU A 1 296 ? -3.959 8.262 -16.651 1.00 86.88 296 LEU A CA 1
ATOM 2142 C C . LEU A 1 296 ? -4.893 7.608 -15.625 1.00 86.88 296 LEU A C 1
ATOM 2144 O O . LEU A 1 296 ? -6.024 8.048 -15.423 1.00 86.88 296 LEU A O 1
ATOM 2148 N N . SER A 1 297 ? -4.375 6.620 -14.907 1.00 84.81 297 SER A N 1
ATOM 2149 C CA . SER A 1 297 ? -4.966 6.076 -13.685 1.00 84.81 297 SER A CA 1
ATOM 2150 C C . SER A 1 297 ? -3.939 6.100 -12.556 1.00 84.81 297 SER A C 1
ATOM 2152 O O . SER A 1 297 ? -2.783 5.738 -12.768 1.00 84.81 297 SER A O 1
ATOM 2154 N N . GLY A 1 298 ? -4.349 6.526 -11.363 1.00 77.44 298 GLY A N 1
ATOM 2155 C CA . GLY A 1 298 ? -3.527 6.464 -10.154 1.00 77.44 298 GLY A CA 1
ATOM 2156 C C . GLY A 1 298 ? -3.885 5.252 -9.296 1.00 77.44 298 GLY A C 1
ATOM 2157 O O . GLY A 1 298 ? -5.014 4.768 -9.338 1.00 77.44 298 GLY A O 1
ATOM 2158 N N . GLN A 1 299 ? -2.936 4.774 -8.498 1.00 78.06 299 GLN A N 1
ATOM 2159 C CA . GLN A 1 299 ? -3.194 3.802 -7.436 1.00 78.06 299 GLN A CA 1
ATOM 2160 C C . GLN A 1 299 ? -3.041 4.439 -6.049 1.00 78.06 299 GLN A C 1
ATOM 2162 O O . GLN A 1 299 ? -2.367 5.455 -5.878 1.00 78.06 299 GLN A O 1
ATOM 2167 N N . GLN A 1 300 ? -3.593 3.782 -5.025 1.00 72.25 300 GLN A N 1
ATOM 2168 C CA . GLN A 1 300 ? -3.495 4.224 -3.625 1.00 72.25 300 GLN A CA 1
ATOM 2169 C C . GLN A 1 300 ? -2.054 4.326 -3.106 1.00 72.25 300 GLN A C 1
ATOM 2171 O O . GLN A 1 300 ? -1.772 5.117 -2.216 1.00 72.25 300 GLN A O 1
ATOM 2176 N N . ASN A 1 301 ? -1.126 3.544 -3.665 1.00 79.50 301 ASN A N 1
ATOM 2177 C CA . ASN A 1 301 ? 0.293 3.587 -3.304 1.00 79.50 301 ASN A CA 1
ATOM 2178 C C . ASN A 1 301 ? 1.060 4.747 -3.983 1.00 79.50 301 ASN A C 1
ATOM 2180 O O . ASN A 1 301 ? 2.292 4.778 -3.923 1.00 79.50 301 ASN A O 1
ATOM 2184 N N . GLY A 1 302 ? 0.365 5.662 -4.669 1.00 80.44 302 GLY A N 1
ATOM 2185 C CA . GLY A 1 302 ? 0.947 6.782 -5.416 1.00 80.44 302 GLY A CA 1
ATOM 2186 C C . GLY A 1 302 ? 1.594 6.399 -6.749 1.00 80.44 302 GLY A C 1
ATOM 2187 O O . GLY A 1 302 ? 2.289 7.219 -7.345 1.00 80.44 302 GLY A O 1
ATOM 2188 N N . SER A 1 303 ? 1.413 5.161 -7.222 1.00 89.44 303 SER A N 1
ATOM 2189 C CA . SER A 1 303 ? 1.840 4.793 -8.574 1.00 89.44 303 SER A CA 1
ATOM 2190 C C . SER A 1 303 ? 0.882 5.330 -9.638 1.00 89.44 303 SER A C 1
ATOM 2192 O O . SER A 1 303 ? -0.309 5.544 -9.403 1.00 89.44 303 SER A O 1
ATOM 2194 N N . LEU A 1 304 ? 1.448 5.565 -10.814 1.00 91.25 304 LEU A N 1
ATOM 2195 C CA . LEU A 1 304 ? 0.815 6.081 -12.012 1.00 91.25 304 LEU A CA 1
ATOM 2196 C C . LEU A 1 304 ? 0.808 4.976 -13.057 1.00 91.25 304 LEU A C 1
ATOM 2198 O O . LEU A 1 304 ? 1.838 4.345 -13.305 1.00 91.25 304 LEU A O 1
ATOM 2202 N N . GLN A 1 305 ? -0.327 4.808 -13.716 1.00 92.62 305 GLN A N 1
ATOM 2203 C CA . GLN A 1 305 ? -0.486 3.900 -14.835 1.00 92.62 305 GLN A CA 1
ATOM 2204 C C . GLN A 1 305 ? -1.073 4.628 -16.032 1.00 92.62 305 GLN A C 1
ATOM 2206 O O . GLN A 1 305 ? -2.002 5.420 -15.881 1.00 92.62 305 GLN A O 1
ATOM 2211 N N . ILE A 1 306 ? -0.559 4.331 -17.220 1.00 93.25 306 ILE A N 1
ATOM 2212 C CA . ILE A 1 306 ? -1.113 4.843 -18.475 1.00 93.25 306 ILE A CA 1
ATOM 2213 C C . ILE A 1 306 ? -1.388 3.658 -19.390 1.00 93.25 306 ILE A C 1
ATOM 2215 O O . ILE A 1 306 ? -0.498 2.843 -19.633 1.00 93.25 306 ILE A O 1
ATOM 2219 N N . ASP A 1 307 ? -2.614 3.565 -19.894 1.00 90.19 307 ASP A N 1
ATOM 2220 C CA . ASP A 1 307 ? -2.953 2.593 -20.930 1.00 90.19 307 ASP A CA 1
ATOM 2221 C C . ASP A 1 307 ? -2.397 3.069 -22.280 1.00 90.19 307 ASP A C 1
ATOM 2223 O O . ASP A 1 307 ? -2.737 4.156 -22.755 1.00 90.19 307 ASP A O 1
ATOM 2227 N N . LEU A 1 308 ? -1.514 2.267 -22.879 1.00 91.62 308 LEU A N 1
ATOM 2228 C CA . LEU A 1 308 ? -0.903 2.526 -24.185 1.00 91.62 308 LEU A CA 1
ATOM 2229 C C . LEU A 1 308 ? -1.606 1.724 -25.300 1.00 91.62 308 LEU A C 1
ATOM 2231 O O . LEU A 1 308 ? -1.098 1.627 -26.421 1.00 91.62 308 LEU A O 1
ATOM 2235 N N . GLY A 1 309 ? -2.762 1.119 -25.009 1.00 87.31 309 GLY A N 1
ATOM 2236 C CA . GLY A 1 309 ? -3.525 0.291 -25.934 1.00 87.31 309 GLY A CA 1
ATOM 2237 C C . GLY A 1 309 ? -2.790 -1.004 -26.273 1.00 87.31 309 GLY A C 1
ATOM 2238 O O . GLY A 1 309 ? -2.280 -1.709 -25.405 1.00 87.31 309 GLY A O 1
ATOM 2239 N N . SER A 1 310 ? -2.682 -1.330 -27.565 1.00 86.44 310 SER A N 1
ATOM 2240 C CA . SER A 1 310 ? -1.988 -2.551 -28.006 1.00 86.44 310 SER A CA 1
ATOM 2241 C C . SER A 1 310 ? -0.484 -2.553 -27.707 1.00 86.44 310 SER A C 1
ATOM 2243 O O . SER A 1 310 ? 0.150 -3.598 -27.825 1.00 86.44 310 SER A O 1
ATOM 2245 N N . ALA A 1 311 ? 0.097 -1.402 -27.352 1.00 86.19 311 ALA A N 1
ATOM 2246 C CA . ALA A 1 311 ? 1.497 -1.291 -26.951 1.00 86.19 311 ALA A CA 1
ATOM 2247 C C . ALA A 1 311 ? 1.742 -1.681 -25.479 1.00 86.19 311 ALA A C 1
ATOM 2249 O O . ALA A 1 311 ? 2.896 -1.752 -25.062 1.00 86.19 311 ALA A O 1
ATOM 2250 N N . GLY A 1 312 ? 0.685 -1.959 -24.706 1.00 93.00 312 GLY A N 1
ATOM 2251 C CA . GLY A 1 312 ? 0.774 -2.357 -23.304 1.00 93.00 312 GLY A CA 1
ATOM 2252 C C . GLY A 1 312 ? 0.436 -1.223 -22.345 1.00 93.00 312 GLY A C 1
ATOM 2253 O O . GLY A 1 312 ? -0.459 -0.422 -22.606 1.00 93.00 312 GLY A O 1
ATOM 2254 N N . ARG A 1 313 ? 1.134 -1.164 -21.210 1.00 94.44 313 ARG A N 1
ATOM 2255 C CA . ARG A 1 313 ? 0.898 -0.163 -20.160 1.00 94.44 313 ARG A CA 1
ATOM 2256 C C . ARG A 1 313 ? 2.198 0.500 -19.736 1.00 94.44 313 ARG A C 1
ATOM 2258 O O . ARG A 1 313 ? 3.264 -0.110 -19.769 1.00 94.44 313 ARG A O 1
ATOM 2265 N N . PHE A 1 314 ? 2.091 1.743 -19.302 1.00 96.44 314 PHE A N 1
ATOM 2266 C CA . PHE A 1 314 ? 3.121 2.433 -18.539 1.00 96.44 314 PHE A CA 1
ATOM 2267 C C . PHE A 1 314 ? 2.850 2.257 -17.043 1.00 96.44 314 PHE A C 1
ATOM 2269 O O . PHE A 1 314 ? 1.698 2.384 -16.633 1.00 96.44 314 PHE A O 1
ATOM 2276 N N . ALA A 1 315 ? 3.892 2.055 -16.240 1.00 96.56 315 ALA A N 1
ATOM 2277 C CA . ALA A 1 315 ? 3.841 2.026 -14.784 1.00 96.56 315 ALA A CA 1
ATOM 2278 C C . ALA A 1 315 ? 5.030 2.789 -14.180 1.00 96.56 315 ALA A C 1
ATOM 2280 O O . ALA A 1 315 ? 6.196 2.502 -14.460 1.00 96.56 315 ALA A O 1
ATOM 2281 N N . GLY A 1 316 ? 4.737 3.767 -13.329 1.00 96.19 316 GLY A N 1
ATOM 2282 C CA . GLY A 1 316 ? 5.751 4.581 -12.666 1.00 96.19 316 GLY A CA 1
ATOM 2283 C C . GLY A 1 316 ? 5.253 5.186 -11.363 1.00 96.19 316 GLY A C 1
ATOM 2284 O O . GLY A 1 316 ? 4.127 4.951 -10.941 1.00 96.19 316 GLY A O 1
ATOM 2285 N N . ALA A 1 317 ? 6.092 5.974 -10.709 1.00 93.81 317 ALA A N 1
ATOM 2286 C CA . ALA A 1 317 ? 5.728 6.743 -9.528 1.00 93.81 317 ALA A CA 1
ATOM 2287 C C . ALA A 1 317 ? 6.551 8.025 -9.454 1.00 93.81 317 ALA A C 1
ATOM 2289 O O . ALA A 1 317 ? 7.682 8.066 -9.938 1.00 93.81 317 ALA A O 1
ATOM 2290 N N . PHE A 1 318 ? 6.014 9.071 -8.834 1.00 91.31 318 PHE A N 1
ATOM 2291 C CA . PHE A 1 318 ? 6.817 10.257 -8.564 1.00 91.31 318 PHE A CA 1
ATOM 2292 C C . PHE A 1 318 ? 7.886 9.961 -7.513 1.00 91.31 318 PHE A C 1
ATOM 2294 O O . PHE A 1 318 ? 7.636 9.308 -6.497 1.00 91.31 318 PHE A O 1
ATOM 2301 N N . ALA A 1 319 ? 9.083 10.488 -7.752 1.00 87.94 319 ALA A N 1
ATOM 2302 C CA . ALA A 1 319 ? 10.109 10.573 -6.729 1.00 87.94 319 ALA A CA 1
ATOM 2303 C C . ALA A 1 319 ? 9.641 11.495 -5.594 1.00 87.94 319 ALA A C 1
ATOM 2305 O O . ALA A 1 319 ? 9.076 12.561 -5.845 1.00 87.94 319 ALA A O 1
ATOM 2306 N N . LEU A 1 320 ? 9.938 11.120 -4.350 1.00 78.62 320 LEU A N 1
ATOM 2307 C CA . LEU A 1 320 ? 9.713 11.969 -3.181 1.00 78.62 320 LEU A CA 1
ATOM 2308 C C . LEU A 1 320 ? 10.941 12.865 -2.954 1.00 78.62 320 LEU A C 1
ATOM 2310 O O . LEU A 1 320 ? 11.687 12.721 -1.984 1.00 78.62 320 LEU A O 1
ATOM 2314 N N . SER A 1 321 ? 11.176 13.776 -3.896 1.00 78.31 321 SER A N 1
ATOM 2315 C CA . SER A 1 321 ? 12.331 14.678 -3.899 1.00 78.31 321 SER A CA 1
ATOM 2316 C C . SER A 1 321 ? 11.935 16.117 -3.580 1.00 78.31 321 SER A C 1
ATOM 2318 O O . SER A 1 321 ? 10.869 16.576 -3.989 1.00 78.31 321 SER A O 1
ATOM 2320 N N . SER A 1 322 ? 12.821 16.846 -2.895 1.00 77.69 322 SER A N 1
ATOM 2321 C CA . SER A 1 322 ? 12.625 18.276 -2.636 1.00 77.69 322 SER A CA 1
ATOM 2322 C C . SER A 1 322 ? 12.610 19.058 -3.951 1.00 77.69 322 SER A C 1
ATOM 2324 O O . SER A 1 322 ? 13.465 18.845 -4.811 1.00 77.69 322 SER A O 1
ATOM 2326 N N . VAL A 1 323 ? 11.672 19.992 -4.077 1.00 75.75 323 VAL A N 1
ATOM 2327 C CA . VAL A 1 323 ? 11.642 21.014 -5.139 1.00 75.75 323 VAL A CA 1
ATOM 2328 C C . VAL A 1 323 ? 12.200 22.359 -4.659 1.00 75.75 323 VAL A C 1
ATOM 2330 O O . VAL A 1 323 ? 12.043 23.389 -5.314 1.00 75.75 323 VAL A O 1
ATOM 2333 N N . GLY A 1 324 ? 12.873 22.361 -3.505 1.00 72.81 324 GLY A N 1
ATOM 2334 C CA . GLY A 1 324 ? 13.465 23.548 -2.899 1.00 72.81 324 GLY A CA 1
ATOM 2335 C C . GLY A 1 324 ? 12.420 24.556 -2.417 1.00 72.81 324 GLY A C 1
ATOM 2336 O O . GLY A 1 324 ? 11.331 24.194 -1.970 1.00 72.81 324 GLY A O 1
ATOM 2337 N N . SER A 1 325 ? 12.766 25.843 -2.485 1.00 63.22 325 SER A N 1
ATOM 2338 C CA . SER A 1 325 ? 11.913 26.966 -2.070 1.00 63.22 325 SER A CA 1
ATOM 2339 C C . SER A 1 325 ? 11.126 27.610 -3.219 1.00 63.22 325 SER A C 1
ATOM 2341 O O . SER A 1 325 ? 10.376 28.557 -2.967 1.00 63.22 325 SER A O 1
ATOM 2343 N N . ALA A 1 326 ? 11.280 27.104 -4.449 1.00 55.06 326 ALA A N 1
ATOM 2344 C CA . ALA A 1 326 ? 10.743 27.689 -5.675 1.00 55.06 326 ALA A CA 1
ATOM 2345 C C . ALA A 1 326 ? 9.217 27.920 -5.632 1.00 55.06 326 ALA A C 1
ATOM 2347 O O . ALA A 1 326 ? 8.485 27.330 -4.825 1.00 55.06 326 ALA A O 1
ATOM 2348 N N . GLY A 1 327 ? 8.757 28.836 -6.493 1.00 58.59 327 GLY A N 1
ATOM 2349 C CA . GLY A 1 327 ? 7.337 29.109 -6.719 1.00 58.59 327 GLY A CA 1
ATOM 2350 C C . GLY A 1 327 ? 6.582 27.855 -7.169 1.00 58.59 327 GLY A C 1
ATOM 2351 O O . GLY A 1 327 ? 7.178 26.877 -7.601 1.00 58.59 327 GLY A O 1
ATOM 2352 N N . THR A 1 328 ? 5.262 27.861 -6.999 1.00 63.72 328 THR A N 1
ATOM 2353 C CA . THR A 1 328 ? 4.408 26.673 -7.180 1.00 63.72 328 THR A CA 1
ATOM 2354 C C . THR A 1 328 ? 3.455 26.811 -8.367 1.00 63.72 328 THR A C 1
ATOM 2356 O O . THR A 1 328 ? 2.461 26.089 -8.439 1.00 63.72 328 THR A O 1
ATOM 2359 N N . THR A 1 329 ? 3.701 27.766 -9.266 1.00 68.38 329 THR A N 1
ATOM 2360 C CA . THR A 1 329 ? 2.849 28.070 -10.428 1.00 68.38 329 THR A CA 1
ATOM 2361 C C . THR A 1 329 ? 3.143 27.098 -11.567 1.00 68.38 329 THR A C 1
ATOM 2363 O O . THR A 1 329 ? 3.593 27.485 -12.641 1.00 68.38 329 THR A O 1
ATOM 2366 N N . CYS A 1 330 ? 2.923 25.809 -11.309 1.00 81.50 330 CYS A N 1
ATOM 2367 C CA . CYS A 1 330 ? 3.064 24.733 -12.283 1.00 81.50 330 CYS A CA 1
ATOM 2368 C C . CYS A 1 330 ? 1.747 24.555 -13.053 1.00 81.50 330 CYS A C 1
ATOM 2370 O O . CYS A 1 330 ? 1.059 23.543 -12.925 1.00 81.50 330 CYS A O 1
ATOM 2372 N N . ASP A 1 331 ? 1.344 25.582 -13.796 1.00 85.94 331 ASP A N 1
ATOM 2373 C CA . ASP A 1 331 ? 0.030 25.628 -14.458 1.00 85.94 331 ASP A CA 1
ATOM 2374 C C . ASP A 1 331 ? 0.013 24.871 -15.792 1.00 85.94 331 ASP A C 1
ATOM 2376 O O . ASP A 1 331 ? -1.045 24.530 -16.320 1.00 85.94 331 ASP A O 1
ATOM 2380 N N . SER A 1 332 ? 1.192 24.568 -16.335 1.00 89.31 332 SER A N 1
ATOM 2381 C CA . SER A 1 332 ? 1.351 23.687 -17.490 1.00 89.31 332 SER A CA 1
ATOM 2382 C C . SER A 1 332 ? 2.635 22.878 -17.366 1.00 89.31 332 SER A C 1
ATOM 2384 O O . SER A 1 332 ? 3.599 23.324 -16.739 1.00 89.31 332 SER A O 1
ATOM 2386 N N . VAL A 1 333 ? 2.639 21.680 -17.956 1.00 93.69 333 VAL A N 1
ATOM 2387 C CA . VAL A 1 333 ? 3.767 20.750 -17.877 1.00 93.69 333 VAL A CA 1
ATOM 2388 C C . VAL A 1 333 ? 4.121 20.162 -19.236 1.00 93.69 333 VAL A C 1
ATOM 2390 O O . VAL A 1 333 ? 3.277 20.036 -20.123 1.00 93.69 333 VAL A O 1
ATOM 2393 N N . THR A 1 334 ? 5.377 19.755 -19.371 1.00 95.06 334 THR A N 1
ATOM 2394 C CA . THR A 1 334 ? 5.891 18.952 -20.486 1.00 95.06 334 THR A CA 1
ATOM 2395 C C . THR A 1 334 ? 6.590 17.710 -19.946 1.00 95.06 334 THR A C 1
ATOM 2397 O O . THR A 1 334 ? 7.027 17.697 -18.794 1.00 95.06 334 THR A O 1
ATOM 2400 N N . PHE A 1 335 ? 6.699 16.665 -20.766 1.00 95.88 335 PHE A N 1
ATOM 2401 C CA . PHE A 1 335 ? 7.371 15.423 -20.391 1.00 95.88 335 PHE A CA 1
ATOM 2402 C C . PHE A 1 335 ? 8.563 15.146 -21.297 1.00 95.88 335 PHE A C 1
ATOM 2404 O O . PHE A 1 335 ? 8.487 15.348 -22.509 1.00 95.88 335 PHE A O 1
ATOM 2411 N N . ALA A 1 336 ? 9.634 14.615 -20.713 1.00 96.56 336 ALA A N 1
ATOM 2412 C CA . ALA A 1 336 ? 10.739 14.026 -21.456 1.00 96.56 336 ALA A CA 1
ATOM 2413 C C . ALA A 1 336 ? 10.903 12.555 -21.068 1.00 96.56 336 ALA A C 1
ATOM 2415 O O . ALA A 1 336 ? 10.848 12.196 -19.888 1.00 96.56 336 ALA A O 1
ATOM 2416 N N . ALA A 1 337 ? 11.092 11.712 -22.082 1.00 95.25 337 ALA A N 1
ATOM 2417 C CA . ALA A 1 337 ? 11.370 10.297 -21.903 1.00 95.25 337 ALA A CA 1
ATOM 2418 C C . ALA A 1 337 ? 12.825 10.071 -21.454 1.00 95.25 337 ALA A C 1
ATOM 2420 O O . ALA A 1 337 ? 13.714 10.833 -21.851 1.00 95.25 337 ALA A O 1
ATOM 2421 N N . PRO A 1 338 ? 13.092 9.017 -20.665 1.00 95.56 338 PRO A N 1
ATOM 2422 C CA . PRO A 1 338 ? 14.446 8.638 -20.301 1.00 95.56 338 PRO A CA 1
ATOM 2423 C C . PRO A 1 338 ? 15.257 8.208 -21.523 1.00 95.56 338 PRO A C 1
ATOM 2425 O O . PRO A 1 338 ? 14.728 7.676 -22.499 1.00 95.56 338 PRO A O 1
ATOM 2428 N N . THR A 1 339 ? 16.574 8.370 -21.433 1.00 93.31 339 THR A N 1
ATOM 2429 C CA . THR A 1 339 ? 17.530 7.853 -22.418 1.00 93.31 339 THR A CA 1
ATOM 2430 C C . THR A 1 339 ? 18.590 7.004 -21.717 1.00 93.31 339 THR A C 1
ATOM 2432 O O . THR A 1 339 ? 18.854 7.182 -20.528 1.00 93.31 339 THR A O 1
ATOM 2435 N N . GLY A 1 340 ? 19.197 6.062 -22.441 1.00 93.00 340 GLY A N 1
ATOM 2436 C CA . GLY A 1 340 ? 20.263 5.206 -21.915 1.00 93.00 340 GLY A CA 1
ATOM 2437 C C . GLY A 1 340 ? 19.774 3.888 -21.306 1.00 93.00 340 GLY A C 1
ATOM 2438 O O . GLY A 1 340 ? 18.755 3.345 -21.724 1.00 93.00 340 GLY A O 1
ATOM 2439 N N . ASN A 1 341 ? 20.550 3.351 -20.359 1.00 92.19 341 ASN A N 1
ATOM 2440 C CA . ASN A 1 341 ? 20.349 2.012 -19.800 1.00 92.19 341 ASN A CA 1
ATOM 2441 C C . ASN A 1 341 ? 19.175 1.978 -18.790 1.00 92.19 341 ASN A C 1
ATOM 2443 O O . ASN A 1 341 ? 19.241 2.716 -17.802 1.00 92.19 341 ASN A O 1
ATOM 2447 N N . PRO A 1 342 ? 18.162 1.102 -18.966 1.00 92.69 342 PRO A N 1
ATOM 2448 C CA . PRO A 1 342 ? 17.060 0.911 -18.017 1.00 92.69 342 PRO A CA 1
ATOM 2449 C C . PRO A 1 342 ? 17.470 0.565 -16.577 1.00 92.69 342 PRO A C 1
ATOM 2451 O O . PRO A 1 342 ? 16.712 0.850 -15.651 1.00 92.69 342 PRO A O 1
ATOM 2454 N N . THR A 1 343 ? 18.666 0.014 -16.352 1.00 92.75 343 THR A N 1
ATOM 2455 C CA . THR A 1 343 ? 19.190 -0.269 -15.002 1.00 92.75 343 THR A CA 1
ATOM 2456 C C . THR A 1 343 ? 19.753 0.971 -14.301 1.00 92.75 343 THR A C 1
ATOM 2458 O O . THR A 1 343 ? 19.938 0.976 -13.085 1.00 92.75 343 THR A O 1
ATOM 2461 N N . SER A 1 344 ? 20.002 2.062 -15.034 1.00 92.50 344 SER A N 1
ATOM 2462 C CA . SER A 1 344 ? 20.553 3.295 -14.468 1.00 92.50 344 SER A CA 1
ATOM 2463 C C . SER A 1 344 ? 19.526 4.037 -13.618 1.00 92.50 344 SER A C 1
ATOM 2465 O O . SER A 1 344 ? 18.420 4.315 -14.074 1.00 92.50 344 SER A O 1
ATOM 2467 N N . SER A 1 345 ? 19.925 4.513 -12.436 1.00 89.12 345 SER A N 1
ATOM 2468 C CA . SER A 1 345 ? 19.097 5.394 -11.596 1.00 89.12 345 SER A CA 1
ATOM 2469 C C . SER A 1 345 ? 18.695 6.717 -12.274 1.00 89.12 345 SER A C 1
ATOM 2471 O O . SER A 1 345 ? 17.780 7.392 -11.802 1.00 89.12 345 SER A O 1
ATOM 2473 N N . ASN A 1 346 ? 19.338 7.090 -13.388 1.00 90.19 346 ASN A N 1
ATOM 2474 C CA . ASN A 1 346 ? 18.998 8.266 -14.196 1.00 90.19 346 ASN A CA 1
ATOM 2475 C C . ASN A 1 346 ? 18.023 7.976 -15.342 1.00 90.19 346 ASN A C 1
ATOM 2477 O O . ASN A 1 346 ? 17.567 8.914 -15.992 1.00 90.19 346 ASN A O 1
ATOM 2481 N N . TYR A 1 347 ? 17.673 6.713 -15.590 1.00 94.69 347 TYR A N 1
ATOM 2482 C CA . TYR A 1 347 ? 16.644 6.360 -16.562 1.00 94.69 347 TYR A CA 1
ATOM 2483 C C . TYR A 1 347 ? 15.269 6.638 -15.938 1.00 94.69 347 TYR A C 1
ATOM 2485 O O . TYR A 1 347 ? 14.631 5.751 -15.373 1.00 94.69 347 TYR A O 1
ATOM 2493 N N . VAL A 1 348 ? 14.875 7.913 -15.944 1.00 96.12 348 VAL A N 1
ATOM 2494 C CA . VAL A 1 348 ? 13.624 8.453 -15.392 1.00 96.12 348 VAL A CA 1
ATOM 2495 C C . VAL A 1 348 ? 12.887 9.302 -16.424 1.00 96.12 348 VAL A C 1
ATOM 2497 O O . VAL A 1 348 ? 13.515 9.988 -17.230 1.00 96.12 348 VAL A O 1
ATOM 2500 N N . PHE A 1 349 ? 11.558 9.294 -16.375 1.00 97.06 349 PHE A N 1
ATOM 2501 C CA . PHE A 1 349 ? 10.776 10.332 -17.041 1.00 97.06 349 PHE A CA 1
ATOM 2502 C C . PHE A 1 349 ? 10.878 11.619 -16.222 1.00 97.06 349 PHE A C 1
ATOM 2504 O O . PHE A 1 349 ? 10.899 11.579 -14.989 1.00 97.06 349 PHE A O 1
ATOM 2511 N N . THR A 1 350 ? 10.924 12.767 -16.887 1.00 95.31 350 THR A N 1
ATOM 2512 C CA . THR A 1 350 ? 10.887 14.066 -16.204 1.00 95.31 350 THR A CA 1
ATOM 2513 C C . THR A 1 350 ? 9.644 14.832 -16.601 1.00 95.31 350 THR A C 1
ATOM 2515 O O . THR A 1 350 ? 9.367 14.973 -17.792 1.00 95.31 350 THR A O 1
ATOM 2518 N N . MET A 1 351 ? 8.930 15.350 -15.608 1.00 94.31 351 MET A N 1
ATOM 2519 C CA . MET A 1 351 ? 7.863 16.325 -15.786 1.00 94.31 351 MET A CA 1
ATOM 2520 C C . MET A 1 351 ? 8.425 17.712 -15.483 1.00 94.31 351 MET A C 1
ATOM 2522 O O . MET A 1 351 ? 8.905 17.946 -14.376 1.00 94.31 351 MET A O 1
ATOM 2526 N N . THR A 1 352 ? 8.360 18.616 -16.453 1.00 93.69 352 THR A N 1
ATOM 2527 C CA . THR A 1 352 ? 8.878 19.982 -16.331 1.00 93.69 352 THR A CA 1
ATOM 2528 C C . THR A 1 352 ? 7.724 20.970 -16.367 1.00 93.69 352 THR A C 1
ATOM 2530 O O . THR A 1 352 ? 6.988 21.022 -17.354 1.00 93.69 352 THR A O 1
ATOM 2533 N N . CYS A 1 353 ? 7.576 21.749 -15.301 1.00 91.12 353 CYS A N 1
ATOM 2534 C CA . CYS A 1 353 ? 6.640 22.860 -15.202 1.00 91.12 353 CYS A CA 1
ATOM 2535 C C . CYS A 1 353 ? 7.091 24.042 -16.078 1.00 91.12 353 CYS A C 1
ATOM 2537 O O . CYS A 1 353 ? 8.271 24.194 -16.398 1.00 91.12 353 CYS A O 1
ATOM 2539 N N . ASN A 1 354 ? 6.159 24.920 -16.439 1.00 89.69 354 ASN A N 1
ATOM 2540 C CA . ASN A 1 354 ? 6.427 26.156 -17.187 1.00 89.69 354 ASN A CA 1
ATOM 2541 C C . ASN A 1 354 ? 7.385 27.134 -16.491 1.00 89.69 354 ASN A C 1
ATOM 2543 O O . ASN A 1 354 ? 8.019 27.940 -17.168 1.00 89.69 354 ASN A O 1
ATOM 2547 N N . ASP A 1 355 ? 7.497 27.069 -15.168 1.00 85.31 355 ASP A N 1
ATOM 2548 C CA . ASP A 1 355 ? 8.457 27.846 -14.376 1.00 85.31 355 ASP A CA 1
ATOM 2549 C C . ASP A 1 355 ? 9.851 27.190 -14.285 1.00 85.31 355 ASP A C 1
ATOM 2551 O O . ASP A 1 355 ? 10.755 27.733 -13.649 1.00 85.31 355 ASP A O 1
ATOM 2555 N N . GLY A 1 356 ? 10.045 26.044 -14.947 1.00 87.31 356 GLY A N 1
ATOM 2556 C CA . GLY A 1 356 ? 11.302 25.301 -14.986 1.00 87.31 356 GLY A CA 1
ATOM 2557 C C . GLY A 1 356 ? 11.484 24.291 -13.852 1.00 87.31 356 GLY A C 1
ATOM 2558 O O . GLY A 1 356 ? 12.503 23.599 -13.838 1.00 87.31 356 GLY A O 1
ATOM 2559 N N . LEU A 1 357 ? 10.527 24.160 -12.924 1.00 87.50 357 LEU A N 1
ATOM 2560 C CA . LEU A 1 357 ? 10.562 23.115 -11.899 1.00 87.50 357 LEU A CA 1
ATOM 2561 C C . LEU A 1 357 ? 10.498 21.731 -12.555 1.00 87.50 357 LEU A C 1
ATOM 2563 O O . LEU A 1 357 ? 9.650 21.476 -13.408 1.00 87.50 357 LEU A O 1
ATOM 2567 N N . VAL A 1 358 ? 11.380 20.822 -12.133 1.00 88.94 358 VAL A N 1
ATOM 2568 C CA . VAL A 1 358 ? 11.452 19.454 -12.663 1.00 88.94 358 VAL A CA 1
ATOM 2569 C C . VAL A 1 358 ? 11.108 18.445 -11.575 1.00 88.94 358 VAL A C 1
ATOM 2571 O O . VAL A 1 358 ? 11.734 18.423 -10.517 1.00 88.94 358 VAL A O 1
ATOM 2574 N N . GLN A 1 359 ? 10.158 17.561 -11.867 1.00 90.88 359 GLN A N 1
ATOM 2575 C CA . GLN A 1 359 ? 9.859 16.379 -11.066 1.00 90.88 359 GLN A CA 1
ATOM 2576 C C . GLN A 1 359 ? 10.270 15.111 -11.809 1.00 90.88 359 GLN A C 1
ATOM 2578 O O . GLN A 1 359 ? 10.105 14.994 -13.024 1.00 90.88 359 GLN A O 1
ATOM 2583 N N . ARG A 1 360 ? 10.795 14.137 -11.066 1.00 92.75 360 ARG A N 1
ATOM 2584 C CA . ARG A 1 360 ? 11.200 12.834 -11.602 1.00 92.75 360 ARG A CA 1
ATOM 2585 C C . ARG A 1 360 ? 10.075 11.826 -11.412 1.00 92.75 360 ARG A C 1
ATOM 2587 O O . ARG A 1 360 ? 9.502 11.740 -10.329 1.00 92.75 360 ARG A O 1
ATOM 2594 N N . ILE A 1 361 ? 9.822 11.035 -12.443 1.00 96.00 361 ILE A N 1
ATOM 2595 C CA . ILE A 1 361 ? 8.968 9.853 -12.399 1.00 96.00 361 ILE A CA 1
ATOM 2596 C C . ILE A 1 361 ? 9.893 8.649 -12.578 1.00 96.00 361 ILE A C 1
ATOM 2598 O O . ILE A 1 361 ? 10.617 8.558 -13.572 1.00 96.00 361 ILE A O 1
ATOM 2602 N N . THR A 1 362 ? 9.917 7.761 -11.592 1.00 95.94 362 THR A N 1
ATOM 2603 C CA . THR A 1 362 ? 10.741 6.548 -11.546 1.00 95.94 362 THR A CA 1
ATOM 2604 C C . THR A 1 362 ? 9.904 5.325 -11.915 1.00 95.94 362 THR A C 1
ATOM 2606 O O . THR A 1 362 ? 8.677 5.362 -11.770 1.00 95.94 362 THR A O 1
ATOM 2609 N N . PRO A 1 363 ? 10.517 4.253 -12.447 1.00 97.00 363 PRO A N 1
ATOM 2610 C CA . PRO A 1 363 ? 9.763 3.051 -12.761 1.00 97.00 363 PRO A CA 1
ATOM 2611 C C . PRO A 1 363 ? 9.290 2.386 -11.470 1.00 97.00 363 PRO A C 1
ATOM 2613 O O . PRO A 1 363 ? 9.972 2.437 -10.443 1.00 97.00 363 PRO A O 1
ATOM 2616 N N . PHE A 1 364 ? 8.111 1.775 -11.521 1.00 97.06 364 PHE A N 1
ATOM 2617 C CA . PHE A 1 364 ? 7.468 1.199 -10.345 1.00 97.06 364 PHE A CA 1
ATOM 2618 C C . PHE A 1 364 ? 6.674 -0.060 -10.723 1.00 97.06 364 PHE A C 1
ATOM 2620 O O . PHE A 1 364 ? 6.230 -0.152 -11.872 1.00 97.06 364 PHE A O 1
ATOM 2627 N N . PRO A 1 365 ? 6.486 -1.036 -9.812 1.00 96.62 365 PRO A N 1
ATOM 2628 C CA . PRO A 1 365 ? 5.679 -2.212 -10.109 1.00 96.62 365 PRO A CA 1
ATOM 2629 C C . PRO A 1 365 ? 4.255 -1.839 -10.530 1.00 96.62 365 PRO A C 1
ATOM 2631 O O . PRO A 1 365 ? 3.585 -1.068 -9.845 1.00 96.62 365 PRO A O 1
ATOM 2634 N N . ASP A 1 366 ? 3.792 -2.395 -11.649 1.00 95.19 366 ASP A N 1
ATOM 2635 C CA . ASP A 1 366 ? 2.435 -2.173 -12.159 1.00 95.19 366 ASP A CA 1
ATOM 2636 C C . ASP A 1 366 ? 1.387 -2.879 -11.295 1.00 95.19 366 ASP A C 1
ATOM 2638 O O . ASP A 1 366 ? 0.345 -2.313 -10.963 1.00 95.19 366 ASP A O 1
ATOM 2642 N N . SER A 1 367 ? 1.675 -4.121 -10.910 1.00 92.62 367 SER A N 1
ATOM 2643 C CA . SER A 1 367 ? 0.742 -4.928 -10.137 1.00 92.62 367 SER A CA 1
ATOM 2644 C C . SER A 1 367 ? 0.616 -4.402 -8.707 1.00 92.62 367 SER A C 1
ATOM 2646 O O . SER A 1 367 ? 1.587 -4.380 -7.946 1.00 92.62 367 SER A O 1
ATOM 2648 N N . SER A 1 368 ? -0.606 -4.043 -8.310 1.00 89.44 368 SER A N 1
ATOM 2649 C CA . SER A 1 368 ? -0.918 -3.547 -6.962 1.00 89.44 368 SER A CA 1
ATOM 2650 C C . SER A 1 368 ? -0.637 -4.575 -5.858 1.00 89.44 368 SER A C 1
ATOM 2652 O O . SER A 1 368 ? -0.425 -4.201 -4.705 1.00 89.44 368 SER A O 1
ATOM 2654 N N . VAL A 1 369 ? -0.581 -5.864 -6.209 1.00 92.12 369 VAL A N 1
ATOM 2655 C CA . VAL A 1 369 ? -0.318 -6.976 -5.283 1.00 92.12 369 VAL A CA 1
ATOM 2656 C C . VAL A 1 369 ? 1.142 -7.440 -5.287 1.00 92.12 369 VAL A C 1
ATOM 2658 O O . VAL A 1 369 ? 1.476 -8.391 -4.581 1.00 92.12 369 VAL A O 1
ATOM 2661 N N . PHE A 1 370 ? 2.038 -6.775 -6.030 1.00 95.69 370 PHE A N 1
ATOM 2662 C CA . PHE A 1 370 ? 3.460 -7.139 -6.102 1.00 95.69 370 PHE A CA 1
ATOM 2663 C C . PHE A 1 370 ? 4.110 -7.226 -4.714 1.00 95.69 370 PHE A C 1
ATOM 2665 O O . PHE A 1 370 ? 4.653 -8.266 -4.346 1.00 95.69 370 PHE A O 1
ATOM 2672 N N . PHE A 1 371 ? 3.998 -6.165 -3.911 1.00 95.56 371 PHE A N 1
ATOM 2673 C CA . PHE A 1 371 ? 4.616 -6.123 -2.583 1.00 95.56 371 PHE A CA 1
ATOM 2674 C C . PHE A 1 371 ? 4.041 -7.185 -1.646 1.00 95.56 371 PHE A C 1
ATOM 2676 O O . PHE A 1 371 ? 4.795 -7.831 -0.927 1.00 95.56 371 PHE A O 1
ATOM 2683 N N . ASP A 1 372 ? 2.724 -7.409 -1.680 1.00 93.00 372 ASP A N 1
ATOM 2684 C CA . ASP A 1 372 ? 2.099 -8.456 -0.867 1.00 93.00 372 ASP A CA 1
ATOM 2685 C C . ASP A 1 372 ? 2.568 -9.849 -1.285 1.00 93.00 372 ASP A C 1
ATOM 2687 O O . ASP A 1 372 ? 2.865 -10.666 -0.419 1.00 93.00 372 ASP A O 1
ATOM 2691 N N . THR A 1 373 ? 2.720 -10.092 -2.587 1.00 95.06 373 THR A N 1
ATOM 2692 C CA . THR A 1 373 ? 3.235 -11.359 -3.121 1.00 95.06 373 THR A CA 1
ATOM 2693 C C . THR A 1 373 ? 4.652 -11.632 -2.617 1.00 95.06 373 THR A C 1
ATOM 2695 O O . THR A 1 373 ? 4.934 -12.723 -2.125 1.00 95.06 373 THR A O 1
ATOM 2698 N N . VAL A 1 374 ? 5.544 -10.638 -2.680 1.00 96.38 374 VAL A N 1
ATOM 2699 C CA . VAL A 1 374 ? 6.943 -10.793 -2.242 1.00 96.38 374 VAL A CA 1
ATOM 2700 C C . VAL A 1 374 ? 7.042 -10.983 -0.722 1.00 96.38 374 VAL A C 1
ATOM 2702 O O . VAL A 1 374 ? 7.777 -11.854 -0.254 1.00 96.38 374 VAL A O 1
ATOM 2705 N N . ILE A 1 375 ? 6.246 -10.240 0.054 1.00 95.56 375 ILE A N 1
ATOM 2706 C CA . ILE A 1 375 ? 6.163 -10.400 1.515 1.00 95.56 375 ILE A CA 1
ATOM 2707 C C . ILE A 1 375 ? 5.627 -11.790 1.881 1.00 95.56 375 ILE A C 1
ATOM 2709 O O . ILE A 1 375 ? 6.175 -12.455 2.760 1.00 95.56 375 ILE A O 1
ATOM 2713 N N . ASN A 1 376 ? 4.587 -12.265 1.193 1.00 92.88 376 ASN A N 1
ATOM 2714 C CA . ASN A 1 376 ? 3.992 -13.583 1.438 1.00 92.88 376 ASN A CA 1
ATOM 2715 C C . ASN A 1 376 ? 4.919 -14.728 1.022 1.00 92.88 376 ASN A C 1
ATOM 2717 O O . ASN A 1 376 ? 4.896 -15.788 1.646 1.00 92.88 376 ASN A O 1
ATOM 2721 N N . ALA A 1 377 ? 5.783 -14.498 0.033 1.00 94.06 377 ALA A N 1
ATOM 2722 C CA . ALA A 1 377 ? 6.872 -15.404 -0.318 1.00 94.06 377 ALA A CA 1
ATOM 2723 C C . ALA A 1 377 ? 8.007 -15.424 0.729 1.00 94.06 377 ALA A C 1
ATOM 2725 O O . ALA A 1 377 ? 8.909 -16.254 0.639 1.00 94.06 377 ALA A O 1
ATOM 2726 N N . GLY A 1 378 ? 7.953 -14.555 1.743 1.00 95.12 378 GLY A N 1
ATOM 2727 C CA . GLY A 1 378 ? 8.882 -14.548 2.871 1.00 95.12 378 GLY A CA 1
ATOM 2728 C C . GLY A 1 378 ? 10.071 -13.618 2.700 1.00 95.12 378 GLY 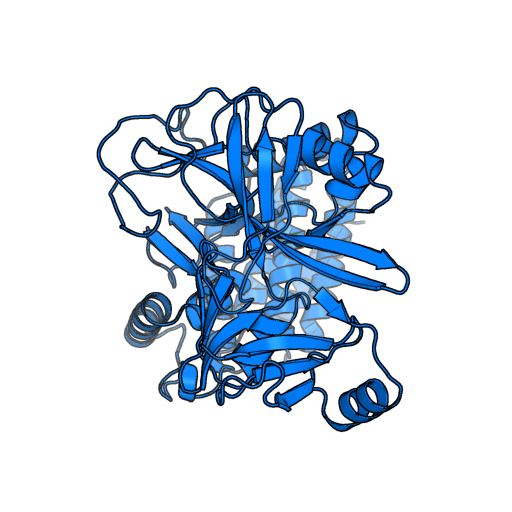A C 1
ATOM 2729 O O . GLY A 1 378 ? 11.061 -13.766 3.418 1.00 95.12 378 GLY A O 1
ATOM 2730 N N . PHE A 1 379 ? 9.986 -12.652 1.791 1.00 96.50 379 PHE A N 1
ATOM 2731 C CA . PHE A 1 379 ? 11.045 -11.676 1.592 1.00 96.50 379 PHE A CA 1
ATOM 2732 C C . PHE A 1 379 ? 10.684 -10.338 2.224 1.00 96.50 379 PHE A C 1
ATOM 2734 O O . PHE A 1 379 ? 9.613 -9.774 1.997 1.00 96.50 379 PHE A O 1
ATOM 2741 N N . ASN A 1 380 ? 11.622 -9.798 2.995 1.00 95.56 380 ASN A N 1
ATOM 2742 C CA . ASN A 1 380 ? 11.593 -8.389 3.338 1.00 95.56 380 ASN A CA 1
ATOM 2743 C C . ASN A 1 380 ? 12.135 -7.580 2.156 1.00 95.56 380 A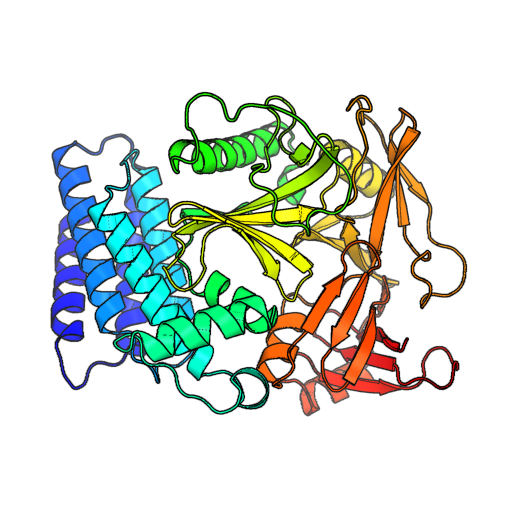SN A C 1
ATOM 2745 O O . ASN A 1 380 ? 13.121 -7.963 1.523 1.00 95.56 380 ASN A O 1
ATOM 2749 N N . LEU A 1 381 ? 11.488 -6.457 1.869 1.00 96.44 381 LEU A N 1
ATOM 2750 C CA . LEU A 1 381 ? 11.858 -5.585 0.766 1.00 96.44 381 LEU A CA 1
ATOM 2751 C C . LEU A 1 381 ? 11.617 -4.120 1.104 1.00 96.44 381 LEU A C 1
ATOM 2753 O O . LEU A 1 381 ? 10.807 -3.801 1.973 1.00 96.44 381 LEU A O 1
ATOM 2757 N N . SER A 1 382 ? 12.319 -3.247 0.393 1.00 93.44 382 SER A N 1
ATOM 2758 C CA . SER A 1 382 ? 12.165 -1.797 0.464 1.00 93.44 382 SER A CA 1
ATOM 2759 C C . SER A 1 382 ? 12.306 -1.200 -0.926 1.00 93.44 382 SER A C 1
ATOM 2761 O O . SER A 1 382 ? 13.090 -1.702 -1.732 1.00 93.44 382 SER A O 1
ATOM 2763 N N . THR A 1 383 ? 11.585 -0.116 -1.196 1.00 94.31 383 THR A N 1
ATOM 2764 C CA . THR A 1 383 ? 11.680 0.607 -2.465 1.00 94.31 383 THR A CA 1
ATOM 2765 C C . THR A 1 383 ? 12.198 2.014 -2.236 1.00 94.31 383 THR A C 1
ATOM 2767 O O . THR A 1 383 ? 11.623 2.777 -1.463 1.00 94.31 383 THR A O 1
ATOM 2770 N N . ASP A 1 384 ? 13.245 2.397 -2.958 1.00 90.75 384 ASP A N 1
ATOM 2771 C CA . ASP A 1 384 ? 13.658 3.790 -3.056 1.00 90.75 384 ASP A CA 1
ATOM 2772 C C . ASP A 1 384 ? 12.907 4.472 -4.207 1.00 90.75 384 ASP A C 1
ATOM 2774 O O . ASP A 1 384 ? 13.254 4.337 -5.385 1.00 90.75 384 ASP A O 1
ATOM 2778 N N . ARG A 1 385 ? 11.876 5.252 -3.863 1.00 88.12 385 ARG A N 1
ATOM 2779 C CA . ARG A 1 385 ? 11.057 6.005 -4.830 1.00 88.12 385 ARG A CA 1
ATOM 2780 C C . ARG A 1 385 ? 11.857 7.035 -5.633 1.00 88.12 385 ARG A C 1
ATOM 2782 O O . ARG A 1 385 ? 11.419 7.406 -6.720 1.00 88.12 385 ARG A O 1
ATOM 2789 N N . ASN A 1 386 ? 13.025 7.481 -5.160 1.00 87.81 386 ASN A N 1
ATOM 2790 C CA . ASN A 1 386 ? 13.850 8.462 -5.876 1.00 87.81 386 ASN A CA 1
ATOM 2791 C C . ASN A 1 386 ? 14.633 7.854 -7.047 1.00 87.81 386 ASN A C 1
ATOM 2793 O O . ASN A 1 386 ? 14.989 8.562 -7.998 1.00 87.81 386 ASN A O 1
ATOM 2797 N N . THR A 1 387 ? 14.869 6.542 -7.006 1.00 89.56 387 THR A N 1
ATOM 2798 C CA . THR A 1 387 ? 15.627 5.806 -8.027 1.00 89.56 387 THR A CA 1
ATOM 2799 C C . THR A 1 387 ? 14.788 4.754 -8.759 1.00 89.56 387 THR A C 1
ATOM 2801 O O . THR A 1 387 ? 15.106 4.413 -9.903 1.00 89.56 387 THR A O 1
ATOM 2804 N N . GLY A 1 388 ? 13.693 4.287 -8.151 1.00 92.00 388 GLY A N 1
ATOM 2805 C CA . GLY A 1 388 ? 12.887 3.152 -8.614 1.00 92.00 388 GLY A CA 1
ATOM 2806 C C . GLY A 1 388 ? 13.514 1.797 -8.275 1.00 92.00 388 GLY A C 1
ATOM 2807 O O . GLY A 1 388 ? 13.105 0.783 -8.831 1.00 92.00 388 GLY A O 1
ATOM 2808 N N . VAL A 1 389 ? 14.540 1.771 -7.419 1.00 95.75 389 VAL A N 1
ATOM 2809 C CA . VAL A 1 389 ? 15.224 0.535 -7.023 1.00 95.75 389 VAL A CA 1
ATOM 2810 C C . VAL A 1 389 ? 14.453 -0.143 -5.899 1.00 95.75 389 VAL A C 1
ATOM 2812 O O . VAL A 1 389 ? 14.100 0.492 -4.907 1.00 95.75 389 VAL A O 1
ATOM 2815 N N . ILE A 1 390 ? 14.229 -1.443 -6.051 1.00 97.38 390 ILE A N 1
ATOM 2816 C CA . ILE A 1 390 ? 13.621 -2.313 -5.052 1.00 97.38 390 ILE A CA 1
ATOM 2817 C C . ILE A 1 390 ? 14.709 -3.249 -4.535 1.00 97.38 390 ILE A C 1
ATOM 2819 O O . ILE A 1 390 ? 15.263 -4.052 -5.285 1.00 97.38 390 ILE A O 1
ATOM 2823 N N . SER A 1 391 ? 15.014 -3.146 -3.248 1.00 97.00 391 SER A N 1
ATOM 2824 C CA . SER A 1 391 ? 15.929 -4.048 -2.556 1.00 97.00 391 SER A CA 1
ATOM 2825 C C . SER A 1 391 ? 15.135 -5.191 -1.947 1.00 97.00 391 SER A C 1
ATOM 2827 O O . SER A 1 391 ? 14.288 -4.949 -1.088 1.00 97.00 391 SER A O 1
ATOM 2829 N N . ILE A 1 392 ? 15.411 -6.424 -2.369 1.00 97.06 392 ILE A N 1
ATOM 2830 C CA . ILE A 1 392 ? 14.756 -7.638 -1.875 1.00 97.06 392 ILE A CA 1
ATOM 2831 C C . ILE A 1 392 ? 15.806 -8.480 -1.146 1.00 97.06 392 ILE A C 1
ATOM 2833 O O . ILE A 1 392 ? 16.782 -8.948 -1.739 1.00 97.06 392 ILE A O 1
ATOM 2837 N N . GLU A 1 393 ? 15.624 -8.663 0.159 1.00 94.19 393 GLU A N 1
ATOM 2838 C CA . GLU A 1 393 ? 16.565 -9.403 1.001 1.00 94.19 393 GLU A CA 1
ATOM 2839 C C . GLU A 1 393 ? 16.708 -10.851 0.516 1.00 94.19 393 GLU A C 1
ATOM 2841 O O . GLU A 1 393 ? 15.719 -11.532 0.272 1.00 94.19 393 GLU A O 1
ATOM 2846 N N . GLY A 1 394 ? 17.943 -11.324 0.343 1.00 92.38 394 GLY A N 1
ATOM 2847 C CA . GLY A 1 394 ? 18.223 -12.671 -0.170 1.00 92.38 394 GLY A CA 1
ATOM 2848 C C . GLY A 1 394 ? 18.101 -12.841 -1.691 1.00 92.38 394 GLY A C 1
ATOM 2849 O O . GLY A 1 394 ? 18.525 -13.877 -2.195 1.00 92.38 394 GLY A O 1
ATOM 2850 N N . VAL A 1 395 ? 17.593 -11.843 -2.423 1.00 93.94 395 VAL A N 1
ATOM 2851 C CA . VAL A 1 395 ? 17.511 -11.860 -3.897 1.00 93.94 395 VAL A CA 1
ATOM 2852 C C . VAL A 1 395 ? 18.479 -10.852 -4.516 1.00 93.94 395 VAL A C 1
ATOM 2854 O O . VAL A 1 395 ? 19.245 -11.208 -5.406 1.00 93.94 395 VAL A O 1
ATOM 2857 N N . GLY A 1 396 ? 18.489 -9.612 -4.026 1.00 95.19 396 GLY A N 1
ATOM 2858 C CA . GLY A 1 396 ? 19.310 -8.526 -4.562 1.00 95.19 396 GLY A CA 1
ATOM 2859 C C . GLY A 1 396 ? 18.498 -7.270 -4.865 1.00 95.19 396 GLY A C 1
ATOM 2860 O O . GLY A 1 396 ? 17.370 -7.107 -4.397 1.00 95.19 396 GLY A O 1
ATOM 2861 N N . ASN A 1 397 ? 19.095 -6.363 -5.634 1.00 97.06 397 ASN A N 1
ATOM 2862 C CA . ASN A 1 397 ? 18.447 -5.131 -6.065 1.00 97.06 397 ASN A CA 1
ATOM 2863 C C . ASN A 1 397 ? 17.891 -5.310 -7.474 1.00 97.06 397 ASN A C 1
ATOM 2865 O O . ASN A 1 397 ? 18.602 -5.775 -8.364 1.00 97.06 397 ASN A O 1
ATOM 2869 N N . VAL A 1 398 ? 16.644 -4.895 -7.670 1.00 97.25 398 VAL A N 1
ATOM 2870 C CA . VAL A 1 398 ? 15.993 -4.896 -8.977 1.00 97.25 398 VAL A CA 1
ATOM 2871 C C . VAL A 1 398 ? 15.402 -3.531 -9.290 1.00 97.25 398 VAL A C 1
ATOM 2873 O O . VAL A 1 398 ? 15.087 -2.750 -8.389 1.00 97.25 398 VAL A O 1
ATOM 2876 N N . ARG A 1 399 ? 15.225 -3.237 -10.574 1.00 96.81 399 ARG A N 1
ATOM 2877 C CA . ARG A 1 399 ? 14.588 -2.009 -11.047 1.00 96.81 399 ARG A CA 1
ATOM 2878 C C . ARG A 1 399 ? 13.504 -2.337 -12.070 1.00 96.81 399 ARG A C 1
ATOM 2880 O O . ARG A 1 399 ? 13.829 -2.927 -13.099 1.00 96.81 399 ARG A O 1
ATOM 2887 N N . PRO A 1 400 ? 12.235 -1.967 -11.838 1.00 97.69 400 PRO A N 1
ATOM 2888 C CA . PRO A 1 400 ? 11.176 -2.246 -12.795 1.00 97.69 400 PRO A CA 1
ATOM 2889 C C . PRO A 1 400 ? 11.422 -1.564 -14.145 1.00 97.69 400 PRO A C 1
ATOM 2891 O O . PRO A 1 400 ? 12.028 -0.496 -14.236 1.00 97.69 400 PRO A O 1
ATOM 2894 N N . SER A 1 401 ? 10.887 -2.158 -15.202 1.00 97.50 401 SER A N 1
ATOM 2895 C CA . SER A 1 401 ? 10.625 -1.484 -16.467 1.00 97.50 401 SER A CA 1
ATOM 2896 C C . SER A 1 401 ? 9.443 -0.528 -16.303 1.00 97.50 401 SER A C 1
ATOM 2898 O O . SER A 1 401 ? 8.458 -0.867 -15.647 1.00 97.50 401 SER A O 1
ATOM 2900 N N . PHE A 1 402 ? 9.489 0.633 -16.963 1.00 97.81 402 PHE A N 1
ATOM 2901 C CA . PHE A 1 402 ? 8.303 1.488 -17.106 1.00 97.81 402 PHE A CA 1
ATOM 2902 C C . PHE A 1 402 ? 7.194 0.820 -17.912 1.00 97.81 402 PHE A C 1
ATOM 2904 O O . PHE A 1 402 ? 6.040 1.203 -17.784 1.00 97.81 402 PHE A O 1
ATOM 2911 N N . PHE A 1 403 ? 7.541 -0.127 -18.779 1.00 96.94 403 PHE A N 1
ATOM 2912 C CA . PHE A 1 403 ? 6.612 -0.704 -19.735 1.00 96.94 403 PHE A CA 1
ATOM 2913 C C . PHE A 1 403 ? 6.237 -2.121 -19.331 1.00 96.94 403 PHE A C 1
ATOM 2915 O O . PHE A 1 403 ? 7.108 -2.967 -19.100 1.00 96.94 403 PHE A O 1
ATOM 2922 N N . VAL A 1 404 ? 4.931 -2.352 -19.292 1.00 97.56 404 VAL A N 1
ATOM 2923 C CA . VAL A 1 404 ? 4.296 -3.654 -19.130 1.00 97.56 404 VAL A CA 1
ATOM 2924 C C . VAL A 1 404 ? 3.819 -4.090 -20.502 1.00 97.56 404 VAL A C 1
ATOM 2926 O O . VAL A 1 404 ? 3.011 -3.409 -21.135 1.00 97.56 404 VAL A O 1
ATOM 2929 N N . THR A 1 405 ? 4.335 -5.214 -20.976 1.00 97.06 405 THR A N 1
ATOM 2930 C CA . THR A 1 405 ? 3.976 -5.750 -22.291 1.00 97.06 405 THR A CA 1
ATOM 2931 C C . THR A 1 405 ? 2.721 -6.622 -22.196 1.00 97.06 405 THR A C 1
ATOM 2933 O O . THR A 1 405 ? 2.537 -7.302 -21.182 1.00 97.06 405 THR A O 1
ATOM 2936 N N . PRO A 1 406 ? 1.834 -6.622 -23.210 1.00 96.88 406 PRO A N 1
ATOM 2937 C CA . PRO A 1 406 ? 0.677 -7.514 -23.224 1.00 96.88 406 PRO A CA 1
ATOM 2938 C C . PRO A 1 406 ? 1.089 -8.988 -23.137 1.00 96.88 406 PRO A C 1
ATOM 2940 O O . PRO A 1 406 ? 2.106 -9.382 -23.707 1.00 96.88 406 PRO A O 1
ATOM 2943 N N . LEU A 1 407 ? 0.275 -9.814 -22.472 1.00 96.69 407 LEU A N 1
ATOM 2944 C CA . LEU A 1 407 ? 0.531 -11.253 -22.376 1.00 96.69 407 LEU A CA 1
ATOM 2945 C C . LEU A 1 407 ? 0.528 -11.910 -23.760 1.00 96.69 407 LEU A C 1
ATOM 2947 O O . LEU A 1 407 ? -0.428 -11.772 -24.529 1.00 96.69 407 LEU A O 1
ATOM 2951 N N . THR A 1 408 ? 1.556 -12.705 -24.047 1.00 96.62 408 THR A N 1
ATOM 2952 C CA . THR A 1 408 ? 1.494 -13.682 -25.137 1.00 96.62 408 THR A CA 1
ATOM 2953 C C . THR A 1 408 ? 0.724 -14.930 -24.695 1.00 96.62 408 THR A C 1
ATOM 2955 O O . THR A 1 408 ? 0.503 -15.163 -23.507 1.00 96.62 408 THR A O 1
ATOM 2958 N N . LEU A 1 409 ? 0.376 -15.807 -25.644 1.00 97.31 409 LEU A N 1
ATOM 2959 C CA . LEU A 1 409 ? -0.224 -17.109 -25.318 1.00 97.31 409 LEU A CA 1
ATOM 2960 C C . LEU A 1 409 ? 0.664 -17.948 -24.382 1.00 97.31 409 LEU A C 1
ATOM 2962 O O . LEU A 1 409 ? 0.147 -18.667 -23.527 1.00 97.31 409 LEU A O 1
ATOM 2966 N N . ALA A 1 410 ? 1.989 -17.848 -24.528 1.00 97.38 410 ALA A N 1
ATOM 2967 C CA . ALA A 1 410 ? 2.936 -18.541 -23.661 1.00 97.38 410 ALA A CA 1
ATOM 2968 C C . ALA A 1 410 ? 2.928 -17.958 -22.241 1.00 97.38 410 ALA A C 1
ATOM 2970 O O . ALA A 1 410 ? 2.945 -18.716 -21.272 1.00 97.38 410 ALA A O 1
ATOM 2971 N N . ASP A 1 411 ? 2.833 -16.633 -22.110 1.00 97.94 411 ASP A N 1
ATOM 2972 C CA . ASP A 1 411 ? 2.762 -15.974 -20.803 1.00 97.94 411 ASP A CA 1
ATOM 2973 C C . ASP A 1 411 ? 1.458 -16.303 -20.087 1.00 97.94 411 ASP A C 1
ATOM 2975 O O . ASP A 1 411 ? 1.482 -16.629 -18.905 1.00 97.94 411 ASP A O 1
ATOM 2979 N N . THR A 1 412 ? 0.328 -16.320 -20.802 1.00 98.00 412 THR A N 1
ATOM 2980 C CA . THR A 1 412 ? -0.957 -16.752 -20.235 1.00 98.00 412 THR A CA 1
ATOM 2981 C C . THR A 1 412 ? -0.901 -18.202 -19.749 1.00 98.00 412 THR A C 1
ATOM 2983 O O . THR A 1 412 ? -1.390 -18.509 -18.661 1.00 98.00 412 THR A O 1
ATOM 2986 N N . ALA A 1 413 ? -0.291 -19.106 -20.523 1.00 98.00 413 ALA A N 1
ATOM 2987 C CA . ALA A 1 413 ? -0.120 -20.498 -20.109 1.00 98.00 413 ALA A CA 1
ATOM 2988 C C . ALA A 1 413 ? 0.776 -20.614 -18.864 1.00 98.00 413 ALA A C 1
ATOM 2990 O O . ALA A 1 413 ? 0.431 -21.332 -17.924 1.00 98.00 413 ALA A O 1
ATOM 2991 N N . TYR A 1 414 ? 1.886 -19.871 -18.829 1.00 98.12 414 TYR A N 1
ATOM 2992 C CA . TYR A 1 414 ? 2.791 -19.849 -17.683 1.00 98.12 414 TYR A CA 1
ATOM 2993 C C . TYR A 1 414 ? 2.118 -19.271 -16.434 1.00 98.12 414 TYR A C 1
ATOM 2995 O O . TYR A 1 414 ? 2.215 -19.871 -15.364 1.00 98.12 414 TYR A O 1
ATOM 3003 N N . LEU A 1 415 ? 1.399 -18.154 -16.569 1.00 97.94 415 LEU A N 1
ATOM 3004 C CA . LEU A 1 415 ? 0.661 -17.514 -15.484 1.00 97.94 415 LEU A CA 1
ATOM 3005 C C . LEU A 1 415 ? -0.367 -18.472 -14.882 1.00 97.94 415 LEU A C 1
ATOM 3007 O O . LEU A 1 415 ? -0.387 -18.681 -13.674 1.00 97.94 415 LEU A O 1
ATOM 3011 N N . ASN A 1 416 ? -1.181 -19.117 -15.718 1.00 97.62 416 ASN A N 1
ATOM 3012 C CA . ASN A 1 416 ? -2.190 -20.063 -15.244 1.00 97.62 416 ASN A CA 1
ATOM 3013 C C . ASN A 1 416 ? -1.587 -21.276 -14.524 1.00 97.62 416 ASN A C 1
ATOM 3015 O O . ASN A 1 416 ? -2.224 -21.815 -13.622 1.00 97.62 416 ASN A O 1
ATOM 3019 N N . ALA A 1 417 ? -0.376 -21.692 -14.902 1.00 97.69 417 ALA A N 1
ATOM 3020 C CA . ALA A 1 417 ? 0.313 -22.816 -14.278 1.00 97.69 417 ALA A CA 1
ATOM 3021 C C . ALA A 1 417 ? 1.077 -22.444 -12.993 1.00 97.69 417 ALA A C 1
ATOM 3023 O O . ALA A 1 417 ? 1.243 -23.307 -12.135 1.00 97.69 417 ALA A O 1
ATOM 3024 N N . ASN A 1 418 ? 1.547 -21.196 -12.858 1.00 97.69 418 ASN A N 1
ATOM 3025 C CA . ASN A 1 418 ? 2.533 -20.819 -11.833 1.00 97.69 418 ASN A CA 1
ATOM 3026 C C . ASN A 1 418 ? 2.129 -19.633 -10.948 1.00 97.69 418 ASN A C 1
ATOM 3028 O O . ASN A 1 418 ? 2.920 -19.235 -10.092 1.00 97.69 418 ASN A O 1
ATOM 3032 N N . LYS A 1 419 ? 0.953 -19.024 -11.148 1.00 96.62 419 LYS A N 1
ATOM 3033 C CA . LYS A 1 419 ? 0.559 -17.866 -10.341 1.00 96.62 419 LYS A CA 1
ATOM 3034 C C . LYS A 1 419 ? 0.406 -18.220 -8.867 1.00 96.62 419 LYS A C 1
ATOM 3036 O O . LYS A 1 419 ? -0.138 -19.267 -8.516 1.00 96.62 419 LYS A O 1
ATOM 3041 N N . THR A 1 420 ? 0.846 -17.310 -8.009 1.00 95.12 420 THR A N 1
ATOM 3042 C CA . THR A 1 420 ? 0.542 -17.335 -6.583 1.00 95.12 420 THR A CA 1
ATOM 3043 C C . THR A 1 420 ? -0.951 -17.097 -6.349 1.00 95.12 420 THR A C 1
ATOM 3045 O O . THR A 1 420 ? -1.709 -16.765 -7.266 1.00 95.12 420 THR A O 1
ATOM 3048 N N . THR A 1 421 ? -1.387 -17.227 -5.096 1.00 90.94 421 THR A N 1
ATOM 3049 C CA . THR A 1 421 ? -2.763 -16.911 -4.685 1.00 90.94 421 THR A CA 1
ATOM 3050 C C . THR A 1 421 ? -3.150 -15.466 -5.020 1.00 90.94 421 THR A C 1
ATOM 3052 O O . THR A 1 421 ? -4.308 -15.195 -5.322 1.00 90.94 421 THR A O 1
ATOM 3055 N N . GLU A 1 422 ? -2.184 -14.546 -5.005 1.00 93.06 422 GLU A N 1
ATOM 3056 C CA . GLU A 1 422 ? -2.351 -13.136 -5.369 1.00 93.06 422 GLU A CA 1
ATOM 3057 C C . GLU A 1 422 ? -2.472 -12.915 -6.885 1.00 93.06 422 GLU A C 1
ATOM 3059 O O . GLU A 1 422 ? -2.858 -11.831 -7.312 1.00 93.06 422 GLU A O 1
ATOM 3064 N N . GLY A 1 423 ? -2.173 -13.924 -7.708 1.00 95.56 423 GLY A N 1
ATOM 3065 C CA . GLY A 1 423 ? -2.316 -13.850 -9.161 1.00 95.56 423 GLY A CA 1
ATOM 3066 C C . GLY A 1 423 ? -1.063 -13.396 -9.912 1.00 95.56 423 GLY A C 1
ATOM 3067 O O . GLY A 1 423 ? -1.169 -13.012 -11.074 1.00 95.56 423 GLY A O 1
ATOM 3068 N N . ILE A 1 424 ? 0.116 -13.455 -9.287 1.00 97.38 424 ILE A N 1
ATOM 3069 C CA . ILE A 1 424 ? 1.399 -13.159 -9.939 1.00 97.38 424 ILE A CA 1
ATOM 3070 C C . ILE A 1 424 ? 2.174 -14.451 -10.177 1.00 97.38 424 ILE A C 1
ATOM 3072 O O . ILE A 1 424 ? 2.299 -15.271 -9.275 1.00 97.38 424 ILE A O 1
ATOM 3076 N N . ALA A 1 425 ? 2.758 -14.611 -11.360 1.00 97.62 425 ALA A N 1
ATOM 3077 C CA . ALA A 1 425 ? 3.816 -15.584 -11.608 1.00 97.62 425 ALA A CA 1
ATOM 3078 C C . ALA A 1 425 ? 5.144 -14.857 -11.848 1.00 97.62 425 ALA A C 1
ATOM 3080 O O . ALA A 1 425 ? 5.170 -13.760 -12.403 1.00 97.62 425 ALA A O 1
ATOM 3081 N N . VAL A 1 426 ? 6.253 -15.479 -11.450 1.00 96.81 426 VAL A N 1
ATOM 3082 C CA . VAL A 1 426 ? 7.600 -14.941 -11.674 1.00 96.81 426 VAL A CA 1
ATOM 3083 C C . VAL A 1 426 ? 8.426 -15.968 -12.436 1.00 96.81 426 VAL A C 1
ATOM 3085 O O . VAL A 1 426 ? 8.346 -17.169 -12.159 1.00 96.81 426 VAL A O 1
ATOM 3088 N N . ARG A 1 427 ? 9.219 -15.507 -13.405 1.00 95.44 427 ARG A N 1
ATOM 3089 C CA . ARG A 1 427 ? 10.280 -16.307 -14.031 1.00 95.44 427 ARG A CA 1
ATOM 3090 C C . ARG A 1 427 ? 11.548 -15.480 -14.183 1.00 95.44 427 ARG A C 1
ATOM 3092 O O . ARG A 1 427 ? 11.481 -14.273 -14.385 1.00 95.44 427 ARG A O 1
ATOM 3099 N N . SER A 1 428 ? 12.689 -16.140 -14.054 1.00 94.62 428 SER A N 1
ATOM 3100 C CA . SER A 1 428 ? 14.006 -15.533 -14.221 1.00 94.62 428 SER A CA 1
ATOM 3101 C C . SER A 1 428 ? 14.422 -15.535 -15.691 1.00 94.62 428 SER A C 1
ATOM 3103 O O . SER A 1 428 ? 14.277 -16.562 -16.362 1.00 94.62 428 SER A O 1
ATOM 3105 N N . SER A 1 429 ? 15.007 -14.442 -16.161 1.00 93.00 429 SER A N 1
ATOM 3106 C CA . SER A 1 429 ? 15.639 -14.332 -17.480 1.00 93.00 429 SER A CA 1
ATOM 3107 C C . SER A 1 429 ? 16.826 -13.363 -17.413 1.00 93.00 429 SER A C 1
ATOM 3109 O O . SER A 1 429 ? 17.095 -12.797 -16.365 1.00 93.00 429 SER A O 1
ATOM 3111 N N . ASP A 1 430 ? 17.592 -13.223 -18.490 1.00 92.69 430 ASP A N 1
ATOM 3112 C CA . ASP A 1 430 ? 18.570 -12.138 -18.665 1.00 92.69 430 ASP A CA 1
ATOM 3113 C C . ASP A 1 430 ? 18.102 -11.366 -19.901 1.00 92.69 430 ASP A C 1
ATOM 3115 O O . ASP A 1 430 ? 18.396 -11.738 -21.040 1.00 92.69 430 ASP A O 1
ATOM 3119 N N . VAL A 1 431 ? 17.200 -10.406 -19.682 1.00 91.56 431 VAL A N 1
ATOM 3120 C CA . VAL A 1 431 ? 16.447 -9.728 -20.746 1.00 91.56 431 VAL A CA 1
ATOM 3121 C C . VAL A 1 431 ? 17.323 -8.692 -21.439 1.00 91.56 431 VAL A C 1
ATOM 3123 O O . VAL A 1 431 ? 17.193 -8.485 -22.648 1.00 91.56 431 VAL A O 1
ATOM 3126 N N . ASN A 1 432 ? 18.206 -8.031 -20.689 1.00 89.00 432 ASN A N 1
ATOM 3127 C CA . ASN A 1 432 ? 19.084 -6.988 -21.215 1.00 89.00 432 ASN A CA 1
ATOM 3128 C C . ASN A 1 432 ? 20.487 -7.497 -21.618 1.00 89.00 432 ASN A C 1
ATOM 3130 O O . ASN A 1 432 ? 21.240 -6.736 -22.234 1.00 89.00 432 ASN A O 1
ATOM 3134 N N . GLY A 1 433 ? 20.821 -8.761 -21.333 1.00 89.75 433 GLY A N 1
ATOM 3135 C CA . GLY A 1 433 ? 22.087 -9.393 -21.703 1.00 89.75 433 GLY A CA 1
ATOM 3136 C C . GLY A 1 433 ? 23.286 -8.882 -20.904 1.00 89.75 433 GLY A C 1
ATOM 3137 O O . GLY A 1 433 ? 24.412 -8.927 -21.411 1.00 89.75 433 GLY A O 1
ATOM 3138 N N . ASP A 1 434 ? 23.066 -8.338 -19.704 1.00 88.62 434 ASP A N 1
ATOM 3139 C CA . ASP A 1 434 ? 24.129 -7.786 -18.858 1.00 88.62 434 ASP A CA 1
ATOM 3140 C C . ASP A 1 434 ? 24.769 -8.825 -17.917 1.00 88.62 434 ASP A C 1
ATOM 3142 O O . ASP A 1 434 ? 25.717 -8.510 -17.186 1.00 88.62 434 ASP A O 1
ATOM 3146 N N . GLY A 1 435 ? 24.299 -10.077 -17.983 1.00 90.62 435 GLY A N 1
ATOM 3147 C CA . GLY A 1 435 ? 24.791 -11.196 -17.188 1.00 90.62 435 GLY A CA 1
ATOM 3148 C C . GLY A 1 435 ? 24.250 -11.229 -15.759 1.00 90.62 435 GLY A C 1
ATOM 3149 O O . GLY A 1 435 ? 24.703 -12.063 -14.968 1.00 90.62 435 GLY A O 1
ATOM 3150 N N . LYS A 1 436 ? 23.306 -10.348 -15.407 1.00 93.38 436 LYS A N 1
ATOM 3151 C CA . LYS A 1 436 ? 22.546 -10.406 -14.156 1.00 93.38 436 LYS A CA 1
ATOM 3152 C C . LYS A 1 436 ? 21.194 -11.059 -14.400 1.00 93.38 436 LYS A C 1
ATOM 3154 O O . LYS A 1 436 ? 20.690 -11.139 -15.512 1.00 93.38 436 LYS A O 1
ATOM 3159 N N . VAL A 1 437 ? 20.623 -11.586 -13.323 1.00 95.00 437 VAL A N 1
ATOM 3160 C CA . VAL A 1 437 ? 19.295 -12.189 -13.378 1.00 95.00 437 VAL A CA 1
ATOM 3161 C C . VAL A 1 437 ? 18.252 -11.081 -13.301 1.00 95.00 437 VAL A C 1
ATOM 3163 O O . VAL A 1 437 ? 18.143 -10.396 -12.284 1.00 95.00 437 VAL A O 1
ATOM 3166 N N . ASP A 1 438 ? 17.469 -10.963 -14.362 1.00 96.75 438 ASP A N 1
ATOM 3167 C CA . ASP A 1 438 ? 16.225 -10.217 -14.418 1.00 96.75 438 ASP A CA 1
ATOM 3168 C C . ASP A 1 438 ? 15.050 -11.116 -14.013 1.00 96.75 438 ASP A C 1
ATOM 3170 O O . ASP A 1 438 ? 15.104 -12.352 -14.077 1.00 96.75 438 ASP A O 1
ATOM 3174 N N . PHE A 1 439 ? 13.942 -10.490 -13.626 1.00 96.88 439 PHE A N 1
ATOM 3175 C CA . PHE A 1 439 ? 12.703 -11.195 -13.318 1.00 96.88 439 PHE A CA 1
ATOM 3176 C C . PHE A 1 439 ? 11.554 -10.659 -14.156 1.00 96.88 439 PHE A C 1
ATOM 3178 O O . PHE A 1 439 ? 11.241 -9.474 -14.124 1.00 96.88 439 PHE A O 1
ATOM 3185 N N . GLU A 1 440 ? 10.864 -11.542 -14.859 1.00 97.69 440 GLU A N 1
ATOM 3186 C CA . GLU A 1 440 ? 9.586 -11.230 -15.479 1.00 97.69 440 GLU A CA 1
ATOM 3187 C C . GLU A 1 440 ? 8.476 -11.464 -14.455 1.00 97.69 440 GLU A C 1
ATOM 3189 O O . GLU A 1 440 ? 8.208 -12.600 -14.053 1.00 97.69 440 GLU A O 1
ATOM 3194 N N . VAL A 1 441 ? 7.836 -10.377 -14.028 1.00 97.94 441 VAL A N 1
ATOM 3195 C CA . VAL A 1 441 ? 6.632 -10.390 -13.197 1.00 97.94 441 VAL A CA 1
ATOM 3196 C C . VAL A 1 441 ? 5.430 -10.426 -14.128 1.00 97.94 441 VAL A C 1
ATOM 3198 O O . VAL A 1 441 ? 5.150 -9.467 -14.847 1.00 97.94 441 VAL A O 1
ATOM 3201 N N . ILE A 1 442 ? 4.735 -11.556 -14.124 1.00 98.12 442 ILE A N 1
ATOM 3202 C CA . ILE A 1 442 ? 3.614 -11.854 -15.010 1.00 98.12 442 ILE A CA 1
ATOM 3203 C C . ILE A 1 442 ? 2.334 -11.786 -14.182 1.00 98.12 442 ILE A C 1
ATOM 3205 O O . ILE A 1 442 ? 2.222 -12.437 -13.145 1.00 98.12 442 ILE A O 1
ATOM 3209 N N . SER A 1 443 ? 1.364 -11.006 -14.641 1.00 96.75 443 SER A N 1
ATOM 3210 C CA . SER A 1 443 ? 0.038 -10.881 -14.030 1.00 96.75 443 SER A CA 1
ATOM 3211 C C . SER A 1 443 ? -1.027 -10.745 -15.114 1.00 96.75 443 SER A C 1
ATOM 3213 O O . SER A 1 443 ? -0.694 -10.650 -16.295 1.00 96.75 443 SER A O 1
ATOM 3215 N N . ASP A 1 444 ? -2.299 -10.667 -14.729 1.00 94.06 444 ASP A N 1
ATOM 3216 C CA . ASP A 1 444 ? -3.392 -10.415 -15.679 1.00 94.06 444 ASP A CA 1
ATOM 3217 C C . ASP A 1 444 ? -3.223 -9.081 -16.445 1.00 94.06 444 ASP A C 1
ATOM 3219 O O . ASP A 1 444 ? -3.775 -8.922 -17.533 1.00 94.06 444 ASP A O 1
ATOM 3223 N N . ASN A 1 445 ? -2.410 -8.148 -15.928 1.00 91.38 445 ASN A N 1
ATOM 3224 C CA . ASN A 1 445 ? -2.109 -6.871 -16.583 1.00 91.38 445 ASN A CA 1
ATOM 3225 C C . ASN A 1 445 ? -1.040 -6.972 -17.687 1.00 91.38 445 ASN A C 1
ATOM 3227 O O . ASN A 1 445 ? -0.895 -6.031 -18.470 1.00 91.38 445 ASN A O 1
ATOM 3231 N N . GLY A 1 446 ? -0.272 -8.065 -17.748 1.00 96.50 446 GLY A N 1
ATOM 3232 C CA . GLY A 1 446 ? 0.863 -8.218 -18.661 1.00 96.50 446 GLY A CA 1
ATOM 3233 C C . GLY A 1 446 ? 2.151 -8.690 -17.988 1.00 96.50 446 GLY A C 1
ATOM 3234 O O . GLY A 1 446 ? 2.150 -9.146 -16.841 1.00 96.50 446 GLY A O 1
ATOM 3235 N N . VAL A 1 447 ? 3.254 -8.579 -18.731 1.00 97.94 447 VAL A N 1
ATOM 3236 C CA . VAL A 1 447 ? 4.612 -8.906 -18.280 1.00 97.94 447 VAL A CA 1
ATOM 3237 C C . VAL A 1 447 ? 5.396 -7.623 -18.036 1.00 97.94 447 VAL A C 1
ATOM 3239 O O . VAL A 1 447 ? 5.611 -6.831 -18.961 1.00 97.94 447 VAL A O 1
ATOM 3242 N N . GLN A 1 448 ? 5.860 -7.439 -16.802 1.00 98.06 448 GLN A N 1
ATOM 3243 C CA . GLN A 1 448 ? 6.784 -6.374 -16.428 1.00 98.06 448 GLN A CA 1
ATOM 3244 C C . GLN A 1 448 ? 8.142 -6.974 -16.066 1.00 98.06 448 GLN A C 1
ATOM 3246 O O . GLN A 1 448 ? 8.243 -7.825 -15.186 1.00 98.06 448 GLN A O 1
ATOM 3251 N N . VAL A 1 449 ? 9.196 -6.508 -16.731 1.00 98.06 449 VAL A N 1
ATOM 3252 C CA . VAL A 1 449 ? 10.572 -6.900 -16.407 1.00 98.06 449 VAL A CA 1
ATOM 3253 C C . VAL A 1 449 ? 11.053 -6.114 -15.190 1.00 98.06 449 VAL A C 1
ATOM 3255 O O . VAL A 1 449 ? 10.848 -4.904 -15.111 1.00 98.06 449 VAL A O 1
ATOM 3258 N N . MET A 1 450 ? 11.711 -6.797 -14.263 1.00 97.88 450 MET A N 1
ATOM 3259 C CA . MET A 1 450 ? 12.441 -6.252 -13.126 1.00 97.88 450 MET A CA 1
ATOM 3260 C C . MET A 1 450 ? 13.924 -6.512 -13.382 1.00 97.88 450 MET A C 1
ATOM 3262 O O . MET A 1 450 ? 14.381 -7.643 -13.230 1.00 97.88 450 MET A O 1
ATOM 3266 N N . TYR A 1 451 ? 14.656 -5.487 -13.809 1.00 97.81 451 TYR A N 1
ATOM 3267 C CA . TYR A 1 451 ? 16.056 -5.631 -14.189 1.00 97.81 451 TYR A CA 1
ATOM 3268 C C . TYR A 1 451 ? 16.959 -5.809 -12.968 1.00 97.81 451 TYR A C 1
ATOM 3270 O O . TYR A 1 451 ? 16.851 -5.017 -12.027 1.00 97.81 451 TYR A O 1
ATOM 3278 N N . GLY A 1 452 ? 17.854 -6.793 -12.986 1.00 96.75 452 GLY A N 1
ATOM 3279 C CA . GLY A 1 452 ? 18.864 -7.001 -11.947 1.00 96.75 452 GLY A CA 1
ATOM 3280 C C . GLY A 1 452 ? 19.930 -5.898 -11.941 1.00 96.75 452 GLY A C 1
ATOM 3281 O O . GLY A 1 452 ? 20.323 -5.391 -12.993 1.00 96.75 452 GLY A O 1
ATOM 3282 N N . LEU A 1 453 ? 20.404 -5.498 -10.751 1.00 93.94 453 LEU A N 1
ATOM 3283 C CA . LEU A 1 453 ? 21.384 -4.409 -10.571 1.00 93.94 453 LEU A CA 1
ATOM 3284 C C . LEU A 1 453 ? 22.742 -4.840 -10.032 1.00 93.94 453 LEU A C 1
ATOM 3286 O O . LEU A 1 453 ? 22.843 -5.844 -9.299 1.00 93.94 453 LEU A O 1
#